Protein 3PE9 (pdb70)

Solvent-accessible surface area: 18981 Å² total; per-residue (Å²): 132,15,104,27,76,34,8,157,72,122,39,114,10,38,6,58,67,42,18,94,0,25,5,72,21,52,52,129,151,36,150,32,23,48,0,6,0,13,11,73,41,44,76,39,12,48,14,146,126,73,76,18,33,24,23,23,30,1,83,99,21,119,27,67,0,12,0,21,3,29,37,85,101,44,35,38,25,117,73,50,54,24,148,4,113,1,95,139,52,197,143,17,96,25,15,29,9,118,71,123,37,42,11,32,6,62,58,42,16,93,0,14,5,40,22,98,201,42,33,49,0,6,0,14,11,85,62,121,78,38,15,49,18,144,136,72,75,13,22,26,19,26,29,2,85,85,20,119,24,66,0,12,0,22,2,32,46,94,119,98,55,64,29,118,73,47,54,25,138,4,117,1,89,136,50,134,127,14,110,27,59,31,7,130,73,125,34,72,9,40,4,85,61,46,20,77,0,28,5,72,22,62,51,125,145,39,147,22,47,51,0,6,0,13,13,87,62,127,73,39,15,36,15,150,125,75,33,19,4,22,22,21,37,2,85,80,21,117,24,66,0,11,0,23,2,33,30,85,123,89,54,64,28,117,68,52,54,22,144,5,114,1,94,143,42,164,169,22,123,24,50,32,8,131,74,125,38,111,10,44,3,85,66,43,19,97,0,28,6,57,33,202,51,42,31,0,6,0,15,12,58,32,86,74,40,14,34,14,83,127,73,70,20,13,22,18,23,35,4,82,82,21,118,27,60,0,6,3,24,10,34,53,86,119,51,54,62,46,125,80,45,57,22,157,5,112,1,91,140,36,198

Secondary structure (DSSP, 8-state):
-EEEEE--TT--EETTSEEEEEEEE--SSS-EEEEEEEETTEEEEEE-SSSEEEEEE--SEEEEEEEEEEETT-PBPPPEEEEEEEEPP-/-EEEEE--TT--EETTSEEEEEEEE--EEEEEEEETTEEEEEE-SSSEEEEEE--SEEEEEEEEEEETT-PBPPPEEEEEEEEP--/-EEEEE--TT---BTTSEEEEEEEE--SSS---EEEEEETTEEEEEE-SSSEEEEEE--SEEEEEEEEEE-TT-PBPPPEEEEEEEBPP-/--EEEE--TT---BTTSEEEEEEE---SEEEEEETTEEEEEE-SSSEEEEEE--SEEEEEEEEEE-TT-PBPPPEEEEEEEBP--

Organism: Acetivibrio thermocellus (strain ATCC 27405 / DSM 1237 / JCM 9322 / NBRC 103400 / NCIMB 10682 / NRRL B-4536 / VPI 7372) (NCBI:txid203119)

Foldseek 3Di:
DKDWDDDAAEDAAAAQDKGKTWMDDDDPPAAFQWKFKDKQRHTPDIDRDPRTMDIDRDHAAKIKIWIWTAGPVRDTDDIDIYIYGHHYHD/DKEWPDDAAEDAAAAQDKDKTWMDDDLWQWKFKDKQRHTPDIDGDPRTMDIDRDDAAKIKIWIWTAHPVRDIDDIYIYIYGHHYHD/DKDWDDDAQEDAAAAQDKDKTWMDDDDDPFAWQWKFKDKQRHTPDIDGDPRTMDIDRDHAAKIKIWIWIATPVRDTDDIDIYIYGHHYHD/DFAWPDDAAEDAAAAQDKDKTFTDDCFQWKFKDKQRHTPDIDGDPRTMDIDRDDAAKIKIWIWTAHPVRDTDDIHIYIYGHHYHD

B-factor: mean 16.58, std 9.68, range [2.0, 65.47]

Radius of gyration: 21.19 Å; Cα contacts (8 Å, |Δi|>4): 1068; chains: 4; bounding box: 40×56×55 Å

CATH classification: 2.60.40.10

InterPro domains:
  IPR001701 Glycoside hydrolase family 9 [PF00759] (308-807)
  IPR001956 Carbohydrate-binding module 3 [PF00942] (1006-1143)
  IPR001956 Carbohydrate-binding module 3 [PS51172] (1001-1147)
  IPR001956 Carbohydrate-binding module 3 [SM01067] (1007-1084)
  IPR002105 Dockerin type I repeat [PF00404] (1161-1214)
  IPR002105 Dockerin type I repeat [PS00448] (1195-1214)
  IPR003305 Carbohydrate-binding, CenC-like [PF02018] (40-178)
  IPR004197 Cellulase, Ig-like domain [PF02927] (211-292)
  IPR004197 Cellulase, Ig-like domain [cd02850] (214-303)
  IPR008928 Six-hairpin glycosidase superfamily [SSF48208] (306-813)
  IPR008965 CBM2/CBM3, carbohydrate-binding domain superfamily [SSF49384] (1003-1146)
  IPR008979 Galactose-binding-like domain superfamily [SSF49785] (42-198)
  IPR012341 Six-hairpin glycosidase-like superfamily [G3DSA:1.50.10.10] (306-815)
  IPR013783 Immunoglobulin-like fold [G3DSA:2.60.40.10] (210-305)
  IPR013783 Immunoglobulin-like fold [G3DSA:2.60.40.10] (822-911)
  IPR013783 Immunoglobulin-like fold [G3DSA:2.60.40.10] (912-1005)
  IPR014756 Immunoglobulin E-set [SSF81296] (210-304)
  IPR016134 Dockerin domain [PS51766] (1157-1223)
  IPR018221 Glycoside hydrolase family 9, His active site [PS00592] (713-739)
  IPR018247 EF-Hand 1, calcium-binding site [PS00018] (1195-1207)

Nearest PDB structures (foldseek):
  3pe9-assembly3_C  TM=1.007E+00  e=3.214E-16  Acetivibrio thermocellus
  3pe9-assembly2_B  TM=1.008E+00  e=7.298E-15  Acetivibrio thermocellus
  3pe9-assembly4_D  TM=9.952E-01  e=1.892E-14  Acetivibrio thermocellus
  3pdd-assembly1_A  TM=9.938E-01  e=3.970E-14  Acetivibrio thermocellus ATCC 27405
  3pdg-assembly1_A  TM=8.285E-01  e=3.205E-06  Acetivibrio thermocellus ATCC 27405

Structure (mmCIF, N/CA/C/O backbone):
data_3PE9
#
_entry.id   3PE9
#
_cell.length_a   42.128
_cell.length_b   103.281
_cell.length_c   45.632
_cell.angle_alpha   90.00
_cell.angle_beta   106.53
_cell.angle_gamma   90.00
#
_symmetry.space_group_name_H-M   'P 1 21 1'
#
loop_
_entity.id
_entity.type
_entity.pdbx_description
1 polymer 'Fibronectin(III)-like module'
2 non-polymer 'IODIDE ION'
3 water water
#
loop_
_atom_site.group_PDB
_atom_site.id
_atom_site.type_symbol
_atom_site.label_atom_id
_atom_site.label_alt_id
_atom_site.label_comp_id
_atom_site.label_asym_id
_atom_site.label_entity_id
_atom_site.label_seq_id
_atom_site.pdbx_PDB_ins_code
_atom_site.Cartn_x
_atom_site.Cartn_y
_atom_site.Cartn_z
_atom_site.occupancy
_atom_site.B_iso_or_equiv
_atom_site.auth_seq_id
_atom_site.auth_comp_id
_atom_site.auth_asym_id
_atom_site.auth_atom_id
_atom_site.pdbx_PDB_model_num
ATOM 1 N N . MET A 1 1 ? 10.335 43.540 20.122 1.00 28.55 1 MET A N 1
ATOM 2 C CA . MET A 1 1 ? 11.487 44.441 20.426 1.00 27.41 1 MET A CA 1
ATOM 3 C C . MET A 1 1 ? 11.263 45.351 21.646 1.00 24.33 1 MET A C 1
ATOM 4 O O . MET A 1 1 ? 10.113 45.555 22.061 1.00 22.45 1 MET A O 1
ATOM 9 N N . VAL A 1 2 ? 12.373 45.864 22.208 1.00 22.06 2 VAL A N 1
ATOM 10 C CA . VAL A 1 2 ? 12.368 46.757 23.388 1.00 18.96 2 VAL A CA 1
ATOM 11 C C . VAL A 1 2 ? 13.346 47.867 23.160 1.00 19.71 2 VAL A C 1
ATOM 12 O O . VAL A 1 2 ? 14.318 47.689 22.416 1.00 22.51 2 VAL A O 1
ATOM 16 N N . LYS A 1 3 ? 13.043 49.035 23.701 1.00 18.74 3 LYS A N 1
ATOM 17 C CA . LYS A 1 3 ? 13.965 50.180 23.684 1.00 17.07 3 LYS A CA 1
ATOM 18 C C . LYS A 1 3 ? 14.022 50.857 25.051 1.00 15.84 3 LYS A C 1
ATOM 19 O O . LYS A 1 3 ? 13.000 51.284 25.568 1.00 14.70 3 LYS A O 1
ATOM 25 N N . LEU A 1 4 ? 15.239 51.061 25.556 1.00 14.26 4 LEU A N 1
ATOM 26 C CA . LEU A 1 4 ? 15.381 51.805 26.794 1.00 14.62 4 LEU A CA 1
ATOM 27 C C . LEU A 1 4 ? 15.266 53.295 26.496 1.00 14.28 4 LEU A C 1
ATOM 28 O O . LEU A 1 4 ? 16.060 53.826 25.750 1.00 15.61 4 LEU A O 1
ATOM 33 N N . THR A 1 5 ? 14.282 53.977 27.024 1.00 10.75 5 THR A N 1
ATOM 34 C CA . THR A 1 5 ? 14.158 55.423 26.808 1.00 12.16 5 THR A CA 1
ATOM 35 C C . THR A 1 5 ? 14.731 56.360 27.905 1.00 12.53 5 THR A C 1
ATOM 36 O O . THR A 1 5 ? 14.908 57.578 27.685 1.00 14.05 5 THR A O 1
ATOM 40 N N . ALA A 1 6 ? 14.938 55.825 29.083 1.00 11.44 6 ALA A N 1
ATOM 41 C CA . ALA A 1 6 ? 15.552 56.572 30.190 1.00 10.97 6 ALA A CA 1
ATOM 42 C C . ALA A 1 6 ? 15.983 55.527 31.204 1.00 10.22 6 ALA A C 1
ATOM 43 O O . ALA A 1 6 ? 15.367 54.475 31.360 1.00 7.83 6 ALA A O 1
ATOM 45 N N . PRO A 1 7 ? 17.121 55.776 31.911 1.00 8.44 7 PRO A N 1
ATOM 46 C CA . PRO A 1 7 ? 17.894 56.995 31.872 1.00 9.69 7 PRO A CA 1
ATOM 47 C C . PRO A 1 7 ? 18.944 57.018 30.750 1.00 10.45 7 PRO A C 1
ATOM 48 O O . PRO A 1 7 ? 19.190 56.014 30.052 1.00 10.07 7 PRO A O 1
ATOM 52 N N A LYS A 1 8 ? 19.521 58.194 30.579 0.70 11.45 8 LYS A N 1
ATOM 53 N N B LYS A 1 8 ? 19.544 58.191 30.586 0.30 11.58 8 LYS A N 1
ATOM 54 C CA A LYS A 1 8 ? 20.713 58.384 29.775 0.70 12.48 8 LYS A CA 1
ATOM 55 C CA B LYS A 1 8 ? 20.718 58.369 29.749 0.30 12.85 8 LYS A CA 1
ATOM 56 C C A LYS A 1 8 ? 21.985 58.011 30.579 0.70 11.98 8 LYS A C 1
ATOM 57 C C B LYS A 1 8 ? 21.974 58.016 30.559 0.30 12.33 8 LYS A C 1
ATOM 58 O O A LYS A 1 8 ? 21.992 58.035 31.815 0.70 10.03 8 LYS A O 1
ATOM 59 O O B LYS A 1 8 ? 21.958 58.040 31.794 0.30 11.21 8 LYS A O 1
ATOM 68 N N . SER A 1 9 ? 23.057 57.697 29.855 1.00 13.22 9 SER A N 1
ATOM 69 C CA . SER A 1 9 ? 24.287 57.278 30.509 1.00 12.50 9 SER A CA 1
ATOM 70 C C . SER A 1 9 ? 24.895 58.309 31.430 1.00 11.97 9 SER A C 1
ATOM 71 O O . SER A 1 9 ? 25.614 57.932 32.391 1.00 11.36 9 SER A O 1
ATOM 74 N N . ASN A 1 10 ? 24.630 59.588 31.192 1.00 12.59 10 ASN A N 1
ATOM 75 C CA . ASN A 1 10 ? 25.129 60.649 32.056 1.00 15.11 10 ASN A CA 1
ATOM 76 C C . ASN A 1 10 ? 24.191 61.117 33.151 1.00 14.05 10 ASN A C 1
ATOM 77 O O . ASN A 1 10 ? 24.357 62.212 33.694 1.00 14.75 10 ASN A O 1
ATOM 82 N N . VAL A 1 11 ? 23.174 60.331 33.453 1.00 12.67 11 VAL A N 1
ATOM 83 C CA . VAL A 1 11 ? 22.165 60.715 34.427 1.00 12.63 11 VAL A CA 1
ATOM 84 C C . VAL A 1 11 ? 22.855 61.036 35.770 1.00 11.83 11 VAL A C 1
ATOM 85 O O . VAL A 1 11 ? 23.802 60.395 36.125 1.00 11.51 11 VAL A O 1
ATOM 89 N N . VAL A 1 12 ? 22.368 62.067 36.433 1.00 12.94 12 VAL A N 1
ATOM 90 C CA . VAL A 1 12 ? 22.794 62.428 37.789 1.00 13.79 12 VAL A CA 1
ATOM 91 C C . VAL A 1 12 ? 21.920 61.685 38.750 1.00 12.81 12 VAL A C 1
ATOM 92 O O . VAL A 1 12 ? 20.707 61.933 38.856 1.00 14.47 12 VAL A O 1
ATOM 96 N N . ALA A 1 13 ? 22.500 60.716 39.456 1.00 11.78 13 ALA A N 1
ATOM 97 C CA . ALA A 1 13 ? 21.769 60.001 40.473 1.00 11.44 13 ALA A CA 1
ATOM 98 C C . ALA A 1 13 ? 22.618 59.784 41.727 1.00 11.98 13 ALA A C 1
ATOM 99 O O . ALA A 1 13 ? 23.833 59.661 41.595 1.00 11.52 13 ALA A O 1
ATOM 101 N N . TYR A 1 14 ? 21.955 59.669 42.853 1.00 11.97 14 TYR A N 1
ATOM 102 C CA . TYR A 1 14 ? 22.583 59.453 44.181 1.00 11.71 14 TYR A CA 1
ATOM 103 C C . TYR A 1 14 ? 22.048 58.194 44.870 1.00 13.09 14 TYR A C 1
ATOM 104 O O . TYR A 1 14 ? 20.884 57.796 44.788 1.00 13.16 14 TYR A O 1
ATOM 113 N N . GLY A 1 15 ? 22.900 57.610 45.683 1.00 14.76 15 GLY A N 1
ATOM 114 C CA . GLY A 1 15 ? 22.475 56.504 46.507 1.00 13.10 15 GLY A CA 1
ATOM 115 C C . GLY A 1 15 ? 21.292 56.816 47.365 1.00 12.64 15 GLY A C 1
ATOM 116 O O . GLY A 1 15 ? 21.110 57.930 47.908 1.00 12.47 15 GLY A O 1
ATOM 117 N N . ASN A 1 16 ? 20.477 55.795 47.471 1.00 11.90 16 ASN A N 1
ATOM 118 C CA . ASN A 1 16 ? 19.224 55.786 48.173 1.00 14.35 16 ASN A CA 1
ATOM 119 C C . ASN A 1 16 ? 18.173 56.681 47.651 1.00 14.28 16 ASN A C 1
ATOM 120 O O . ASN A 1 16 ? 17.164 56.836 48.353 1.00 15.87 16 ASN A O 1
ATOM 125 N N . GLU A 1 17 ? 18.305 57.212 46.427 1.00 13.52 17 GLU A N 1
ATOM 126 C CA . GLU A 1 17 ? 17.238 58.002 45.815 1.00 12.33 17 GLU A CA 1
ATOM 127 C C . GLU A 1 17 ? 16.761 57.193 44.612 1.00 11.36 17 GLU A C 1
ATOM 128 O O . GLU A 1 17 ? 17.495 56.320 44.100 1.00 10.35 17 GLU A O 1
ATOM 134 N N . PHE A 1 18 ? 15.535 57.439 44.200 1.00 10.58 18 PHE A N 1
ATOM 135 C CA . PHE A 1 18 ? 14.935 56.565 43.230 1.00 9.67 18 PHE A CA 1
ATOM 136 C C . PHE A 1 18 ? 15.278 57.096 41.839 1.00 7.44 18 PHE A C 1
ATOM 137 O O . PHE A 1 18 ? 15.194 58.324 41.553 1.00 10.46 18 PHE A O 1
ATOM 145 N N . LEU A 1 19 ? 15.645 56.197 40.973 1.00 7.56 19 LEU A N 1
ATOM 146 C CA . LEU A 1 19 ? 15.864 56.507 39.581 1.00 7.61 19 LEU A CA 1
ATOM 147 C C . LEU A 1 19 ? 14.792 55.809 38.714 1.00 7.89 19 LEU A C 1
ATOM 148 O O . LEU A 1 19 ? 14.571 54.615 38.883 1.00 8.19 19 LEU A O 1
ATOM 153 N N . LYS A 1 20 ? 14.175 56.576 37.809 1.00 10.13 20 LYS A N 1
ATOM 154 C CA . LYS A 1 20 ? 13.152 56.035 36.901 1.00 9.10 20 LYS A CA 1
ATOM 155 C C . LYS A 1 20 ? 13.744 55.418 35.654 1.00 9.54 20 LYS A C 1
ATOM 156 O O . LYS A 1 20 ? 14.664 55.962 35.058 1.00 11.91 20 LYS A O 1
ATOM 162 N N . ILE A 1 21 ? 13.350 54.200 35.361 1.00 6.42 21 ILE A N 1
ATOM 163 C CA . ILE A 1 21 ? 13.753 53.588 34.108 1.00 7.36 21 ILE A CA 1
ATOM 164 C C . ILE A 1 21 ? 12.508 53.510 33.244 1.00 7.82 21 ILE A C 1
ATOM 165 O O . ILE A 1 21 ? 11.440 53.040 33.711 1.00 8.23 21 ILE A O 1
ATOM 170 N N . THR A 1 22 ? 12.648 53.881 31.994 1.00 7.65 22 THR A N 1
ATOM 171 C CA . THR A 1 22 ? 11.494 53.815 31.058 1.00 9.83 22 THR A CA 1
ATOM 172 C C . THR A 1 22 ? 11.848 53.073 29.769 1.00 9.23 22 THR A C 1
ATOM 173 O O . THR A 1 22 ? 12.991 53.065 29.317 1.00 8.00 22 THR A O 1
ATOM 177 N N . ALA A 1 23 ? 10.856 52.452 29.155 1.00 10.87 23 ALA A N 1
ATOM 178 C CA . ALA A 1 23 ? 11.086 51.663 27.952 1.00 9.74 23 ALA A CA 1
ATOM 179 C C . ALA A 1 23 ? 9.865 51.638 27.044 1.00 12.22 23 ALA A C 1
ATOM 180 O O . ALA A 1 23 ? 8.770 51.677 27.526 1.00 13.07 23 ALA A O 1
ATOM 182 N N . THR A 1 24 ? 10.095 51.583 25.742 1.00 14.40 24 THR A N 1
ATOM 183 C CA . THR A 1 24 ? 8.967 51.237 24.831 1.00 17.49 24 THR A CA 1
ATOM 184 C C . THR A 1 24 ? 9.153 49.781 24.432 1.00 19.17 24 THR A C 1
ATOM 185 O O . THR A 1 24 ? 10.212 49.227 24.574 1.00 18.91 24 THR A O 1
ATOM 189 N N . ALA A 1 25 ? 8.107 49.153 23.890 1.00 21.88 25 ALA A N 1
ATOM 190 C CA . ALA A 1 25 ? 8.203 47.770 23.467 1.00 22.66 25 ALA A CA 1
ATOM 191 C C . ALA A 1 25 ? 7.057 47.519 22.485 1.00 24.01 25 ALA A C 1
ATOM 192 O O . ALA A 1 25 ? 6.018 48.126 22.572 1.00 22.99 25 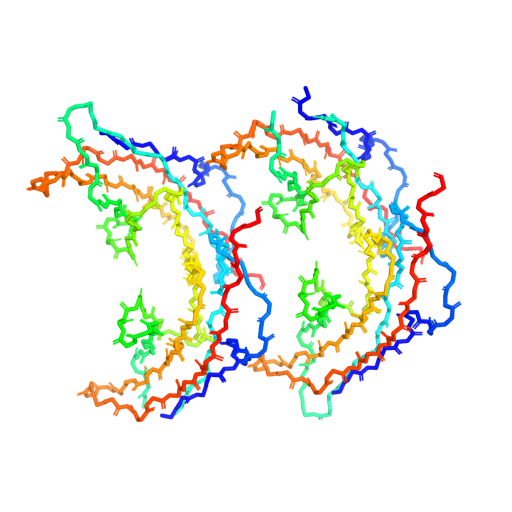ALA A O 1
ATOM 194 N N . SER A 1 26 ? 7.299 46.647 21.535 1.00 26.40 26 SER A N 1
ATOM 195 C CA . SER A 1 26 ? 6.266 46.334 20.548 1.00 30.46 26 SER A CA 1
ATOM 196 C C . SER A 1 26 ? 6.648 45.102 19.778 1.00 33.65 26 SER A C 1
ATOM 197 O O . SER A 1 26 ? 7.779 44.632 19.841 1.00 32.98 26 SER A O 1
ATOM 200 N N . ASP A 1 27 ? 5.679 44.549 19.043 1.00 39.14 27 ASP A N 1
ATOM 201 C CA . ASP A 1 27 ? 5.875 43.240 18.436 1.00 42.99 27 ASP A CA 1
ATOM 202 C C . ASP A 1 27 ? 4.876 43.071 17.312 1.00 47.00 27 ASP A C 1
ATOM 203 O O . ASP A 1 27 ? 3.661 43.046 17.537 1.00 47.15 27 ASP A O 1
ATOM 208 N N . SER A 1 28 ? 5.401 42.963 16.103 1.00 44.17 28 SER A N 1
ATOM 209 C CA . SER A 1 28 ? 4.572 42.799 14.907 1.00 48.38 28 SER A CA 1
ATOM 210 C C . SER A 1 28 ? 3.917 41.403 14.711 1.00 51.07 28 SER A C 1
ATOM 211 O O . SER A 1 28 ? 2.992 41.291 13.901 1.00 53.48 28 SER A O 1
ATOM 214 N N . ASP A 1 29 ? 4.374 40.347 15.409 1.00 51.34 29 ASP A N 1
ATOM 215 C CA . ASP A 1 29 ? 3.665 39.027 15.322 1.00 53.72 29 ASP A CA 1
ATOM 216 C C . ASP A 1 29 ? 2.445 39.032 16.266 1.00 53.45 29 ASP A C 1
ATOM 217 O O . ASP A 1 29 ? 1.283 38.970 15.828 1.00 56.24 29 ASP A O 1
ATOM 222 N N . GLY A 1 30 ? 2.731 39.159 17.559 1.00 51.20 30 GLY A N 1
ATOM 223 C CA . GLY A 1 30 ? 1.705 39.154 18.602 1.00 50.36 30 GLY A CA 1
ATOM 224 C C . GLY A 1 30 ? 2.072 40.134 19.696 1.00 46.77 30 GLY A C 1
ATOM 225 O O . GLY A 1 30 ? 2.707 41.147 19.417 1.00 46.99 30 GLY A O 1
ATOM 226 N N . LYS A 1 31 ? 1.726 39.820 20.943 1.00 43.92 31 LYS A N 1
ATOM 227 C CA . LYS A 1 31 ? 1.585 40.858 21.962 1.00 40.46 31 LYS A CA 1
ATOM 228 C C . LYS A 1 31 ? 2.722 40.835 22.988 1.00 35.70 31 LYS A C 1
ATOM 229 O O . LYS A 1 31 ? 3.240 39.759 23.350 1.00 35.50 31 LYS A O 1
ATOM 235 N N . ILE A 1 32 ? 3.117 42.025 23.438 1.00 30.62 32 ILE A N 1
ATOM 236 C CA . ILE A 1 32 ? 4.085 42.132 24.540 1.00 26.34 32 ILE A CA 1
ATOM 237 C C . ILE A 1 32 ? 3.387 41.757 25.836 1.00 24.29 32 ILE A C 1
ATOM 238 O O . ILE A 1 32 ? 2.429 42.363 26.179 1.00 23.45 32 ILE A O 1
ATOM 243 N N . SER A 1 33 ? 3.864 40.742 26.541 1.00 23.78 33 SER A N 1
ATOM 244 C CA . SER A 1 33 ? 3.258 40.376 27.823 1.00 23.97 33 SER A CA 1
ATOM 245 C C . SER A 1 33 ? 3.793 41.233 28.992 1.00 21.94 33 SER A C 1
ATOM 246 O O . SER A 1 33 ? 3.066 41.608 29.898 1.00 20.72 33 SER A O 1
ATOM 249 N N . ARG A 1 34 ? 5.082 41.554 28.954 1.00 20.05 34 ARG A N 1
ATOM 250 C CA . ARG A 1 34 ? 5.689 42.352 29.988 1.00 17.41 34 ARG A CA 1
ATOM 251 C C . ARG A 1 34 ? 7.035 42.791 29.534 1.00 17.22 34 ARG A C 1
ATOM 252 O O . ARG A 1 34 ? 7.596 42.237 28.566 1.00 17.60 34 ARG A O 1
ATOM 260 N N . VAL A 1 35 ? 7.531 43.787 30.278 1.00 14.35 35 VAL A N 1
ATOM 261 C CA . VAL A 1 35 ? 8.919 44.298 30.141 1.00 12.14 35 VAL A CA 1
ATOM 262 C C . VAL A 1 35 ? 9.514 44.140 31.515 1.00 11.82 35 VAL A C 1
ATOM 263 O O . VAL A 1 35 ? 8.971 44.620 32.513 1.00 11.60 35 VAL A O 1
ATOM 267 N N . ASP A 1 36 ? 10.626 43.414 31.586 1.00 11.64 36 ASP A N 1
ATOM 268 C CA . ASP A 1 36 ? 11.394 43.288 32.821 1.00 10.66 36 ASP A CA 1
ATOM 269 C C . ASP A 1 36 ? 12.489 44.368 32.811 1.00 10.79 36 ASP A C 1
ATOM 270 O O . ASP A 1 36 ? 13.013 44.760 31.763 1.00 11.79 36 ASP A O 1
ATOM 275 N N . PHE A 1 37 ? 12.797 44.824 34.011 1.00 10.16 37 PHE A N 1
ATOM 276 C CA . PHE A 1 37 ? 13.791 45.852 34.271 1.00 9.07 37 PHE A CA 1
ATOM 277 C C . PHE A 1 37 ? 14.852 45.194 35.078 1.00 9.46 37 PHE A C 1
ATOM 278 O O . PHE A 1 37 ? 14.565 44.535 36.096 1.00 8.96 37 PHE A O 1
ATOM 286 N N . LEU A 1 38 ? 16.093 45.398 34.641 1.00 8.38 38 LEU A N 1
ATOM 287 C CA . LEU A 1 38 ? 17.238 44.722 35.197 1.00 10.00 38 LEU A CA 1
ATOM 288 C C . LEU A 1 38 ? 18.316 45.748 35.592 1.00 10.15 38 LEU A C 1
ATOM 289 O O . LEU A 1 38 ? 18.537 46.749 34.931 1.00 8.15 38 LEU A O 1
ATOM 294 N N . VAL A 1 39 ? 18.962 45.460 36.716 1.00 11.58 39 VAL A N 1
ATOM 295 C CA . VAL A 1 39 ? 20.161 46.167 37.137 1.00 11.42 39 VAL A CA 1
ATOM 296 C C . VAL A 1 39 ? 21.301 45.129 37.363 1.00 11.84 39 VAL A C 1
ATOM 297 O O . VAL A 1 39 ? 21.176 44.234 38.183 1.00 10.84 39 VAL A O 1
ATOM 301 N N . ASP A 1 40 ? 22.434 45.308 36.704 1.00 12.11 40 ASP A N 1
ATOM 302 C CA . ASP A 1 40 ? 23.513 44.362 36.755 1.00 12.39 40 ASP A CA 1
ATOM 303 C C . ASP A 1 40 ? 23.019 42.981 36.449 1.00 13.14 40 ASP A C 1
ATOM 304 O O . ASP A 1 40 ? 23.428 41.986 37.050 1.00 14.10 40 ASP A O 1
ATOM 309 N N . GLY A 1 41 ? 22.129 42.904 35.467 1.00 13.05 41 GLY A N 1
ATOM 310 C CA . GLY A 1 41 ? 21.699 41.558 35.010 1.00 15.13 41 GLY A CA 1
ATOM 311 C C . GLY A 1 41 ? 20.662 40.869 35.895 1.00 13.68 41 GLY A C 1
ATOM 312 O O . GLY A 1 41 ? 20.206 39.753 35.577 1.00 13.22 41 GLY A O 1
ATOM 313 N N . GLU A 1 42 ? 20.260 41.541 36.976 1.00 14.24 42 GLU A N 1
ATOM 314 C CA . GLU A 1 42 ? 19.279 40.996 37.941 1.00 12.55 42 GLU A CA 1
ATOM 315 C C . GLU A 1 42 ? 17.954 41.704 37.751 1.00 11.27 42 GLU A C 1
ATOM 316 O O . GLU A 1 42 ? 17.907 42.932 37.744 1.00 11.00 42 GLU A O 1
ATOM 322 N N . VAL A 1 43 ? 16.881 40.936 37.644 1.00 12.58 43 VAL A N 1
ATOM 323 C CA . VAL A 1 43 ? 15.521 41.495 37.475 1.00 12.88 43 VAL A CA 1
ATOM 324 C C . VAL A 1 43 ? 15.087 42.178 38.774 1.00 11.89 43 VAL A C 1
ATOM 325 O O . VAL A 1 43 ? 15.155 41.578 39.854 1.00 14.71 43 VAL A O 1
ATOM 329 N N . ILE A 1 44 ? 14.741 43.476 38.703 1.00 10.10 44 ILE A N 1
ATOM 330 C CA . ILE A 1 44 ? 14.338 44.235 39.841 1.00 10.47 44 ILE A CA 1
ATOM 331 C C . ILE A 1 44 ? 12.816 44.297 39.826 1.00 10.67 44 ILE A C 1
ATOM 332 O O . ILE A 1 44 ? 12.176 44.573 40.845 1.00 12.35 44 ILE A O 1
ATOM 337 N N . GLY A 1 45 ? 12.216 44.064 38.646 1.00 9.83 45 GLY A N 1
ATOM 338 C CA . GLY A 1 45 ? 10.756 44.097 38.589 1.00 10.55 45 GLY A CA 1
ATOM 339 C C . GLY A 1 45 ? 10.257 44.143 37.141 1.00 10.36 45 GLY A C 1
ATOM 340 O O . GLY A 1 45 ? 11.020 44.113 36.157 1.00 8.78 45 GLY A O 1
ATOM 341 N N . SER A 1 46 ? 8.941 44.191 36.996 1.00 10.58 46 SER A N 1
ATOM 342 C CA . SER A 1 46 ? 8.328 44.106 35.651 1.00 13.99 46 SER A CA 1
ATOM 343 C C . SER A 1 46 ? 7.219 45.090 35.535 1.00 14.23 46 SER A C 1
ATOM 344 O O . SER A 1 46 ? 6.640 45.458 36.537 1.00 17.87 46 SER A O 1
ATOM 347 N N . ASP A 1 47 ? 6.865 45.448 34.323 1.00 14.97 47 ASP A N 1
ATOM 348 C CA . ASP A 1 47 ? 5.647 46.194 34.083 1.00 14.26 47 ASP A CA 1
ATOM 349 C C . ASP A 1 47 ? 4.953 45.492 32.929 1.00 15.81 47 ASP A C 1
ATOM 350 O O . ASP A 1 47 ? 5.579 45.189 31.883 1.00 13.60 47 ASP A O 1
ATOM 355 N N . ARG A 1 48 ? 3.638 45.268 33.108 1.00 17.90 48 ARG A N 1
ATOM 356 C CA . ARG A 1 48 ? 2.791 44.634 32.118 1.00 21.35 48 ARG A CA 1
ATOM 357 C C . ARG A 1 48 ? 1.962 45.551 31.252 1.00 22.52 48 ARG A C 1
ATOM 358 O O . ARG A 1 48 ? 1.352 45.080 30.278 1.00 24.09 48 ARG A O 1
ATOM 366 N N A GLU A 1 49 ? 1.964 46.854 31.550 0.70 22.85 49 GLU A N 1
ATOM 367 N N B GLU A 1 49 ? 1.969 46.850 31.542 0.30 22.13 49 GLU A N 1
ATOM 368 C CA A GLU A 1 49 ? 1.203 47.832 30.766 0.70 24.06 49 GLU A CA 1
ATOM 369 C CA B GLU A 1 49 ? 1.205 47.804 30.747 0.30 22.76 49 GLU A CA 1
ATOM 370 C C A GLU A 1 49 ? 2.044 49.036 30.428 0.70 22.84 49 GLU A C 1
ATOM 371 C C B GLU A 1 49 ? 1.998 49.054 30.429 0.30 21.80 49 GLU A C 1
ATOM 372 O O A GLU A 1 49 ? 2.653 49.664 31.323 0.70 21.41 49 GLU A O 1
ATOM 373 O O B GLU A 1 49 ? 2.544 49.715 31.328 0.30 20.98 49 GLU A O 1
ATOM 380 N N . ALA A 1 50 ? 2.050 49.360 29.133 1.00 21.77 50 ALA A N 1
ATOM 381 C CA . ALA A 1 50 ? 2.575 50.622 28.616 1.00 20.27 50 ALA A CA 1
ATOM 382 C C . ALA A 1 50 ? 1.798 51.828 29.217 1.00 20.46 50 ALA A C 1
ATOM 383 O O . ALA A 1 50 ? 0.562 51.730 29.438 1.00 21.10 50 ALA A O 1
ATOM 385 N N A PRO A 1 51 ? 2.495 52.944 29.512 0.50 18.83 51 PRO A N 1
ATOM 386 N N B PRO A 1 51 ? 2.475 52.963 29.445 0.50 18.54 51 PRO A N 1
ATOM 387 C CA A PRO A 1 51 ? 3.934 53.098 29.230 0.50 16.30 51 PRO A CA 1
ATOM 388 C CA B PRO A 1 51 ? 3.940 53.138 29.259 0.50 16.04 51 PRO A CA 1
ATOM 389 C C A PRO A 1 51 ? 4.732 52.351 30.288 0.50 15.42 51 PRO A C 1
ATOM 390 C C B PRO A 1 51 ? 4.727 52.343 30.297 0.50 15.25 51 PRO A C 1
ATOM 391 O O A PRO A 1 51 ? 4.429 52.480 31.472 0.50 15.50 51 PRO A O 1
ATOM 392 O O B PRO A 1 51 ? 4.418 52.436 31.480 0.50 15.35 51 PRO A O 1
ATOM 399 N N . TYR A 1 52 ? 5.765 51.632 29.866 1.00 13.86 52 TYR A N 1
ATOM 400 C CA . TYR A 1 52 ? 6.497 50.710 30.763 1.00 13.71 52 TYR A CA 1
ATOM 401 C C . TYR A 1 52 ? 7.508 51.517 31.583 1.00 13.04 52 TYR A C 1
ATOM 402 O O . TYR A 1 52 ? 8.361 52.223 30.969 1.00 12.43 52 TYR A O 1
ATOM 411 N N . GLU A 1 53 ? 7.394 51.480 32.901 1.00 11.21 53 GLU A N 1
ATOM 412 C CA . GLU A 1 53 ? 8.230 52.265 33.774 1.00 11.05 53 GLU A CA 1
ATOM 413 C C . GLU A 1 53 ? 8.484 51.545 35.058 1.00 9.49 53 GLU A C 1
ATOM 414 O O . GLU A 1 53 ? 7.645 50.740 35.521 1.00 10.76 53 GLU A O 1
ATOM 420 N N . TYR A 1 54 ? 9.622 51.849 35.687 1.00 8.28 54 TYR A N 1
ATOM 421 C CA . TYR A 1 54 ? 9.963 51.280 36.972 1.00 7.91 54 TYR A CA 1
ATOM 422 C C . TYR A 1 54 ? 10.825 52.250 37.726 1.00 8.98 54 TYR A C 1
ATOM 423 O O . TYR A 1 54 ? 11.543 53.053 37.105 1.00 12.21 54 TYR A O 1
ATOM 432 N N A GLU A 1 55 ? 10.752 52.243 39.050 0.50 8.93 55 GLU A N 1
ATOM 433 N N B GLU A 1 55 ? 10.814 52.189 39.050 0.50 8.07 55 GLU A N 1
ATOM 434 C CA A GLU A 1 55 ? 11.666 53.061 39.860 0.50 9.48 55 GLU A CA 1
ATOM 435 C CA B GLU A 1 55 ? 11.682 53.079 39.834 0.50 8.37 55 GLU A CA 1
ATOM 436 C C A GLU A 1 55 ? 12.584 52.104 40.630 0.50 8.55 55 GLU A C 1
ATOM 437 C C B GLU A 1 55 ? 12.561 52.286 40.822 0.50 8.00 55 GLU A C 1
ATOM 438 O O A GLU A 1 55 ? 12.140 51.028 41.103 0.50 7.86 55 GLU A O 1
ATOM 439 O O B GLU A 1 55 ? 12.068 51.528 41.674 0.50 9.77 55 GLU A O 1
ATOM 450 N N . TRP A 1 56 ? 13.876 52.447 40.651 1.00 7.64 56 TRP A N 1
ATOM 451 C CA . TRP A 1 56 ? 14.901 51.655 41.302 1.00 8.47 56 TRP A CA 1
ATOM 452 C C . TRP A 1 56 ? 15.539 52.481 42.394 1.00 7.29 56 TRP A C 1
ATOM 453 O O . TRP A 1 56 ? 15.986 53.664 42.142 1.00 7.87 56 TRP A O 1
ATOM 464 N N . LYS A 1 57 ? 15.599 51.918 43.606 1.00 8.07 57 LYS A N 1
ATOM 465 C CA . LYS A 1 57 ? 16.329 52.514 44.715 1.00 9.30 57 LYS A CA 1
ATOM 466 C C . LYS A 1 57 ? 17.858 52.473 44.402 1.00 9.23 57 LYS A C 1
ATOM 467 O O . LYS A 1 57 ? 18.478 51.392 44.409 1.00 10.04 57 LYS A O 1
ATOM 473 N N . ALA A 1 58 ? 18.420 53.614 44.065 1.00 8.71 58 ALA A N 1
ATOM 474 C CA . ALA A 1 58 ? 19.771 53.601 43.422 1.00 10.07 58 ALA A CA 1
ATOM 475 C C . ALA A 1 58 ? 20.855 53.239 44.507 1.00 10.17 58 ALA A C 1
ATOM 476 O O . ALA A 1 58 ? 20.722 53.565 45.693 1.00 14.74 58 ALA A O 1
ATOM 478 N N . VAL A 1 59 ? 21.868 52.512 44.051 1.00 11.86 59 VAL A N 1
ATOM 479 C CA . VAL A 1 59 ? 23.003 52.063 44.913 1.00 11.66 59 VAL A CA 1
ATOM 480 C C . VAL A 1 59 ? 24.234 52.638 44.203 1.00 11.03 59 VAL A C 1
ATOM 481 O O . VAL A 1 59 ? 24.362 52.564 42.980 1.00 9.53 59 VAL A O 1
ATOM 485 N N . GLU A 1 60 ? 25.076 53.203 45.020 1.00 12.25 60 GLU A N 1
ATOM 486 C CA . GLU A 1 60 ? 26.291 53.889 44.550 1.00 11.34 60 GLU A CA 1
ATOM 487 C C . GLU A 1 60 ? 27.135 53.018 43.642 1.00 11.57 60 GLU A C 1
ATOM 488 O O . GLU A 1 60 ? 27.142 51.770 43.769 1.00 12.52 60 GLU A O 1
ATOM 494 N N . GLY A 1 61 ? 27.925 53.696 42.784 1.00 11.50 61 GLY A N 1
ATOM 495 C CA . GLY A 1 61 ? 28.849 53.077 41.851 1.00 11.59 61 GLY A CA 1
ATOM 496 C C . GLY A 1 61 ? 28.359 52.824 40.429 1.00 13.21 61 GLY A C 1
ATOM 497 O O . GLY A 1 61 ? 27.347 53.390 40.003 1.00 10.57 61 GLY A O 1
ATOM 498 N N . ASN A 1 62 ? 29.125 52.029 39.692 1.00 11.27 62 ASN A N 1
ATOM 499 C CA . ASN A 1 62 ? 28.826 51.666 38.335 1.00 12.17 62 ASN A CA 1
ATOM 500 C C . ASN A 1 62 ? 27.711 50.635 38.283 1.00 12.46 62 ASN A C 1
ATOM 501 O O . ASN A 1 62 ? 27.768 49.621 38.994 1.00 12.27 62 ASN A O 1
ATOM 506 N N . HIS A 1 63 ? 26.701 50.877 37.396 1.00 11.22 63 HIS A N 1
ATOM 507 C CA . HIS A 1 63 ? 25.676 49.856 37.165 1.00 10.20 63 HIS A CA 1
ATOM 508 C C . HIS A 1 63 ? 25.224 49.898 35.759 1.00 10.57 63 HIS A C 1
ATOM 509 O O . HIS A 1 63 ? 25.243 50.975 35.112 1.00 11.48 63 HIS A O 1
ATOM 516 N N . GLU A 1 64 ? 24.839 48.728 35.260 1.00 13.04 64 GLU A N 1
ATOM 517 C CA . GLU A 1 64 ? 24.197 48.614 33.976 1.00 12.29 64 GLU A CA 1
ATOM 518 C C . GLU A 1 64 ? 22.731 48.345 34.171 1.00 10.57 64 GLU A C 1
ATOM 519 O O . GLU A 1 64 ? 22.369 47.351 34.766 1.00 13.03 64 GLU A O 1
ATOM 525 N N . ILE A 1 65 ? 21.917 49.199 33.597 1.00 10.26 65 ILE A N 1
ATOM 526 C CA . ILE A 1 65 ? 20.454 49.085 33.648 1.00 9.11 65 ILE A CA 1
ATOM 527 C C . ILE A 1 65 ? 20.025 48.518 32.323 1.00 10.56 65 ILE A C 1
ATOM 528 O O . ILE A 1 65 ? 20.481 48.952 31.270 1.00 10.24 65 ILE A O 1
ATOM 533 N N . SER A 1 66 ? 19.167 47.507 32.364 1.00 10.58 66 SER A N 1
ATOM 534 C CA . SER A 1 66 ? 18.646 46.980 31.083 1.00 10.52 66 SER A CA 1
ATOM 535 C C . SER A 1 66 ? 17.152 46.698 31.142 1.00 8.23 66 SER A C 1
ATOM 536 O O . SER A 1 66 ? 16.574 46.661 32.189 1.00 10.92 66 SER A O 1
ATOM 539 N N . VAL A 1 67 ? 16.576 46.554 29.955 1.00 12.07 67 VAL A N 1
ATOM 540 C CA . VAL A 1 67 ? 15.162 46.182 29.798 1.00 12.21 67 VAL A CA 1
ATOM 541 C C . VAL A 1 67 ? 15.109 44.986 28.788 1.00 13.47 67 VAL A C 1
ATOM 542 O O . VAL A 1 67 ? 15.917 44.904 27.932 1.00 12.46 67 VAL A O 1
ATOM 546 N N . ILE A 1 68 ? 14.210 44.020 29.025 1.00 14.53 68 ILE A N 1
ATOM 547 C CA . ILE A 1 68 ? 13.920 42.900 28.106 1.00 15.01 68 ILE A CA 1
ATOM 548 C C . ILE A 1 68 ? 12.424 42.792 27.915 1.00 15.25 68 ILE A C 1
ATOM 549 O O . ILE A 1 68 ? 11.689 42.752 28.899 1.00 14.38 68 ILE A O 1
ATOM 554 N N . ALA A 1 69 ? 11.956 42.851 26.670 1.00 15.52 69 ALA A N 1
ATOM 555 C CA . ALA A 1 69 ? 10.534 42.620 26.435 1.00 18.60 69 ALA A CA 1
ATOM 556 C C . ALA A 1 69 ? 10.270 41.110 26.285 1.00 20.25 69 ALA A C 1
ATOM 557 O O . ALA A 1 69 ? 11.084 40.381 25.715 1.00 21.64 69 ALA A O 1
ATOM 559 N N . TYR A 1 70 ? 9.120 40.662 26.796 1.00 22.69 70 TYR A N 1
ATOM 560 C CA . TYR A 1 70 ? 8.682 39.278 26.663 1.00 24.33 70 TYR A CA 1
ATOM 561 C C . TYR A 1 70 ? 7.344 39.221 25.921 1.00 27.24 70 TYR A C 1
ATOM 562 O O . TYR A 1 70 ? 6.455 40.045 26.157 1.00 27.52 70 TYR A O 1
ATOM 571 N N . ASP A 1 71 ? 7.249 38.299 24.958 1.00 29.49 71 ASP A N 1
ATOM 572 C CA . ASP A 1 71 ? 6.035 38.136 24.140 1.00 32.45 71 ASP A CA 1
ATOM 573 C C . ASP A 1 71 ? 5.004 37.230 24.829 1.00 34.19 71 ASP A C 1
ATOM 574 O O . ASP A 1 71 ? 5.181 36.812 25.984 1.00 32.19 71 ASP A O 1
ATOM 579 N N . ASP A 1 72 ? 3.940 36.888 24.107 1.00 37.78 72 ASP A N 1
ATOM 580 C CA . ASP A 1 72 ? 2.899 36.006 24.670 1.00 40.56 72 ASP A CA 1
ATOM 581 C C . ASP A 1 72 ? 3.358 34.543 24.879 1.00 40.78 72 ASP A C 1
ATOM 582 O O . ASP A 1 72 ? 2.733 33.790 25.650 1.00 42.94 72 ASP A O 1
ATOM 587 N N . ASP A 1 73 ? 4.456 34.142 24.244 1.00 39.80 73 ASP A N 1
ATOM 588 C CA . ASP A 1 73 ? 5.065 32.827 24.524 1.00 40.77 73 ASP A CA 1
ATOM 589 C C . ASP A 1 73 ? 6.133 32.899 25.630 1.00 38.60 73 ASP A C 1
ATOM 590 O O . ASP A 1 73 ? 6.843 31.909 25.874 1.00 40.31 73 ASP A O 1
ATOM 595 N N A ASP A 1 74 ? 6.219 34.057 26.291 0.70 41.10 74 ASP A N 1
ATOM 596 N N B ASP A 1 74 ? 6.226 34.046 26.302 0.30 40.80 74 ASP A N 1
ATOM 597 C CA A ASP A 1 74 ? 7.181 34.309 27.354 0.70 39.60 74 ASP A CA 1
ATOM 598 C CA B ASP A 1 74 ? 7.192 34.259 27.373 0.30 38.94 74 ASP A CA 1
ATOM 599 C C A ASP A 1 74 ? 8.614 34.118 26.844 0.70 37.65 74 ASP A C 1
ATOM 600 C C B ASP A 1 74 ? 8.631 34.148 26.854 0.30 37.19 74 ASP A C 1
ATOM 601 O O A ASP A 1 74 ? 9.480 33.625 27.569 0.70 37.41 74 ASP A O 1
ATOM 602 O O B ASP A 1 74 ? 9.533 33.748 27.590 0.30 36.87 74 ASP A O 1
ATOM 611 N N . ALA A 1 75 ? 8.819 34.510 25.583 1.00 35.97 75 ALA A N 1
ATOM 612 C CA . ALA A 1 75 ? 10.117 34.511 24.928 1.00 34.62 75 ALA A CA 1
ATOM 613 C C . ALA A 1 75 ? 10.743 35.912 24.983 1.00 31.48 75 ALA A C 1
ATOM 614 O O . ALA A 1 75 ? 10.065 36.914 24.708 1.00 30.31 75 ALA A O 1
ATOM 616 N N . ALA A 1 76 ? 12.051 35.956 25.281 1.00 30.19 76 ALA A N 1
ATOM 617 C CA . ALA A 1 76 ? 12.784 37.215 25.479 1.00 27.95 76 ALA A CA 1
ATOM 618 C C . ALA A 1 76 ? 13.323 37.931 24.217 1.00 27.03 76 ALA A C 1
ATOM 619 O O . ALA A 1 76 ? 13.865 37.289 23.296 1.00 27.87 76 ALA A O 1
ATOM 621 N N . SER A 1 77 ? 13.156 39.269 24.173 1.00 24.89 77 SER A N 1
ATOM 622 C CA . SER A 1 77 ? 13.889 40.148 23.248 1.00 22.34 77 SER A CA 1
ATOM 623 C C . SER A 1 77 ? 15.363 40.235 23.619 1.00 20.48 77 SER A C 1
ATOM 624 O O . SER A 1 77 ? 15.777 39.938 24.745 1.00 18.97 77 SER A O 1
ATOM 627 N N . THR A 1 78 ? 16.196 40.550 22.629 1.00 18.75 78 THR A N 1
ATOM 628 C CA . THR A 1 78 ? 17.503 41.114 22.926 1.00 17.67 78 THR A CA 1
ATOM 629 C C . THR A 1 78 ? 17.332 42.320 23.923 1.00 16.18 78 THR A C 1
ATOM 630 O O . THR A 1 78 ? 16.460 43.189 23.762 1.00 17.66 78 THR A O 1
ATOM 634 N N . PRO A 1 79 ? 18.174 42.382 24.968 1.00 14.89 79 PRO A N 1
ATOM 635 C CA . PRO A 1 79 ? 18.082 43.518 25.900 1.00 14.96 79 PRO A CA 1
ATOM 636 C C . PRO A 1 79 ? 18.521 44.832 25.274 1.00 14.75 79 PRO A C 1
ATOM 637 O O . PRO A 1 79 ? 19.419 44.876 24.372 1.00 16.44 79 PRO A O 1
ATOM 641 N N . ASP A 1 80 ? 17.925 45.915 25.762 1.00 13.21 80 ASP A N 1
ATOM 642 C CA . ASP A 1 80 ? 18.490 47.216 25.613 1.00 11.70 80 ASP A CA 1
ATOM 643 C C . ASP A 1 80 ? 19.086 47.613 26.965 1.00 12.15 80 ASP A C 1
ATOM 644 O O . ASP A 1 80 ? 18.527 47.336 28.018 1.00 13.30 80 ASP A O 1
ATOM 649 N N . SER A 1 81 ? 20.270 48.201 26.940 1.00 12.32 81 SER A N 1
ATOM 650 C CA . SER A 1 81 ? 20.933 48.572 28.171 1.00 12.23 81 SER A CA 1
ATOM 651 C C . SER A 1 81 ? 21.601 49.957 28.127 1.00 13.38 81 SER A C 1
ATOM 652 O O . SER A 1 81 ? 21.855 50.535 27.047 1.00 14.62 81 SER A O 1
ATOM 655 N N . VAL A 1 82 ? 21.930 50.462 29.313 1.00 12.88 82 VAL A N 1
ATOM 656 C CA . VAL A 1 82 ? 22.708 51.699 29.463 1.00 12.51 82 VAL A CA 1
ATOM 657 C C . VAL A 1 82 ? 23.595 51.564 30.671 1.00 11.72 82 VAL A C 1
ATOM 658 O O . VAL A 1 82 ? 23.265 50.842 31.600 1.00 11.25 82 VAL A O 1
ATOM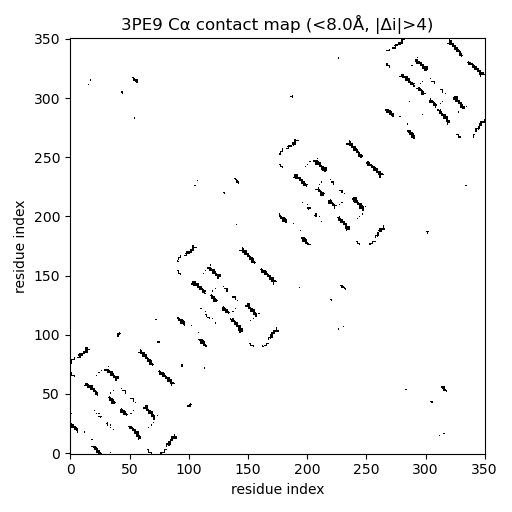 662 N N . LYS A 1 83 ? 24.792 52.159 30.601 1.00 10.99 83 LYS A N 1
ATOM 663 C CA . LYS A 1 83 ? 25.662 52.159 31.796 1.00 8.54 83 LYS A CA 1
ATOM 664 C C . LYS A 1 83 ? 25.595 53.515 32.483 1.00 8.43 83 LYS A C 1
ATOM 665 O O . LYS A 1 83 ? 25.717 54.552 31.786 1.00 10.70 83 LYS A O 1
ATOM 671 N N . ILE A 1 84 ? 25.476 53.502 33.822 1.00 8.43 84 ILE A N 1
ATOM 672 C CA . ILE A 1 84 ? 25.387 54.703 34.587 1.00 8.10 84 ILE A CA 1
ATOM 673 C C . ILE A 1 84 ? 26.361 54.639 35.758 1.00 8.64 84 ILE A C 1
ATOM 674 O O . ILE A 1 84 ? 26.858 53.562 36.111 1.00 11.22 84 ILE A O 1
ATOM 679 N N . PHE A 1 85 ? 26.508 55.778 36.406 1.00 8.68 85 PHE A N 1
ATOM 680 C CA . PHE A 1 85 ? 27.272 55.865 37.685 1.00 9.25 85 PHE A CA 1
ATOM 681 C C . PHE A 1 85 ? 26.452 56.600 38.668 1.00 8.74 85 PHE A C 1
ATOM 682 O O . PHE A 1 85 ? 26.058 57.772 38.422 1.00 11.25 85 PHE A O 1
ATOM 690 N N . VAL A 1 86 ? 26.260 56.025 39.852 1.00 11.37 86 VAL A N 1
ATOM 691 C CA . VAL A 1 86 ? 25.428 56.549 40.897 1.00 11.69 86 VAL A CA 1
ATOM 692 C C . VAL A 1 86 ? 26.382 57.131 41.963 1.00 12.10 86 VAL A C 1
ATOM 693 O O . VAL A 1 86 ? 27.253 56.451 42.467 1.00 11.81 86 VAL A O 1
ATOM 697 N N A LYS A 1 87 ? 26.157 58.366 42.309 0.70 11.61 87 LYS A N 1
ATOM 698 N N B LYS A 1 87 ? 26.217 58.409 42.251 0.30 11.97 87 LYS A N 1
ATOM 699 C CA A LYS A 1 87 ? 27.022 59.015 43.314 0.70 12.59 87 LYS A CA 1
ATOM 700 C CA B LYS A 1 87 ? 27.067 59.088 43.238 0.30 12.44 87 LYS A CA 1
ATOM 701 C C A LYS A 1 87 ? 26.735 58.481 44.708 0.70 11.92 87 LYS A C 1
ATOM 702 C C B LYS A 1 87 ? 26.782 58.583 44.655 0.30 12.08 87 LYS A C 1
ATOM 703 O O A LYS A 1 87 ? 25.721 57.843 44.990 0.70 9.96 87 LYS A O 1
ATOM 704 O O B LYS A 1 87 ? 25.785 57.909 44.920 0.30 10.07 87 LYS A O 1
ATOM 713 N N A GLN A 1 88 ? 27.623 58.824 45.642 0.70 12.79 88 GLN A N 1
ATOM 714 N N B GLN A 1 88 ? 27.649 58.947 45.597 0.30 13.03 88 GLN A N 1
ATOM 715 C CA A GLN A 1 88 ? 27.418 58.524 47.029 0.70 13.97 88 GLN A CA 1
ATOM 716 C CA B GLN A 1 88 ? 27.452 58.561 46.978 0.30 13.81 88 GLN A CA 1
ATOM 717 C C A GLN A 1 88 ? 26.193 59.225 47.547 0.70 14.86 88 GLN A C 1
ATOM 718 C C B GLN A 1 88 ? 26.200 59.237 47.538 0.30 15.27 88 GLN A C 1
ATOM 719 O O A GLN A 1 88 ? 25.913 60.343 47.128 0.70 15.27 88 GLN A O 1
ATOM 720 O O B GLN A 1 88 ? 25.893 60.355 47.140 0.30 15.91 88 GLN A O 1
ATOM 731 N N . ALA A 1 89 ? 25.475 58.556 48.426 1.00 17.46 89 ALA A N 1
ATOM 732 C CA . ALA A 1 89 ? 24.320 59.119 49.096 1.00 19.00 89 ALA A CA 1
ATOM 733 C C . ALA A 1 89 ? 24.674 60.464 49.681 1.00 23.63 89 ALA A C 1
ATOM 734 O O . ALA A 1 89 ? 25.771 60.634 50.223 1.00 24.46 89 ALA A O 1
ATOM 736 N N . ARG A 1 90 ? 23.774 61.431 49.557 1.00 25.76 90 ARG A N 1
ATOM 737 C CA . ARG A 1 90 ? 23.978 62.769 50.147 1.00 29.93 90 ARG A CA 1
ATOM 738 C C . ARG A 1 90 ? 23.690 62.703 51.631 1.00 32.76 90 ARG A C 1
ATOM 739 O O . ARG A 1 90 ? 22.736 62.003 52.012 1.00 34.02 90 ARG A O 1
ATOM 747 N N . MET B 1 1 ? 9.129 17.627 21.797 0.50 26.95 1 MET B N 1
ATOM 748 C CA . MET B 1 1 ? 9.710 18.946 21.391 0.50 25.82 1 MET B CA 1
ATOM 749 C C . MET B 1 1 ? 9.492 19.945 22.506 0.50 25.13 1 MET B C 1
ATOM 750 O O . MET B 1 1 ? 8.381 20.270 22.813 0.50 25.96 1 MET B O 1
ATOM 755 N N . VAL B 1 2 ? 10.569 20.415 23.105 1.00 24.43 2 VAL B N 1
ATOM 756 C CA . VAL B 1 2 ? 10.505 21.242 24.310 1.00 24.61 2 VAL B CA 1
ATOM 757 C C . VAL B 1 2 ? 11.663 22.173 24.316 1.00 22.49 2 VAL B C 1
ATOM 758 O O . VAL B 1 2 ? 12.776 21.741 24.070 1.00 26.23 2 VAL B O 1
ATOM 762 N N . LYS B 1 3 ? 11.427 23.457 24.561 1.00 21.34 3 LYS B N 1
ATOM 763 C CA . LYS B 1 3 ? 12.541 24.370 24.626 1.00 19.72 3 LYS B CA 1
ATOM 764 C C . LYS B 1 3 ? 12.490 25.102 25.962 1.00 18.47 3 LYS B C 1
ATOM 765 O O . LYS B 1 3 ? 11.451 25.558 26.390 1.00 16.25 3 LYS B O 1
ATOM 771 N N A LEU B 1 4 ? 13.637 25.218 26.591 0.70 17.71 4 LEU B N 1
ATOM 772 N N B LEU B 1 4 ? 13.634 25.197 26.627 0.30 17.13 4 LEU B N 1
ATOM 773 C CA A LEU B 1 4 ? 13.709 25.938 27.843 0.70 17.17 4 LEU B CA 1
ATOM 774 C CA B LEU B 1 4 ? 13.711 25.938 27.881 0.30 16.43 4 LEU B CA 1
ATOM 775 C C A LEU B 1 4 ? 13.682 27.409 27.433 0.70 16.47 4 LEU B C 1
ATOM 776 C C B LEU B 1 4 ? 13.761 27.421 27.525 0.30 16.09 4 LEU B C 1
ATOM 777 O O A LEU B 1 4 ? 14.479 27.807 26.579 0.70 18.76 4 LEU B O 1
ATOM 778 O O B LEU B 1 4 ? 14.693 27.838 26.831 0.30 17.14 4 LEU B O 1
ATOM 787 N N . THR B 1 5 ? 12.785 28.203 27.986 1.00 15.75 5 THR B N 1
ATOM 788 C CA . THR B 1 5 ? 12.748 29.651 27.746 1.00 16.09 5 THR B CA 1
ATOM 789 C C . THR B 1 5 ? 13.359 30.496 28.895 1.00 15.15 5 THR B C 1
ATOM 790 O O . THR B 1 5 ? 13.645 31.687 28.759 1.00 16.19 5 THR B O 1
ATOM 794 N N . ALA B 1 6 ? 13.513 29.882 30.057 1.00 13.47 6 ALA B N 1
ATOM 795 C CA . ALA B 1 6 ? 14.108 30.556 31.246 1.00 11.43 6 ALA B CA 1
ATOM 796 C C . ALA B 1 6 ? 14.485 29.465 32.179 1.00 10.35 6 ALA B C 1
ATOM 797 O O . ALA B 1 6 ? 13.836 28.421 32.226 1.00 10.46 6 ALA B O 1
ATOM 799 N N . PRO B 1 7 ? 15.601 29.609 32.901 1.00 9.70 7 PRO B N 1
ATOM 800 C CA . PRO B 1 7 ? 16.533 30.689 32.836 1.00 9.16 7 PRO B CA 1
ATOM 801 C C . PRO B 1 7 ? 17.525 30.664 31.663 1.00 11.06 7 PRO B C 1
ATOM 802 O O . PRO B 1 7 ? 17.701 29.645 30.988 1.00 11.75 7 PRO B O 1
ATOM 806 N N . LYS B 1 8 ? 18.131 31.828 31.438 1.00 12.14 8 LYS B N 1
ATOM 807 C CA . LYS B 1 8 ? 19.255 31.986 30.553 1.00 12.45 8 LYS B CA 1
ATOM 808 C C . LYS B 1 8 ? 20.489 31.649 31.354 1.00 10.72 8 LYS B C 1
ATOM 809 O O . LYS B 1 8 ? 20.543 31.787 32.635 1.00 9.16 8 LYS B O 1
ATOM 815 N N . SER B 1 9 ? 21.534 31.265 30.637 1.00 12.51 9 SER B N 1
ATOM 816 C CA . SER B 1 9 ? 22.753 30.875 31.284 1.00 11.33 9 SER B CA 1
ATOM 817 C C . SER B 1 9 ? 23.377 31.932 32.175 1.00 11.27 9 SER B C 1
ATOM 818 O O . SER B 1 9 ? 24.093 31.617 33.176 1.00 10.31 9 SER B O 1
ATOM 821 N N . ASN B 1 10 ? 23.102 33.186 31.890 1.00 11.18 10 ASN B N 1
ATOM 822 C CA . ASN B 1 10 ? 23.648 34.255 32.645 1.00 12.44 10 ASN B CA 1
ATOM 823 C C . ASN B 1 10 ? 22.731 34.804 33.755 1.00 10.77 10 ASN B C 1
ATOM 824 O O . ASN B 1 10 ? 22.935 35.891 34.261 1.00 11.08 10 ASN B O 1
ATOM 829 N N . VAL B 1 11 ? 21.705 34.043 34.091 1.00 8.45 11 VAL B N 1
ATOM 830 C CA . VAL B 1 11 ? 20.796 34.474 35.141 1.00 8.40 11 VAL B CA 1
ATOM 831 C C . VAL B 1 11 ? 21.486 34.852 36.435 1.00 7.01 11 VAL B C 1
ATOM 832 O O . VAL B 1 11 ? 22.463 34.244 36.802 1.00 7.53 11 VAL B O 1
ATOM 836 N N . VAL B 1 12 ? 21.030 35.908 37.071 1.00 7.29 12 VAL B N 1
ATOM 837 C CA . VAL B 1 12 ? 21.512 36.288 38.428 1.00 7.72 12 VAL B CA 1
ATOM 838 C C . VAL B 1 12 ? 20.514 35.667 39.400 1.00 7.99 12 VAL B C 1
ATOM 839 O O . VAL B 1 12 ? 19.296 36.053 39.400 1.00 9.15 12 VAL B O 1
ATOM 843 N N . ALA B 1 13 ? 20.993 34.719 40.213 1.00 9.63 13 ALA B N 1
ATOM 844 C CA . ALA B 1 13 ? 20.213 34.091 41.228 1.00 8.76 13 ALA B CA 1
ATOM 845 C C . ALA B 1 13 ? 21.041 33.830 42.465 1.00 8.17 13 ALA B C 1
ATOM 846 O O . ALA B 1 13 ? 22.275 33.604 42.344 1.00 9.61 13 ALA B O 1
ATOM 848 N N . TYR B 1 14 ? 20.372 33.787 43.581 1.00 8.55 14 TYR B N 1
ATOM 849 C CA . TYR B 1 14 ? 21.009 33.606 44.910 1.00 7.66 14 TYR B CA 1
ATOM 850 C C . TYR B 1 14 ? 20.512 32.349 45.606 1.00 10.12 14 TYR B C 1
ATOM 851 O O . TYR B 1 14 ? 19.318 31.951 45.482 1.00 8.52 14 TYR B O 1
ATOM 860 N N . GLY B 1 15 ? 21.351 31.788 46.489 1.00 10.74 15 GLY B N 1
ATOM 861 C CA . GLY B 1 15 ? 20.936 30.674 47.300 1.00 9.11 15 GLY B CA 1
ATOM 862 C C . GLY B 1 15 ? 19.748 31.037 48.125 1.00 9.61 15 GLY B C 1
ATOM 863 O O . GLY B 1 15 ? 19.629 32.161 48.648 1.00 8.96 15 GLY B O 1
ATOM 864 N N . ASN B 1 16 ? 18.917 30.050 48.292 1.00 8.86 16 ASN B N 1
ATOM 865 C CA . ASN B 1 16 ? 17.658 30.099 49.027 1.00 11.59 16 ASN B CA 1
ATOM 866 C C . ASN B 1 16 ? 16.534 30.977 48.455 1.00 12.81 16 ASN B C 1
ATOM 867 O O . ASN B 1 16 ? 15.523 31.210 49.151 1.00 15.08 16 ASN B O 1
ATOM 872 N N . GLU B 1 17 ? 16.694 31.483 47.247 1.00 9.69 17 GLU B N 1
ATOM 873 C CA . GLU B 1 17 ? 15.668 32.212 46.587 1.00 9.16 17 GLU B CA 1
ATOM 874 C C . GLU B 1 17 ? 15.174 31.355 45.450 1.00 8.24 17 GLU B C 1
ATOM 875 O O . GLU B 1 17 ? 15.869 30.485 44.959 1.00 8.04 17 GLU B O 1
ATOM 881 N N . PHE B 1 18 ? 13.905 31.532 45.109 1.00 8.50 18 PHE B N 1
ATOM 882 C CA . PHE B 1 18 ? 13.337 30.733 44.069 1.00 9.32 18 PHE B CA 1
ATOM 883 C C . PHE B 1 18 ? 13.681 31.186 42.650 1.00 8.89 18 PHE B C 1
ATOM 884 O O . PHE B 1 18 ? 13.618 32.366 42.271 1.00 9.07 18 PHE B O 1
ATOM 892 N N . LEU B 1 19 ? 14.106 30.223 41.863 1.00 7.43 19 LEU B N 1
ATOM 893 C CA . LEU B 1 19 ? 14.326 30.387 40.497 1.00 8.06 19 LEU B CA 1
ATOM 894 C C . LEU B 1 19 ? 13.243 29.752 39.599 1.00 8.74 19 LEU B C 1
ATOM 895 O O . LEU B 1 19 ? 12.959 28.578 39.721 1.00 9.00 19 LEU B O 1
ATOM 900 N N . LYS B 1 20 ? 12.675 30.563 38.732 1.00 9.96 20 LYS B N 1
ATOM 901 C CA . LYS B 1 20 ? 11.606 30.116 37.808 1.00 10.89 20 LYS B CA 1
ATOM 902 C C . LYS B 1 20 ? 12.210 29.477 36.537 1.00 10.03 20 LYS B C 1
ATOM 903 O O . LYS B 1 20 ? 13.147 30.007 35.953 1.00 12.93 20 LYS B O 1
ATOM 909 N N . ILE B 1 21 ? 11.780 28.240 36.277 1.00 10.47 21 ILE B N 1
ATOM 910 C CA . ILE B 1 21 ? 12.115 27.515 35.097 1.00 11.23 21 ILE B CA 1
ATOM 911 C C . ILE B 1 21 ? 10.869 27.468 34.199 1.00 11.28 21 ILE B C 1
ATOM 912 O O . ILE B 1 21 ? 9.813 27.093 34.648 1.00 12.33 21 ILE B O 1
ATOM 917 N N . THR B 1 22 ? 11.033 27.867 32.958 1.00 11.19 22 THR B N 1
ATOM 918 C CA . THR B 1 22 ? 9.943 27.920 31.981 1.00 13.00 22 THR B CA 1
ATOM 919 C C . THR B 1 22 ? 10.327 27.178 30.691 1.00 12.78 22 THR B C 1
ATOM 920 O O . THR B 1 22 ? 11.501 27.205 30.268 1.00 13.88 22 THR B O 1
ATOM 924 N N . ALA B 1 23 ? 9.330 26.519 30.072 1.00 13.39 23 ALA B N 1
ATOM 925 C CA . ALA B 1 23 ? 9.533 25.785 28.827 1.00 13.16 23 ALA B CA 1
ATOM 926 C C . ALA B 1 23 ? 8.266 25.852 27.975 1.00 15.15 23 ALA B C 1
ATOM 927 O O . ALA B 1 23 ? 7.168 25.944 28.529 1.00 16.59 23 ALA B O 1
ATOM 929 N N . THR B 1 24 ? 8.475 25.794 26.663 1.00 31.62 24 THR B N 1
ATOM 930 C CA . THR B 1 24 ? 7.408 25.546 25.705 1.00 33.48 24 THR B CA 1
ATOM 931 C C . THR B 1 24 ? 7.605 24.113 25.225 1.00 35.99 24 THR B C 1
ATOM 932 O O . THR B 1 24 ? 8.724 23.593 25.246 1.00 36.41 24 THR B O 1
ATOM 936 N N . ALA B 1 25 ? 6.527 23.462 24.797 1.00 37.62 25 ALA B N 1
ATOM 937 C CA . ALA B 1 25 ? 6.645 22.119 24.219 1.00 39.34 25 ALA B CA 1
ATOM 938 C C . ALA B 1 25 ? 5.516 21.929 23.215 1.00 40.58 25 ALA B C 1
ATOM 939 O O . ALA B 1 25 ? 4.497 22.595 23.345 1.00 38.75 25 ALA B O 1
ATOM 941 N N . SER B 1 26 ? 5.725 21.051 22.220 1.00 43.14 26 SER B N 1
ATOM 942 C CA . SER B 1 26 ? 4.712 20.737 21.176 1.00 44.96 26 SER B CA 1
ATOM 943 C C . SER B 1 26 ? 5.062 19.470 20.371 1.00 46.14 26 SER B C 1
ATOM 944 O O . SER B 1 26 ? 6.086 18.833 20.623 1.00 46.61 26 SER B O 1
ATOM 947 N N . LYS B 1 31 ? 0.793 14.732 21.155 1.00 44.40 31 LYS B N 1
ATOM 948 C CA . LYS B 1 31 ? 0.349 15.275 22.417 1.00 42.17 31 LYS B CA 1
ATOM 949 C C . LYS B 1 31 ? 1.512 15.233 23.394 1.00 37.79 31 LYS B C 1
ATOM 950 O O . LYS B 1 31 ? 2.381 14.369 23.296 1.00 39.19 31 LYS B O 1
ATOM 956 N N . ILE B 1 32 ? 1.534 16.190 24.306 1.00 34.67 32 ILE B N 1
ATOM 957 C CA . ILE B 1 32 ? 2.505 16.225 25.394 1.00 30.07 32 ILE B CA 1
ATOM 958 C C . ILE B 1 32 ? 1.743 15.928 26.665 1.00 27.82 32 ILE B C 1
ATOM 959 O O . ILE B 1 32 ? 0.821 16.636 27.000 1.00 27.87 32 ILE B O 1
ATOM 964 N N . SER B 1 33 ? 2.165 14.891 27.376 1.00 26.76 33 SER B N 1
ATOM 965 C CA . SER B 1 33 ? 1.530 14.498 28.609 1.00 25.86 33 SER B CA 1
ATOM 966 C C . SER B 1 33 ? 2.067 15.276 29.808 1.00 23.42 33 SER B C 1
ATOM 967 O O . SER B 1 33 ? 1.319 15.654 30.723 1.00 23.25 33 SER B O 1
ATOM 970 N N . ARG B 1 34 ? 3.367 15.550 29.805 1.00 20.69 34 ARG B N 1
ATOM 971 C CA . ARG B 1 34 ? 3.967 16.312 30.900 1.00 19.20 34 ARG B CA 1
ATOM 972 C C . ARG B 1 34 ? 5.339 16.750 30.467 1.00 17.31 34 ARG B C 1
ATOM 973 O O . ARG B 1 34 ? 5.960 16.077 29.614 1.00 19.98 34 ARG B O 1
ATOM 981 N N . VAL B 1 35 ? 5.790 17.854 31.059 1.00 16.33 35 VAL B N 1
ATOM 982 C CA . VAL B 1 35 ? 7.228 18.262 31.043 1.00 13.84 35 VAL B CA 1
ATOM 983 C C . VAL B 1 35 ? 7.769 18.113 32.484 1.00 12.30 35 VAL B C 1
ATOM 984 O O . VAL B 1 35 ? 7.205 18.605 33.440 1.00 14.84 35 VAL B O 1
ATOM 988 N N . ASP B 1 36 ? 8.906 17.424 32.575 1.00 11.26 36 ASP B N 1
ATOM 989 C CA . ASP B 1 36 ? 9.671 17.248 33.793 1.00 8.86 36 ASP B CA 1
ATOM 990 C C . ASP B 1 36 ? 10.753 18.311 33.809 1.00 9.43 36 ASP B C 1
ATOM 991 O O . ASP B 1 36 ? 11.334 18.685 32.752 1.00 10.41 36 ASP B O 1
ATOM 996 N N . PHE B 1 37 ? 10.958 18.823 35.025 1.00 9.27 37 PHE B N 1
ATOM 997 C CA . PHE B 1 37 ? 11.976 19.828 35.307 1.00 9.76 37 PHE B CA 1
ATOM 998 C C . PHE B 1 37 ? 13.058 19.128 36.151 1.00 9.18 37 PHE B C 1
ATOM 999 O O . PHE B 1 37 ? 12.732 18.404 37.068 1.00 9.81 37 PHE B O 1
ATOM 1007 N N . LEU B 1 38 ? 14.335 19.325 35.776 1.00 8.47 38 LEU B N 1
ATOM 1008 C CA . LEU B 1 38 ? 15.434 18.621 36.357 1.00 8.73 38 LEU B CA 1
ATOM 1009 C C . LEU B 1 38 ? 16.521 19.640 36.742 1.00 8.69 38 LEU B C 1
ATOM 1010 O O . LEU B 1 38 ? 16.753 20.626 36.028 1.00 8.91 38 LEU B O 1
ATOM 1015 N N . VAL B 1 39 ? 17.182 19.339 37.858 1.00 8.41 39 VAL B N 1
ATOM 1016 C CA . VAL B 1 39 ? 18.377 20.082 38.279 1.00 8.12 39 VAL B CA 1
ATOM 1017 C C . VAL B 1 39 ? 19.468 19.028 38.567 1.00 7.60 39 VAL B C 1
ATOM 1018 O O . VAL B 1 39 ? 19.295 18.130 39.379 1.00 8.46 39 VAL B O 1
ATOM 1022 N N . ASP B 1 40 ? 20.603 19.195 37.914 1.00 10.01 40 ASP B N 1
ATOM 1023 C CA . ASP B 1 40 ? 21.699 18.249 37.962 1.00 10.07 40 ASP B CA 1
ATOM 1024 C C . ASP B 1 40 ? 21.207 16.834 37.694 1.00 11.37 40 ASP B C 1
ATOM 1025 O O . ASP B 1 40 ? 21.672 15.879 38.321 1.00 13.40 40 ASP B O 1
ATOM 1030 N N . GLY B 1 41 ? 20.273 16.715 36.730 1.00 10.29 41 GLY B N 1
ATOM 1031 C CA . GLY B 1 41 ? 19.884 15.406 36.279 1.00 11.29 41 GLY B CA 1
ATOM 1032 C C . GLY B 1 41 ? 18.843 14.709 37.132 1.00 11.23 41 GLY B C 1
ATOM 1033 O O . GLY B 1 41 ? 18.384 13.613 36.771 1.00 13.39 41 GLY B O 1
ATOM 1034 N N . GLU B 1 42 ? 18.408 15.389 38.186 1.00 12.23 42 GLU B N 1
ATOM 1035 C CA . GLU B 1 42 ? 17.378 14.913 39.114 1.00 11.36 42 GLU B CA 1
ATOM 1036 C C . GLU B 1 42 ? 16.062 15.599 38.893 1.00 10.12 42 GLU B C 1
ATOM 1037 O O . GLU B 1 42 ? 15.970 16.821 38.882 1.00 9.25 42 GLU B O 1
ATOM 1043 N N . VAL B 1 43 ? 14.977 14.828 38.755 1.00 10.13 43 VAL B N 1
ATOM 1044 C CA . VAL B 1 43 ? 13.683 15.452 38.568 1.00 10.53 43 VAL B CA 1
ATOM 1045 C C . VAL B 1 43 ? 13.229 16.179 39.832 1.00 11.80 43 VAL B C 1
ATOM 1046 O O . VAL B 1 43 ? 13.133 15.550 40.947 1.00 13.77 43 VAL B O 1
ATOM 1050 N N . ILE B 1 44 ? 12.904 17.465 39.708 1.00 10.86 44 ILE B N 1
ATOM 1051 C CA . ILE B 1 44 ? 12.382 18.229 40.838 1.00 9.65 44 ILE B CA 1
ATOM 1052 C C . ILE B 1 44 ? 10.835 18.309 40.798 1.00 11.23 44 ILE B C 1
ATOM 1053 O O . ILE B 1 44 ? 10.242 18.701 41.746 1.00 13.23 44 ILE B O 1
ATOM 1058 N N . GLY B 1 45 ? 10.254 18.088 39.620 1.00 10.95 45 GLY B N 1
ATOM 1059 C CA . GLY B 1 45 ? 8.793 18.085 39.542 1.00 11.16 45 GLY B CA 1
ATOM 1060 C C . GLY B 1 45 ? 8.398 18.167 38.087 1.00 10.40 45 GLY B C 1
ATOM 1061 O O . GLY B 1 45 ? 9.215 18.098 37.184 1.00 10.42 45 GLY B O 1
ATOM 1062 N N . SER B 1 46 ? 7.095 18.281 37.850 1.00 11.54 46 SER B N 1
ATOM 1063 C CA . SER B 1 46 ? 6.542 18.224 36.511 1.00 15.40 46 SER B CA 1
ATOM 1064 C C . SER B 1 46 ? 5.433 19.210 36.388 1.00 16.70 46 SER B C 1
ATOM 1065 O O . SER B 1 46 ? 4.900 19.682 37.394 1.00 18.29 46 SER B O 1
ATOM 1068 N N . ASP B 1 47 ? 5.126 19.602 35.156 1.00 16.86 47 ASP B N 1
ATOM 1069 C CA . ASP B 1 47 ? 3.964 20.436 34.911 1.00 19.42 47 ASP B CA 1
ATOM 1070 C C . ASP B 1 47 ? 3.252 19.778 33.755 1.00 20.94 47 ASP B C 1
ATOM 1071 O O . ASP B 1 47 ? 3.870 19.345 32.774 1.00 20.20 47 ASP B O 1
ATOM 1076 N N A ARG B 1 48 ? 1.931 19.653 33.899 0.50 23.44 48 ARG B N 1
ATOM 1077 N N B ARG B 1 48 ? 1.931 19.707 33.846 0.50 23.56 48 ARG B N 1
ATOM 1078 C CA A ARG B 1 48 ? 1.131 18.880 32.940 0.50 26.36 48 ARG B CA 1
ATOM 1079 C CA B ARG B 1 48 ? 1.181 18.923 32.868 0.50 26.54 48 ARG B CA 1
ATOM 1080 C C A ARG B 1 48 ? 0.403 19.732 31.906 0.50 28.92 48 ARG B C 1
ATOM 1081 C C B ARG B 1 48 ? 0.351 19.738 31.916 0.50 29.12 48 ARG B C 1
ATOM 1082 O O A ARG B 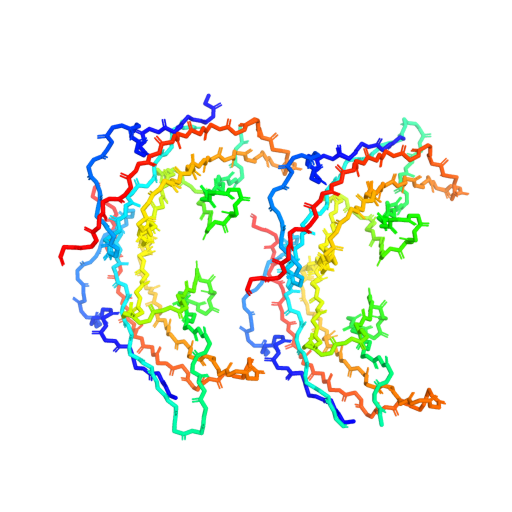1 48 ? -0.087 19.179 30.923 0.50 31.29 48 ARG B O 1
ATOM 1083 O O B ARG B 1 48 ? -0.259 19.177 31.007 0.50 31.60 48 ARG B O 1
ATOM 1098 N N . GLU B 1 49 ? 0.308 21.048 32.114 1.00 29.22 49 GLU B N 1
ATOM 1099 C CA . GLU B 1 49 ? -0.432 21.912 31.195 1.00 33.31 49 GLU B CA 1
ATOM 1100 C C . GLU B 1 49 ? 0.389 23.157 30.834 1.00 33.21 49 GLU B C 1
ATOM 1101 O O . GLU B 1 49 ? 0.975 23.767 31.699 1.00 33.03 49 GLU B O 1
ATOM 1107 N N . ALA B 1 50 ? 0.445 23.521 29.547 1.00 28.65 50 ALA B N 1
ATOM 1108 C CA . ALA B 1 50 ? 1.138 24.734 29.142 1.00 27.84 50 ALA B CA 1
ATOM 1109 C C . ALA B 1 50 ? 0.392 25.943 29.687 1.00 28.84 50 ALA B C 1
ATOM 1110 O O . ALA B 1 50 ? -0.838 25.871 29.915 1.00 30.78 50 ALA B O 1
ATOM 1112 N N . PRO B 1 51 ? 1.114 27.055 29.971 1.00 27.48 51 PRO B N 1
ATOM 1113 C CA . PRO B 1 51 ? 2.566 27.217 29.879 1.00 24.57 51 PRO B CA 1
ATOM 1114 C C . PRO B 1 51 ? 3.314 26.407 30.964 1.00 22.14 51 PRO B C 1
ATOM 1115 O O . PRO B 1 51 ? 2.953 26.446 32.145 1.00 20.55 51 PRO B O 1
ATOM 1119 N N . TYR B 1 52 ? 4.365 25.707 30.562 1.00 19.53 52 TYR B N 1
ATOM 1120 C CA . TYR B 1 52 ? 5.051 24.846 31.485 1.00 16.65 52 TYR B CA 1
ATOM 1121 C C . TYR B 1 52 ? 6.048 25.663 32.360 1.00 15.46 52 TYR B C 1
ATOM 1122 O O . TYR B 1 52 ? 6.928 26.344 31.853 1.00 14.90 52 TYR B O 1
ATOM 1131 N N . GLU B 1 53 ? 5.830 25.607 33.662 1.00 14.36 53 GLU B N 1
ATOM 1132 C CA . GLU B 1 53 ? 6.605 26.387 34.621 1.00 14.19 53 GLU B CA 1
ATOM 1133 C C . GLU B 1 53 ? 6.863 25.604 35.896 1.00 13.64 53 GLU B C 1
ATOM 1134 O O . GLU B 1 53 ? 6.054 24.781 36.303 1.00 13.32 53 GLU B O 1
ATOM 1140 N N . TYR B 1 54 ? 7.979 25.906 36.583 1.00 12.00 54 TYR B N 1
ATOM 1141 C CA . TYR B 1 54 ? 8.255 25.345 37.881 1.00 11.36 54 TYR B CA 1
ATOM 1142 C C . TYR B 1 54 ? 9.161 26.315 38.594 1.00 11.30 54 TYR B C 1
ATOM 1143 O O . TYR B 1 54 ? 9.905 27.043 37.929 1.00 10.59 54 TYR B O 1
ATOM 1152 N N A GLU B 1 55 ? 9.087 26.324 39.926 0.50 9.92 55 GLU B N 1
ATOM 1153 N N B GLU B 1 55 ? 9.165 26.291 39.915 0.50 9.17 55 GLU B N 1
ATOM 1154 C CA A GLU B 1 55 ? 9.979 27.127 40.804 0.50 9.80 55 GLU B CA 1
ATOM 1155 C CA B GLU B 1 55 ? 10.047 27.194 40.676 0.50 8.66 55 GLU B CA 1
ATOM 1156 C C A GLU B 1 55 ? 10.883 26.203 41.570 0.50 8.55 55 GLU B C 1
ATOM 1157 C C B GLU B 1 55 ? 10.863 26.432 41.704 0.50 7.70 55 GLU B C 1
ATOM 1158 O O A GLU B 1 55 ? 10.402 25.161 42.113 0.50 7.26 55 GLU B O 1
ATOM 1159 O O B GLU B 1 55 ? 10.329 25.761 42.553 0.50 7.67 55 GLU B O 1
ATOM 1170 N N . TRP B 1 56 ? 12.202 26.556 41.594 1.00 7.17 56 TRP B N 1
ATOM 1171 C CA . TRP B 1 56 ? 13.209 25.751 42.279 1.00 7.75 56 TRP B CA 1
ATOM 1172 C C . TRP B 1 56 ? 13.908 26.603 43.341 1.00 6.60 56 TRP B C 1
ATOM 1173 O O . TRP B 1 56 ? 14.360 27.723 43.027 1.00 7.77 56 TRP B O 1
ATOM 1184 N N . LYS B 1 57 ? 13.948 26.102 44.564 1.00 7.97 57 LYS B N 1
ATOM 1185 C CA . LYS B 1 57 ? 14.674 26.777 45.667 1.00 8.62 57 LYS B CA 1
ATOM 1186 C C . LYS B 1 57 ? 16.126 26.604 45.332 1.00 6.67 57 LYS B C 1
ATOM 1187 O O . LYS B 1 57 ? 16.660 25.508 45.458 1.00 10.14 57 LYS B O 1
ATOM 1193 N N . ALA B 1 58 ? 16.764 27.694 44.955 1.00 7.39 58 ALA B N 1
ATOM 1194 C CA . ALA B 1 58 ? 18.142 27.626 44.409 1.00 8.00 58 ALA B CA 1
ATOM 1195 C C . ALA B 1 58 ? 19.167 27.284 45.494 1.00 8.70 58 ALA B C 1
ATOM 1196 O O . ALA B 1 58 ? 19.042 27.648 46.677 1.00 11.52 58 ALA B O 1
ATOM 1198 N N A VAL B 1 59 ? 20.162 26.524 45.042 0.50 9.03 59 VAL B N 1
ATOM 1199 N N B VAL B 1 59 ? 20.160 26.524 45.060 0.50 9.29 59 VAL B N 1
ATOM 1200 C CA A VAL B 1 59 ? 21.326 26.087 45.820 0.50 9.52 59 VAL B CA 1
ATOM 1201 C CA B VAL B 1 59 ? 21.314 26.226 45.886 0.50 9.82 59 VAL B CA 1
ATOM 1202 C C A VAL B 1 59 ? 22.526 26.787 45.162 0.50 9.13 59 VAL B C 1
ATOM 1203 C C B VAL B 1 59 ? 22.567 26.734 45.178 0.50 9.84 59 VAL B C 1
ATOM 1204 O O A VAL B 1 59 ? 22.688 26.761 43.944 0.50 8.25 59 VAL B O 1
ATOM 1205 O O B VAL B 1 59 ? 22.680 26.781 43.952 0.50 8.96 59 VAL B O 1
ATOM 1212 N N A GLU B 1 60 ? 23.322 27.474 45.972 0.50 9.35 60 GLU B N 1
ATOM 1213 N N B GLU B 1 60 ? 23.484 27.164 46.020 0.50 10.53 60 GLU B N 1
ATOM 1214 C CA A GLU B 1 60 ? 24.533 28.124 45.446 0.50 8.95 60 GLU B CA 1
ATOM 1215 C CA B GLU B 1 60 ? 24.715 27.804 45.577 0.50 10.54 60 GLU B CA 1
ATOM 1216 C C A GLU B 1 60 ? 25.416 27.159 44.637 0.50 8.30 60 GLU B C 1
ATOM 1217 C C B GLU B 1 60 ? 25.471 27.022 44.550 0.50 9.29 60 GLU B C 1
ATOM 1218 O O A GLU B 1 6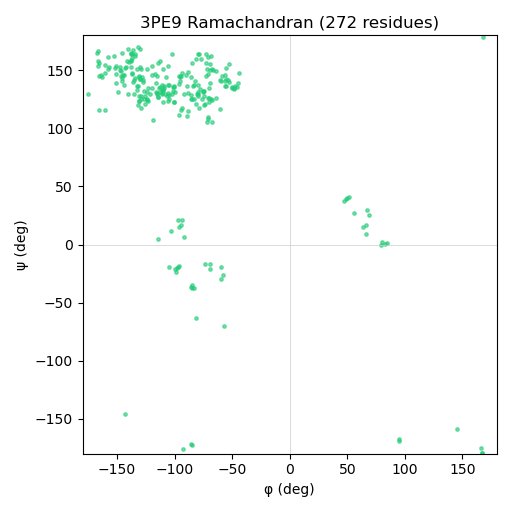0 ? 25.417 25.938 44.911 0.50 8.71 60 GLU B O 1
ATOM 1219 O O B GLU B 1 60 ? 25.465 25.782 44.549 0.50 9.59 60 GLU B O 1
ATOM 1230 N N . GLY B 1 61 ? 26.210 27.730 43.708 1.00 9.47 61 GLY B N 1
ATOM 1231 C CA . GLY B 1 61 ? 27.151 27.007 42.850 1.00 8.68 61 GLY B CA 1
ATOM 1232 C C . GLY B 1 61 ? 26.652 26.713 41.439 1.00 9.88 61 GLY B C 1
ATOM 1233 O O . GLY B 1 61 ? 25.652 27.276 40.993 1.00 9.80 61 GLY B O 1
ATOM 1234 N N . ASN B 1 62 ? 27.433 25.922 40.717 1.00 9.42 62 ASN B N 1
ATOM 1235 C CA . ASN B 1 62 ? 27.179 25.533 39.350 1.00 11.09 62 ASN B CA 1
ATOM 1236 C C . ASN B 1 62 ? 26.066 24.508 39.322 1.00 9.83 62 ASN B C 1
ATOM 1237 O O . ASN B 1 62 ? 26.112 23.571 40.140 1.00 11.65 62 ASN B O 1
ATOM 1242 N N . HIS B 1 63 ? 25.054 24.702 38.433 1.00 9.76 63 HIS B N 1
ATOM 1243 C CA . HIS B 1 63 ? 23.955 23.704 38.295 1.00 6.05 63 HIS B CA 1
ATOM 1244 C C . HIS B 1 63 ? 23.527 23.638 36.863 1.00 6.22 63 HIS B C 1
ATOM 1245 O O . HIS B 1 63 ? 23.625 24.632 36.163 1.00 7.38 63 HIS B O 1
ATOM 1252 N N A GLU B 1 64 ? 23.024 22.493 36.433 0.50 6.42 64 GLU B N 1
ATOM 1253 N N B GLU B 1 64 ? 23.060 22.463 36.455 0.50 5.51 64 GLU B N 1
ATOM 1254 C CA A GLU B 1 64 ? 22.515 22.374 35.071 0.50 6.66 64 GLU B CA 1
ATOM 1255 C CA B GLU B 1 64 ? 22.469 22.265 35.139 0.50 5.31 64 GLU B CA 1
ATOM 1256 C C A GLU B 1 64 ? 21.027 22.094 35.162 0.50 7.02 64 GLU B C 1
ATOM 1257 C C B GLU B 1 64 ? 20.989 22.252 35.385 0.50 5.43 64 GLU B C 1
ATOM 1258 O O A GLU B 1 64 ? 20.654 21.040 35.642 0.50 7.38 64 GLU B O 1
ATOM 1259 O O B GLU B 1 64 ? 20.575 21.552 36.248 0.50 5.36 64 GLU B O 1
ATOM 1270 N N . ILE B 1 65 ? 20.224 23.009 34.613 1.00 6.78 65 ILE B N 1
ATOM 1271 C CA . ILE B 1 65 ? 18.745 22.961 34.678 1.00 5.83 65 ILE B CA 1
ATOM 1272 C C . ILE B 1 65 ? 18.332 22.359 33.335 1.00 7.95 65 ILE B C 1
ATOM 1273 O O . ILE B 1 65 ? 18.829 22.743 32.251 1.00 7.76 65 ILE B O 1
ATOM 1278 N N . SER B 1 66 ? 17.434 21.402 33.398 1.00 7.85 66 SER B N 1
ATOM 1279 C CA . SER B 1 66 ? 16.881 20.865 32.136 1.00 7.77 66 SER B CA 1
ATOM 1280 C C . SER B 1 66 ? 15.434 20.588 32.213 1.00 8.37 66 SER B C 1
ATOM 1281 O O . SER B 1 66 ? 14.853 20.605 33.293 1.00 9.04 66 SER B O 1
ATOM 1284 N N . VAL B 1 67 ? 14.889 20.352 31.029 1.00 9.69 67 VAL B N 1
ATOM 1285 C CA . VAL B 1 67 ? 13.474 20.002 30.844 1.00 10.74 67 VAL B CA 1
ATOM 1286 C C . VAL B 1 67 ? 13.408 18.868 29.837 1.00 11.99 67 VAL B C 1
ATOM 1287 O O . VAL B 1 67 ? 14.211 18.813 28.867 1.00 12.71 67 VAL B O 1
ATOM 1291 N N . ILE B 1 68 ? 12.524 17.927 30.104 1.00 11.27 68 ILE B N 1
ATOM 1292 C CA . ILE B 1 68 ? 12.271 16.795 29.228 1.00 12.25 68 ILE B CA 1
ATOM 1293 C C . ILE B 1 68 ? 10.791 16.723 29.003 1.00 13.94 68 ILE B C 1
ATOM 1294 O O . ILE B 1 68 ? 10.012 16.777 29.957 1.00 13.68 68 ILE B O 1
ATOM 1299 N N . ALA B 1 69 ? 10.387 16.664 27.737 1.00 14.09 69 ALA B N 1
ATOM 1300 C CA . ALA B 1 69 ? 8.967 16.534 27.380 1.00 16.07 69 ALA B CA 1
ATOM 1301 C C . ALA B 1 69 ? 8.612 15.060 27.158 1.00 17.27 69 ALA B C 1
ATOM 1302 O O . ALA B 1 69 ? 9.405 14.286 26.665 1.00 17.26 69 ALA B O 1
ATOM 1304 N N . TYR B 1 70 ? 7.404 14.657 27.545 1.00 19.98 70 TYR B N 1
ATOM 1305 C CA . TYR B 1 70 ? 6.996 13.241 27.438 1.00 22.33 70 TYR B CA 1
ATOM 1306 C C . TYR B 1 70 ? 5.695 13.190 26.705 1.00 25.81 70 TYR B C 1
ATOM 1307 O O . TYR B 1 70 ? 4.835 14.049 26.910 1.00 25.97 70 TYR B O 1
ATOM 1316 N N . ASP B 1 71 ? 5.574 12.202 25.829 1.00 29.02 71 ASP B N 1
ATOM 1317 C CA . ASP B 1 71 ? 4.359 12.069 25.018 1.00 32.79 71 ASP B CA 1
ATOM 1318 C C . ASP B 1 71 ? 3.393 11.133 25.739 1.00 34.50 71 ASP B C 1
ATOM 1319 O O . ASP B 1 71 ? 3.677 10.658 26.844 1.00 33.20 71 ASP B O 1
ATOM 1324 N N . ASP B 1 72 ? 2.276 10.855 25.083 1.00 38.33 72 ASP B N 1
ATOM 1325 C CA . ASP B 1 72 ? 1.236 9.966 25.613 1.00 40.76 72 ASP B CA 1
ATOM 1326 C C . ASP B 1 72 ? 1.695 8.523 25.922 1.00 41.46 72 ASP B C 1
ATOM 1327 O O . ASP B 1 72 ? 1.020 7.794 26.656 1.00 43.51 72 ASP B O 1
ATOM 1332 N N . ASP B 1 73 ? 2.814 8.107 25.335 1.00 40.41 73 ASP B N 1
ATOM 1333 C CA . ASP B 1 73 ? 3.335 6.743 25.485 1.00 40.59 73 ASP B CA 1
ATOM 1334 C C . ASP B 1 73 ? 4.513 6.714 26.468 1.00 37.48 73 ASP B C 1
ATOM 1335 O O . ASP B 1 73 ? 5.216 5.702 26.569 1.00 37.75 73 ASP B O 1
ATOM 1340 N N . ASP B 1 74 ? 4.691 7.826 27.185 1.00 33.88 74 ASP B N 1
ATOM 1341 C CA . ASP B 1 74 ? 5.851 8.109 28.040 1.00 31.75 74 ASP B CA 1
ATOM 1342 C C . ASP B 1 74 ? 7.201 8.031 27.311 1.00 29.12 74 ASP B C 1
ATOM 1343 O O . ASP B 1 74 ? 8.201 7.750 27.943 1.00 26.41 74 ASP B O 1
ATOM 1348 N N . ALA B 1 75 ? 7.228 8.274 26.001 1.00 27.54 75 ALA B N 1
ATOM 1349 C CA . ALA B 1 75 ? 8.508 8.456 25.302 1.00 26.91 75 ALA B CA 1
ATOM 1350 C C . ALA B 1 75 ? 9.051 9.838 25.655 1.00 25.62 75 ALA B C 1
ATOM 1351 O O . ALA B 1 75 ? 8.298 10.855 25.570 1.00 26.73 75 ALA B O 1
ATOM 1353 N N . ALA B 1 76 ? 10.313 9.861 26.115 1.00 24.84 76 ALA B N 1
ATOM 1354 C CA . ALA B 1 76 ? 11.053 11.110 26.436 1.00 22.57 76 ALA B CA 1
ATOM 1355 C C . ALA B 1 76 ? 11.689 11.744 25.179 1.00 22.21 76 ALA B C 1
ATOM 1356 O O . ALA B 1 76 ? 12.208 11.047 24.341 1.00 25.15 76 ALA B O 1
ATOM 1358 N N . SER B 1 77 ? 11.568 13.061 25.078 1.00 21.04 77 SER B N 1
ATOM 1359 C CA . SER B 1 77 ? 12.299 13.925 24.166 1.00 19.32 77 SER B CA 1
ATOM 1360 C C . SER B 1 77 ? 13.733 14.057 24.601 1.00 17.96 77 SER B C 1
ATOM 1361 O O . SER B 1 77 ? 14.069 13.828 25.752 1.00 14.73 77 SER B O 1
ATOM 1364 N N . THR B 1 78 ? 14.599 14.384 23.632 1.00 16.13 78 THR B N 1
ATOM 1365 C CA . THR B 1 78 ? 15.872 14.936 23.985 1.00 14.95 78 THR B CA 1
ATOM 1366 C C . THR B 1 78 ? 15.691 16.087 25.001 1.00 13.90 78 THR B C 1
ATOM 1367 O O . THR B 1 78 ? 14.835 16.983 24.851 1.00 12.82 78 THR B O 1
ATOM 1371 N N . PRO B 1 79 ? 16.509 16.101 26.062 1.00 13.43 79 PRO B N 1
ATOM 1372 C CA . PRO B 1 79 ? 16.363 17.253 26.940 1.00 13.10 79 PRO B CA 1
ATOM 1373 C C . PRO B 1 79 ? 16.871 18.559 26.386 1.00 12.00 79 PRO B C 1
ATOM 1374 O O . PRO B 1 79 ? 17.800 18.567 25.560 1.00 14.58 79 PRO B O 1
ATOM 1378 N N . ASP B 1 80 ? 16.277 19.660 26.813 1.00 12.31 80 ASP B N 1
ATOM 1379 C CA . ASP B 1 80 ? 16.905 20.988 26.653 1.00 11.15 80 ASP B CA 1
ATOM 1380 C C . ASP B 1 80 ? 17.539 21.393 27.971 1.00 11.03 80 ASP B C 1
ATOM 1381 O O . ASP B 1 80 ? 16.961 21.172 29.040 1.00 11.40 80 ASP B O 1
ATOM 1386 N N . SER B 1 81 ? 18.760 21.927 27.937 1.00 9.49 81 SER B N 1
ATOM 1387 C CA . SER B 1 81 ? 19.411 22.251 29.230 1.00 9.00 81 SER B CA 1
ATOM 1388 C C . SER B 1 81 ? 20.102 23.596 29.137 1.00 9.58 81 SER B C 1
ATOM 1389 O O . SER B 1 81 ? 20.312 24.121 28.047 1.00 13.28 81 SER B O 1
ATOM 1392 N N . VAL B 1 82 ? 20.430 24.135 30.277 1.00 9.26 82 VAL B N 1
ATOM 1393 C CA . VAL B 1 82 ? 21.137 25.358 30.408 1.00 9.29 82 VAL B CA 1
ATOM 1394 C C . VAL B 1 82 ? 22.023 25.193 31.668 1.00 9.45 82 VAL B C 1
ATOM 1395 O O . VAL B 1 82 ? 21.649 24.538 32.667 1.00 8.22 82 VAL B O 1
ATOM 1399 N N . LYS B 1 83 ? 23.237 25.758 31.610 1.00 11.49 83 LYS B N 1
ATOM 1400 C CA . LYS B 1 83 ? 24.130 25.810 32.780 1.00 10.54 83 LYS B CA 1
ATOM 1401 C C . LYS B 1 83 ? 24.065 27.178 33.440 1.00 9.99 83 LYS B C 1
ATOM 1402 O O . LYS B 1 83 ? 24.176 28.235 32.758 1.00 10.18 83 LYS B O 1
ATOM 1408 N N . ILE B 1 84 ? 23.890 27.178 34.763 1.00 9.17 84 ILE B N 1
ATOM 1409 C CA . ILE B 1 84 ? 23.857 28.406 35.490 1.00 7.60 84 ILE B CA 1
ATOM 1410 C C . ILE B 1 84 ? 24.772 28.411 36.688 1.00 7.01 84 ILE B C 1
ATOM 1411 O O . ILE B 1 84 ? 25.258 27.376 37.169 1.00 8.69 84 ILE B O 1
ATOM 1416 N N . PHE B 1 85 ? 24.955 29.592 37.232 1.00 6.37 85 PHE B N 1
ATOM 1417 C CA . PHE B 1 85 ? 25.712 29.739 38.500 1.00 6.28 85 PHE B CA 1
ATOM 1418 C C . PHE B 1 85 ? 24.876 30.493 39.487 1.00 7.17 85 PHE B C 1
ATOM 1419 O O . PHE B 1 85 ? 24.452 31.647 39.216 1.00 10.27 85 PHE B O 1
ATOM 1427 N N . VAL B 1 86 ? 24.680 29.868 40.670 1.00 8.11 86 VAL B N 1
ATOM 1428 C CA . VAL B 1 86 ? 23.874 30.460 41.742 1.00 7.86 86 VAL B CA 1
ATOM 1429 C C . VAL B 1 86 ? 24.786 31.088 42.784 1.00 7.05 86 VAL B C 1
ATOM 1430 O O . VAL B 1 86 ? 25.691 30.479 43.316 1.00 8.04 86 VAL B O 1
ATOM 1434 N N . LYS B 1 87 ? 24.586 32.380 43.022 1.00 7.47 87 LYS B N 1
ATOM 1435 C CA . LYS B 1 87 ? 25.472 33.054 44.010 1.00 9.49 87 LYS B CA 1
ATOM 1436 C C . LYS B 1 87 ? 25.178 32.648 45.407 1.00 10.16 87 LYS B C 1
ATOM 1437 O O . LYS B 1 87 ? 24.091 32.091 45.714 1.00 7.96 87 LYS B O 1
ATOM 1443 N N . GLN B 1 88 ? 26.116 32.931 46.308 1.00 12.46 88 GLN B N 1
ATOM 1444 C CA . GLN B 1 88 ? 25.890 32.768 47.742 1.00 14.60 88 GLN B CA 1
ATOM 1445 C C . GLN B 1 88 ? 24.640 33.405 48.231 1.00 15.27 88 GLN B C 1
ATOM 1446 O O . GLN B 1 88 ? 24.331 34.531 47.816 1.00 15.45 88 GLN B O 1
ATOM 1452 N N . ALA B 1 89 ? 23.911 32.680 49.071 1.00 15.87 89 ALA B N 1
ATOM 1453 C CA . ALA B 1 89 ? 22.769 33.275 49.772 1.00 16.58 89 ALA B CA 1
ATOM 1454 C C . ALA B 1 89 ? 23.232 34.636 50.323 1.00 19.20 89 ALA B C 1
ATOM 1455 O O . ALA B 1 89 ? 24.382 34.775 50.841 1.00 19.00 89 ALA B O 1
ATOM 1457 N N . ARG B 1 90 ? 22.388 35.643 50.153 1.00 19.59 90 ARG B N 1
ATOM 1458 C CA . ARG B 1 90 ? 22.754 36.986 50.499 1.00 22.57 90 ARG B CA 1
ATOM 1459 C C . ARG B 1 90 ? 23.054 37.022 52.008 1.00 25.86 90 ARG B C 1
ATOM 1460 O O . ARG B 1 90 ? 24.103 37.615 52.495 1.00 29.23 90 ARG B O 1
ATOM 1468 N N . MET C 1 1 ? 8.888 17.769 65.207 1.00 22.93 1 MET C N 1
ATOM 1469 C CA . MET C 1 1 ? 7.613 18.491 64.911 1.00 21.89 1 MET C CA 1
ATOM 1470 C C . MET C 1 1 ? 7.759 19.427 63.711 1.00 19.19 1 MET C C 1
ATOM 1471 O O . MET C 1 1 ? 8.898 19.652 63.266 1.00 20.95 1 MET C O 1
ATOM 1476 N N . VAL C 1 2 ? 6.603 19.915 63.183 1.00 16.60 2 VAL C N 1
ATOM 1477 C CA . VAL C 1 2 ? 6.553 20.846 62.018 1.00 13.40 2 VAL C CA 1
ATOM 1478 C C . VAL C 1 2 ? 5.532 21.910 62.314 1.00 12.39 2 VAL C C 1
ATOM 1479 O O . VAL C 1 2 ? 4.556 21.646 63.038 1.00 13.88 2 VAL C O 1
ATOM 1483 N N . LYS C 1 3 ? 5.796 23.117 61.807 1.00 12.95 3 LYS C N 1
ATOM 1484 C CA . LYS C 1 3 ? 4.870 24.240 61.813 1.00 11.85 3 LYS C CA 1
ATOM 1485 C C . LYS C 1 3 ? 4.773 24.898 60.460 1.00 10.89 3 LYS C C 1
ATOM 1486 O O . LYS C 1 3 ? 5.780 25.317 59.935 1.00 9.75 3 LYS C O 1
ATOM 1492 N N A LEU C 1 4 ? 3.560 25.020 59.921 0.70 10.52 4 LEU C N 1
ATOM 1493 N N B LEU C 1 4 ? 3.575 24.995 59.908 0.30 10.07 4 LEU C N 1
ATOM 1494 C CA A LEU C 1 4 ? 3.368 25.806 58.664 0.70 10.98 4 LEU C CA 1
ATOM 1495 C CA B LEU C 1 4 ? 3.386 25.820 58.721 0.30 9.83 4 LEU C CA 1
ATOM 1496 C C A LEU C 1 4 ? 3.361 27.313 58.976 0.70 10.66 4 LEU C C 1
ATOM 1497 C C B LEU C 1 4 ? 3.564 27.278 59.188 0.30 9.64 4 LEU C C 1
ATOM 1498 O O A LEU C 1 4 ? 2.459 27.792 59.639 0.70 12.22 4 LEU C O 1
ATOM 1499 O O B LEU C 1 4 ? 3.130 27.654 60.289 0.30 10.07 4 LEU C O 1
ATOM 1508 N N . THR C 1 5 ? 4.277 28.066 58.403 1.00 9.19 5 THR C N 1
ATOM 1509 C CA . THR C 1 5 ? 4.383 29.487 58.653 1.00 11.66 5 THR C CA 1
ATOM 1510 C C . THR C 1 5 ? 3.743 30.399 57.636 1.00 11.62 5 THR C C 1
ATOM 1511 O O . THR C 1 5 ? 3.552 31.584 57.900 1.00 13.81 5 THR C O 1
ATOM 1515 N N . ALA C 1 6 ? 3.477 29.863 56.453 1.00 11.63 6 ALA C N 1
ATOM 1516 C CA . ALA C 1 6 ? 2.856 30.600 55.358 1.00 10.04 6 ALA C CA 1
ATOM 1517 C C . ALA C 1 6 ? 2.420 29.521 54.384 1.00 10.44 6 ALA C C 1
ATOM 1518 O O . ALA C 1 6 ? 3.104 28.514 54.170 1.00 9.77 6 ALA C O 1
ATOM 1520 N N . PRO C 1 7 ? 1.282 29.713 53.699 1.00 9.20 7 PRO C N 1
ATOM 1521 C CA . PRO C 1 7 ? 0.435 30.885 53.770 1.00 9.56 7 PRO C CA 1
ATOM 1522 C C . PRO C 1 7 ? -0.580 30.817 54.959 1.00 10.76 7 PRO C C 1
ATOM 1523 O O . PRO C 1 7 ? -0.719 29.799 55.577 1.00 10.87 7 PRO C O 1
ATOM 1527 N N A LYS C 1 8 ? -1.195 31.954 55.265 0.70 12.51 8 LYS C N 1
ATOM 1528 N N B LYS C 1 8 ? -1.211 31.960 55.225 0.30 12.01 8 LYS C N 1
ATOM 1529 C CA A LYS C 1 8 ? -2.374 32.049 56.124 0.70 14.63 8 LYS C CA 1
ATOM 1530 C CA B LYS C 1 8 ? -2.383 32.086 56.085 0.30 13.58 8 LYS C CA 1
ATOM 1531 C C A LYS C 1 8 ? -3.627 31.724 55.307 0.70 12.73 8 LYS C C 1
ATOM 1532 C C B LYS C 1 8 ? -3.632 31.711 55.302 0.30 12.37 8 LYS C C 1
ATOM 1533 O O A LYS C 1 8 ? -3.635 31.854 54.055 0.70 9.52 8 LYS C O 1
ATOM 1534 O O B LYS C 1 8 ? -3.644 31.783 54.061 0.30 10.44 8 LYS C O 1
ATOM 1545 N N . SER C 1 9 ? -4.699 31.385 56.037 1.00 13.11 9 SER C N 1
ATOM 1546 C CA . SER C 1 9 ? -5.934 30.945 55.442 1.00 12.94 9 SER C CA 1
ATOM 1547 C C . SER C 1 9 ? -6.567 31.990 54.557 1.00 12.33 9 SER C C 1
ATOM 1548 O O . SER C 1 9 ? -7.281 31.598 53.598 1.00 12.63 9 SER C O 1
ATOM 1551 N N . ASN C 1 10 ? -6.330 33.265 54.854 1.00 11.31 10 ASN C N 1
ATOM 1552 C CA . ASN C 1 10 ? -6.870 34.366 54.068 1.00 13.87 10 ASN C CA 1
ATOM 1553 C C . ASN C 1 10 ? -5.950 34.890 52.981 1.00 11.55 10 ASN C C 1
ATOM 1554 O O . ASN C 1 10 ? -6.127 36.038 52.542 1.00 13.23 10 ASN C O 1
ATOM 1559 N N . VAL C 1 11 ? -4.986 34.069 52.577 1.00 9.84 11 VAL C N 1
ATOM 1560 C CA . VAL C 1 11 ? -4.012 34.458 51.586 1.00 9.25 11 VAL C CA 1
ATOM 1561 C C . VAL C 1 11 ? -4.716 34.902 50.285 1.00 10.09 11 VAL C C 1
ATOM 1562 O O . VAL C 1 11 ? -5.667 34.279 49.899 1.00 10.66 11 VAL C O 1
ATOM 1566 N N . VAL C 1 12 ? -4.243 36.002 49.703 1.00 10.10 12 VAL C N 1
ATOM 1567 C CA . VAL C 1 12 ? -4.716 36.422 48.361 1.00 11.65 12 VAL C CA 1
ATOM 1568 C C . VAL C 1 12 ? -3.811 35.726 47.330 1.00 10.81 12 VAL C C 1
ATOM 1569 O O . VAL C 1 12 ? -2.577 35.974 47.229 1.00 12.58 12 VAL C O 1
ATOM 1573 N N . ALA C 1 13 ? -4.402 34.826 46.530 1.00 11.21 13 ALA C N 1
ATOM 1574 C CA . ALA C 1 13 ? -3.715 34.035 45.555 1.00 10.38 13 ALA C CA 1
ATOM 1575 C C . ALA C 1 13 ? -4.591 33.747 44.316 1.00 10.41 13 ALA C C 1
ATOM 1576 O O . ALA C 1 13 ? -5.784 33.590 44.446 1.00 9.97 13 ALA C O 1
ATOM 1578 N N . TYR C 1 14 ? -3.978 33.693 43.194 1.00 11.05 14 TYR C N 1
ATOM 1579 C CA . TYR C 1 14 ? -4.620 33.552 41.876 1.00 11.03 14 TYR C CA 1
ATOM 1580 C C . TYR C 1 14 ? -4.137 32.272 41.177 1.00 12.79 14 TYR C C 1
ATOM 1581 O O . TYR C 1 14 ? -2.963 31.827 41.298 1.00 11.22 14 TYR C O 1
ATOM 1590 N N . GLY C 1 15 ? -5.028 31.658 40.417 1.00 11.79 15 GLY C N 1
ATOM 1591 C CA . GLY C 1 15 ? -4.697 30.485 39.607 1.00 9.95 15 GLY C CA 1
ATOM 1592 C C . GLY C 1 15 ? -3.506 30.754 38.697 1.00 11.70 15 GLY C C 1
ATOM 1593 O O . GLY C 1 15 ? -3.390 31.827 38.070 1.00 11.47 15 GLY C O 1
ATOM 1594 N N . ASN C 1 16 ? -2.676 29.737 38.565 1.00 12.59 16 ASN C N 1
ATOM 1595 C CA . ASN C 1 16 ? -1.499 29.707 37.720 1.00 13.88 16 ASN C CA 1
ATOM 1596 C C . ASN C 1 16 ? -0.399 30.665 38.153 1.00 12.99 16 ASN C C 1
ATOM 1597 O O . ASN C 1 16 ? 0.494 31.016 37.334 1.00 15.84 16 ASN C O 1
ATOM 1602 N N . GLU C 1 17 ? -0.456 31.155 39.377 1.00 11.27 17 GLU C N 1
ATOM 1603 C CA . GLU C 1 17 ? 0.626 31.984 39.915 1.00 11.25 17 GLU C CA 1
ATOM 1604 C C . GLU C 1 17 ? 1.195 31.206 41.090 1.00 9.99 17 GLU C C 1
ATOM 1605 O O . GLU C 1 17 ? 0.494 30.440 41.727 1.00 10.16 17 GLU C O 1
ATOM 1611 N N . PHE C 1 18 ? 2.496 31.341 41.302 1.00 11.90 18 PHE C N 1
ATOM 1612 C CA . PHE C 1 18 ? 3.205 30.614 42.344 1.00 10.75 18 PHE C CA 1
ATOM 1613 C C . PHE C 1 18 ? 2.941 31.167 43.705 1.00 9.10 18 PHE C C 1
ATOM 1614 O O . PHE C 1 18 ? 3.004 32.393 43.967 1.00 9.21 18 PHE C O 1
ATOM 1622 N N . LEU C 1 19 ? 2.616 30.258 44.606 1.00 8.99 19 LEU C N 1
ATOM 1623 C CA . LEU C 1 19 ? 2.353 30.564 45.913 1.00 7.86 19 LEU C CA 1
ATOM 1624 C C . LEU C 1 19 ? 3.447 29.883 46.804 1.00 8.27 19 LEU C C 1
ATOM 1625 O O . LEU C 1 19 ? 3.681 28.699 46.655 1.00 7.83 19 LEU C O 1
ATOM 1630 N N . LYS C 1 20 ? 4.031 30.681 47.680 1.00 8.43 20 LYS C N 1
ATOM 1631 C CA . LYS C 1 20 ? 5.151 30.221 48.565 1.00 9.46 20 LYS C CA 1
ATOM 1632 C C . LYS C 1 20 ? 4.592 29.565 49.849 1.00 9.31 20 LYS C C 1
ATOM 1633 O O . LYS C 1 20 ? 3.645 30.072 50.468 1.00 8.41 20 LYS C O 1
ATOM 1639 N N . ILE C 1 21 ? 5.030 28.317 50.103 1.00 8.89 21 ILE C N 1
ATOM 1640 C CA . ILE C 1 21 ? 4.695 27.650 51.329 1.00 8.12 21 ILE C CA 1
ATOM 1641 C C . ILE C 1 21 ? 5.995 27.539 52.165 1.00 9.06 21 ILE C C 1
ATOM 1642 O O . ILE C 1 21 ? 7.043 27.228 51.640 1.00 10.28 21 ILE C O 1
ATOM 1647 N N . THR C 1 22 ? 5.893 27.893 53.421 1.00 9.49 22 THR C N 1
ATOM 1648 C CA . THR C 1 22 ? 7.056 27.871 54.297 1.00 9.99 22 THR C CA 1
ATOM 1649 C C . THR C 1 22 ? 6.747 27.138 55.595 1.00 8.26 22 THR C C 1
ATOM 1650 O O . THR C 1 22 ? 5.597 27.076 56.108 1.00 8.63 22 THR C O 1
ATOM 1654 N N . ALA C 1 23 ? 7.774 26.575 56.186 1.00 10.29 23 ALA C N 1
ATOM 1655 C CA . ALA C 1 23 ? 7.603 25.915 57.457 1.00 9.36 23 ALA C CA 1
ATOM 1656 C C . ALA C 1 23 ? 8.888 25.947 58.223 1.00 10.14 23 ALA C C 1
ATOM 1657 O O . ALA C 1 23 ? 9.928 26.250 57.670 1.00 11.81 23 ALA C O 1
ATOM 1659 N N . THR C 1 24 ? 8.751 25.721 59.505 1.00 11.90 24 THR C N 1
ATOM 1660 C CA . THR C 1 24 ? 9.878 25.375 60.380 1.00 13.15 24 THR C CA 1
ATOM 1661 C C . THR C 1 24 ? 9.661 23.912 60.837 1.00 14.55 24 THR C C 1
ATOM 1662 O O . THR C 1 24 ? 8.575 23.389 60.789 1.00 12.83 24 THR C O 1
ATOM 1666 N N . ALA C 1 25 ? 10.726 23.238 61.248 1.00 16.50 25 ALA C N 1
ATOM 1667 C CA . ALA C 1 25 ? 10.626 21.890 61.794 1.00 17.42 25 ALA C CA 1
ATOM 1668 C C . ALA C 1 25 ? 11.812 21.709 62.766 1.00 19.40 25 ALA C C 1
ATOM 1669 O O . ALA C 1 25 ? 12.857 22.305 62.580 1.00 19.57 25 ALA C O 1
ATOM 1671 N N . SER C 1 26 ? 11.649 20.865 63.759 1.00 22.92 26 SER C N 1
ATOM 1672 C CA . SER C 1 26 ? 12.760 20.523 64.653 1.00 26.14 26 SER C CA 1
ATOM 1673 C C . SER C 1 26 ? 12.474 19.212 65.300 1.00 28.94 26 SER C C 1
ATOM 1674 O O . SER C 1 26 ? 11.329 18.767 65.319 1.00 26.50 26 SER C O 1
ATOM 1677 N N . ASP C 1 27 ? 13.538 18.593 65.831 1.00 32.38 27 ASP C N 1
ATOM 1678 C CA . ASP C 1 27 ? 13.409 17.358 66.586 1.00 36.86 27 ASP C CA 1
ATOM 1679 C C . ASP C 1 27 ? 14.379 17.478 67.752 1.00 40.40 27 ASP C C 1
ATOM 1680 O O . ASP C 1 27 ? 15.555 17.845 67.560 1.00 41.09 27 ASP C O 1
ATOM 1685 N N . SER C 1 28 ? 13.872 17.210 68.951 1.00 44.03 28 SER C N 1
ATOM 1686 C CA . SER C 1 28 ? 14.621 17.494 70.193 1.00 47.74 28 SER C CA 1
ATOM 1687 C C . SER C 1 28 ? 15.969 16.766 70.178 1.00 50.85 28 SER C C 1
ATOM 1688 O O . SER C 1 28 ? 17.026 17.397 70.055 1.00 51.70 28 SER C O 1
ATOM 1691 N N . ASP C 1 29 ? 15.925 15.441 70.293 1.00 53.50 29 ASP C N 1
ATOM 1692 C CA . ASP C 1 29 ? 17.127 14.644 70.166 1.00 55.70 29 ASP C CA 1
ATOM 1693 C C . ASP C 1 29 ? 16.916 13.719 68.980 1.00 54.92 29 ASP C C 1
ATOM 1694 O O . ASP C 1 29 ? 16.156 12.752 69.045 1.00 55.60 29 ASP C O 1
ATOM 1699 N N . GLY C 1 30 ? 17.617 14.046 67.899 1.00 53.28 30 GLY C N 1
ATOM 1700 C CA . GLY C 1 30 ? 17.254 13.635 66.557 1.00 51.28 30 GLY C CA 1
ATOM 1701 C C . GLY C 1 30 ? 17.613 14.745 65.577 1.00 48.41 30 GLY C C 1
ATOM 1702 O O . GLY C 1 30 ? 18.418 15.614 65.880 1.00 49.43 30 GLY C O 1
ATOM 1703 N N . LYS C 1 31 ? 16.987 14.743 64.412 1.00 44.81 31 LYS C N 1
ATOM 1704 C CA . LYS C 1 31 ? 17.438 15.561 63.295 1.00 42.04 31 LYS C CA 1
ATOM 1705 C C . LYS C 1 31 ? 16.398 15.358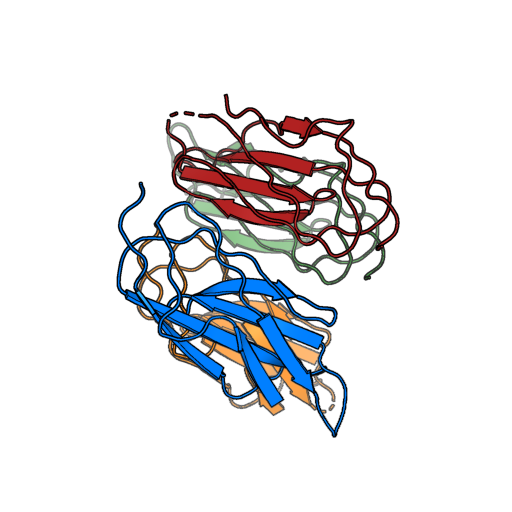 62.196 1.00 37.79 31 LYS C C 1
ATOM 1706 O O . LYS C 1 31 ? 16.050 14.221 61.884 1.00 37.81 31 LYS C O 1
ATOM 1712 N N . ILE C 1 32 ? 15.895 16.449 61.638 1.00 26.74 32 ILE C N 1
ATOM 1713 C CA . ILE C 1 32 ? 14.853 16.359 60.592 1.00 23.14 32 ILE C CA 1
ATOM 1714 C C . ILE C 1 32 ? 15.558 16.020 59.313 1.00 21.14 32 ILE C C 1
ATOM 1715 O O . ILE C 1 32 ? 16.533 16.666 58.927 1.00 22.21 32 ILE C O 1
ATOM 1720 N N . SER C 1 33 ? 15.085 14.982 58.653 1.00 20.41 33 SER C N 1
ATOM 1721 C CA . SER C 1 33 ? 15.632 14.631 57.382 1.00 18.78 33 SER C CA 1
ATOM 1722 C C . SER C 1 33 ? 14.990 15.401 56.224 1.00 17.64 33 SER C C 1
ATOM 1723 O O . SER C 1 33 ? 15.661 15.708 55.241 1.00 16.77 33 SER C O 1
ATOM 1726 N N . ARG C 1 34 ? 13.687 15.669 56.288 1.00 15.35 34 ARG C N 1
ATOM 1727 C CA . ARG C 1 34 ? 13.032 16.376 55.201 1.00 12.24 34 ARG C CA 1
ATOM 1728 C C . ARG C 1 34 ? 11.684 16.838 55.702 1.00 10.88 34 ARG C C 1
ATOM 1729 O O . ARG C 1 34 ? 11.186 16.306 56.715 1.00 10.97 34 ARG C O 1
ATOM 1737 N N . VAL C 1 35 ? 11.201 17.891 55.036 1.00 8.38 35 VAL C N 1
ATOM 1738 C CA . VAL C 1 35 ? 9.787 18.352 55.130 1.00 6.90 35 VAL C CA 1
ATOM 1739 C C . VAL C 1 35 ? 9.187 18.138 53.776 1.00 5.79 35 VAL C C 1
ATOM 1740 O O . VAL C 1 35 ? 9.687 18.630 52.717 1.00 7.18 35 VAL C O 1
ATOM 1744 N N . ASP C 1 36 ? 8.050 17.423 53.764 1.00 6.12 36 ASP C N 1
ATOM 1745 C CA . ASP C 1 36 ? 7.243 17.289 52.577 1.00 5.01 36 ASP C CA 1
ATOM 1746 C C . ASP C 1 36 ? 6.146 18.378 52.602 1.00 6.02 36 ASP C C 1
ATOM 1747 O O . ASP C 1 36 ? 5.608 18.731 53.659 1.00 5.63 36 ASP C O 1
ATOM 1752 N N . PHE C 1 37 ? 5.847 18.846 51.407 1.00 6.36 37 PHE C N 1
ATOM 1753 C CA . PHE C 1 37 ? 4.787 19.838 51.220 1.00 8.29 37 PHE C CA 1
ATOM 1754 C C . PHE C 1 37 ? 3.687 19.152 50.457 1.00 7.72 37 PHE C C 1
ATOM 1755 O O . PHE C 1 37 ? 3.978 18.528 49.438 1.00 8.14 37 PHE C O 1
ATOM 1763 N N . LEU C 1 38 ? 2.418 19.344 50.864 1.00 6.03 38 LEU C N 1
ATOM 1764 C CA . LEU C 1 38 ? 1.293 18.613 50.320 1.00 7.65 38 LEU C CA 1
ATOM 1765 C C . LEU C 1 38 ? 0.186 19.591 49.922 1.00 7.84 38 LEU C C 1
ATOM 1766 O O . LEU C 1 38 ? -0.025 20.601 50.586 1.00 4.84 38 LEU C O 1
ATOM 1771 N N . VAL C 1 39 ? -0.491 19.278 48.796 1.00 7.77 39 VAL C N 1
ATOM 1772 C CA . VAL C 1 39 ? -1.705 19.993 48.428 1.00 8.59 39 VAL C CA 1
ATOM 1773 C C . VAL C 1 39 ? -2.823 18.937 48.338 1.00 7.75 39 VAL C C 1
ATOM 1774 O O . VAL C 1 39 ? -2.679 17.924 47.648 1.00 6.92 39 VAL C O 1
ATOM 1778 N N . ASP C 1 40 ? -3.941 19.183 48.998 1.00 9.54 40 ASP C N 1
ATOM 1779 C CA . ASP C 1 40 ? -4.998 18.200 49.017 1.00 8.73 40 ASP C CA 1
ATOM 1780 C C . ASP C 1 40 ? -4.567 16.777 49.319 1.00 10.88 40 ASP C C 1
ATOM 1781 O O . ASP C 1 40 ? -5.078 15.817 48.787 1.00 10.08 40 ASP C O 1
ATOM 1786 N N . GLY C 1 41 ? -3.595 16.639 50.226 1.00 11.88 41 GLY C N 1
ATOM 1787 C CA . GLY C 1 41 ? -3.088 15.336 50.626 1.00 13.57 41 GLY C CA 1
ATOM 1788 C C . GLY C 1 41 ? -2.098 14.639 49.744 1.00 12.89 41 GLY C C 1
ATOM 1789 O O . GLY C 1 41 ? -1.793 13.491 50.052 1.00 13.49 41 GLY C O 1
ATOM 1790 N N . GLU C 1 42 ? -1.680 15.268 48.633 1.00 11.05 42 GLU C N 1
ATOM 1791 C CA . GLU C 1 42 ? -0.671 14.707 47.696 1.00 12.14 42 GLU C CA 1
ATOM 1792 C C . GLU C 1 42 ? 0.580 15.540 47.878 1.00 10.06 42 GLU C C 1
ATOM 1793 O O . GLU C 1 42 ? 0.536 16.778 47.849 1.00 9.09 42 GLU C O 1
ATOM 1799 N N . VA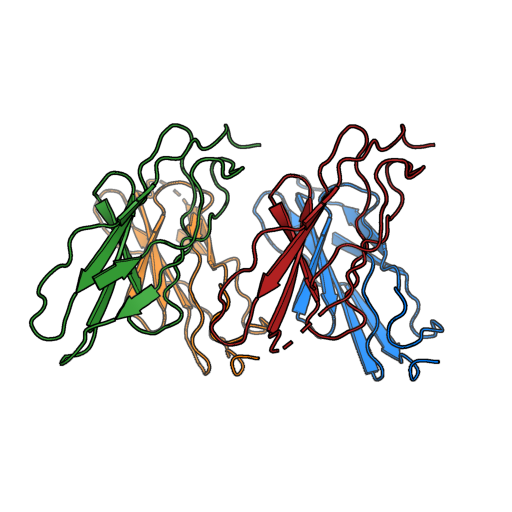L C 1 43 ? 1.698 14.850 47.934 1.00 11.09 43 VAL C N 1
ATOM 1800 C CA . VAL C 1 43 ? 3.017 15.489 48.057 1.00 11.04 43 VAL C CA 1
ATOM 1801 C C . VAL C 1 43 ? 3.378 16.180 46.749 1.00 10.85 43 VAL C C 1
ATOM 1802 O O . VAL C 1 43 ? 3.344 15.536 45.697 1.00 14.70 43 VAL C O 1
ATOM 1806 N N . ILE C 1 44 ? 3.718 17.479 46.810 1.00 9.55 44 ILE C N 1
ATOM 1807 C CA . ILE C 1 44 ? 4.069 18.267 45.652 1.00 10.58 44 ILE C CA 1
ATOM 1808 C C . ILE C 1 44 ? 5.587 18.320 45.586 1.00 9.88 44 ILE C C 1
ATOM 1809 O O . ILE C 1 44 ? 6.135 18.600 44.521 1.00 9.72 44 ILE C O 1
ATOM 1814 N N . GLY C 1 45 ? 6.253 18.120 46.735 1.00 7.78 45 GLY C N 1
ATOM 1815 C CA . GLY C 1 45 ? 7.756 18.168 46.717 1.00 9.24 45 GLY C CA 1
ATOM 1816 C C . GLY C 1 45 ? 8.249 18.208 48.168 1.00 6.61 45 GLY C C 1
ATOM 1817 O O . GLY C 1 45 ? 7.491 18.180 49.127 1.00 8.25 45 GLY C O 1
ATOM 1818 N N . SER C 1 46 ? 9.572 18.227 48.314 1.00 6.87 46 SER C N 1
ATOM 1819 C CA . SER C 1 46 ? 10.178 18.161 49.619 1.00 6.99 46 SER C CA 1
ATOM 1820 C C . SER C 1 46 ? 11.330 19.156 49.633 1.00 7.13 46 SER C C 1
ATOM 1821 O O . SER C 1 46 ? 11.896 19.465 48.582 1.00 10.87 46 SER C O 1
ATOM 1824 N N . ASP C 1 47 ? 11.677 19.534 50.850 1.00 7.17 47 ASP C N 1
ATOM 1825 C CA . ASP C 1 47 ? 12.898 20.340 51.190 1.00 7.31 47 ASP C CA 1
ATOM 1826 C C . ASP C 1 47 ? 13.630 19.705 52.367 1.00 7.31 47 ASP C C 1
ATOM 1827 O O . ASP C 1 47 ? 13.054 19.343 53.395 1.00 9.07 47 ASP C O 1
ATOM 1832 N N . ARG C 1 48 ? 14.969 19.650 52.233 1.00 9.18 48 ARG C N 1
ATOM 1833 C CA . ARG C 1 48 ? 15.808 18.985 53.208 1.00 11.80 48 ARG C CA 1
ATOM 1834 C C . ARG C 1 48 ? 16.752 19.876 54.003 1.00 12.44 48 ARG C C 1
ATOM 1835 O O . ARG C 1 48 ? 17.513 19.365 54.832 1.00 15.13 48 ARG C O 1
ATOM 1843 N N A GLU C 1 49 ? 16.673 21.195 53.808 0.70 14.44 49 GLU C N 1
ATOM 1844 N N B GLU C 1 49 ? 16.643 21.191 53.829 0.30 14.71 49 GLU C N 1
ATOM 1845 C CA A GLU C 1 49 ? 17.382 22.158 54.655 0.70 14.32 49 GLU C CA 1
ATOM 1846 C CA B GLU C 1 49 ? 17.429 22.138 54.603 0.30 14.90 49 GLU C CA 1
ATOM 1847 C C A GLU C 1 49 ? 16.571 23.367 54.971 0.70 12.95 49 GLU C C 1
ATOM 1848 C C B GLU C 1 49 ? 16.625 23.382 54.941 0.30 13.19 49 GLU C C 1
ATOM 1849 O O A GLU C 1 49 ? 15.825 23.884 54.145 0.70 12.03 49 GLU C O 1
ATOM 1850 O O B GLU C 1 49 ? 15.923 23.920 54.085 0.30 12.34 49 GLU C O 1
ATOM 1861 N N . ALA C 1 50 ? 16.699 23.837 56.190 1.00 14.09 50 ALA C N 1
ATOM 1862 C CA . ALA C 1 50 ? 16.141 25.150 56.542 1.00 13.08 50 ALA C CA 1
ATOM 1863 C C . ALA C 1 50 ? 16.865 26.234 55.764 1.00 14.82 50 ALA C C 1
ATOM 1864 O O . ALA C 1 50 ? 18.109 26.142 55.546 1.00 16.08 50 ALA C O 1
ATOM 1866 N N . PRO C 1 51 ? 16.147 27.310 55.354 1.00 14.02 51 PRO C N 1
ATOM 1867 C CA . PRO C 1 51 ? 14.687 27.543 55.745 1.00 13.76 51 PRO C CA 1
ATOM 1868 C C . PRO C 1 51 ? 13.827 26.702 54.862 1.00 11.12 51 PRO C C 1
ATOM 1869 O O . PRO C 1 51 ? 14.035 26.717 53.645 1.00 11.54 51 PRO C O 1
ATOM 1873 N N . TYR C 1 52 ? 12.900 25.922 55.424 1.00 9.89 52 TYR C N 1
ATOM 1874 C CA . TYR C 1 52 ? 12.140 24.976 54.603 1.00 9.16 52 TYR C CA 1
ATOM 1875 C C . TYR C 1 52 ? 11.075 25.752 53.799 1.00 8.76 52 TYR C C 1
ATOM 1876 O O . TYR C 1 52 ? 10.250 26.412 54.394 1.00 9.79 52 TYR C O 1
ATOM 1885 N N . GLU C 1 53 ? 11.064 25.602 52.503 1.00 8.31 53 GLU C N 1
ATOM 1886 C CA . GLU C 1 53 ? 10.164 26.387 51.638 1.00 9.26 53 GLU C CA 1
ATOM 1887 C C . GLU C 1 53 ? 9.924 25.700 50.340 1.00 10.21 53 GLU C C 1
ATOM 1888 O O . GLU C 1 53 ? 10.767 24.964 49.866 1.00 11.09 53 GLU C O 1
ATOM 1894 N N . TYR C 1 54 ? 8.757 25.971 49.724 1.00 7.17 54 TYR C N 1
ATOM 1895 C CA . TYR C 1 54 ? 8.402 25.376 48.444 1.00 6.97 54 TYR C CA 1
ATOM 1896 C C . TYR C 1 54 ? 7.542 26.423 47.712 1.00 7.43 54 TYR C C 1
ATOM 1897 O O . TYR C 1 54 ? 6.911 27.227 48.341 1.00 9.71 54 TYR C O 1
ATOM 1906 N N A GLU C 1 55 ? 7.535 26.392 46.385 0.50 8.18 55 GLU C N 1
ATOM 1907 N N B GLU C 1 55 ? 7.461 26.367 46.405 0.50 6.74 55 GLU C N 1
ATOM 1908 C CA A GLU C 1 55 ? 6.651 27.256 45.579 0.50 9.46 55 GLU C CA 1
ATOM 1909 C CA B GLU C 1 55 ? 6.564 27.287 45.719 0.50 7.41 55 GLU C CA 1
ATOM 1910 C C A GLU C 1 55 ? 5.720 26.292 44.843 0.50 8.14 55 GLU C C 1
ATOM 1911 C C B GLU C 1 55 ? 5.722 26.443 44.766 0.50 6.94 55 GLU C C 1
ATOM 1912 O O A GLU C 1 55 ? 6.196 25.283 44.263 0.50 9.00 55 GLU C O 1
ATOM 1913 O O B GLU C 1 55 ? 6.246 25.670 43.973 0.50 9.16 55 GLU C O 1
ATOM 1924 N N . TRP C 1 56 ? 4.413 26.545 44.937 1.00 7.60 56 TRP C N 1
ATOM 1925 C CA . TRP C 1 56 ? 3.423 25.756 44.242 1.00 7.89 56 TRP C CA 1
ATOM 1926 C C . TRP C 1 56 ? 2.679 26.582 43.198 1.00 8.05 56 TRP C C 1
ATOM 1927 O O . TRP C 1 56 ? 2.197 27.734 43.520 1.00 8.44 56 TRP C O 1
ATOM 1938 N N . LYS C 1 57 ? 2.584 26.054 41.986 1.00 9.42 57 LYS C N 1
ATOM 1939 C CA . LYS C 1 57 ? 1.793 26.693 40.892 1.00 10.09 57 LYS C CA 1
ATOM 1940 C C . LYS C 1 57 ? 0.311 26.524 41.228 1.00 9.19 57 LYS C C 1
ATOM 1941 O O . LYS C 1 57 ? -0.222 25.414 41.125 1.00 10.09 57 LYS C O 1
ATOM 1947 N N . ALA C 1 58 ? -0.297 27.606 41.656 1.00 8.67 58 ALA C N 1
ATOM 1948 C CA . ALA C 1 58 ? -1.609 27.446 42.332 1.00 8.52 58 ALA C CA 1
ATOM 1949 C C . ALA C 1 58 ? -2.670 27.038 41.315 1.00 10.14 58 ALA C C 1
ATOM 1950 O O . ALA C 1 58 ? -2.688 27.492 40.166 1.00 11.55 58 ALA C O 1
ATOM 1952 N N . VAL C 1 59 ? -3.594 26.222 41.837 1.00 9.99 59 VAL C N 1
ATOM 1953 C CA . VAL C 1 59 ? -4.780 25.720 41.112 1.00 10.10 59 VAL C CA 1
ATOM 1954 C C . VAL C 1 59 ? -5.994 26.406 41.752 1.00 9.65 59 VAL C C 1
ATOM 1955 O O . VAL C 1 59 ? -6.087 26.496 42.973 1.00 7.87 59 VAL C O 1
ATOM 1959 N N . GLU C 1 60 ? -6.836 26.972 40.904 1.00 10.11 60 GLU C N 1
ATOM 1960 C CA . GLU C 1 60 ? -8.121 27.592 41.322 1.00 11.49 60 GLU C CA 1
ATOM 1961 C C . GLU C 1 60 ? -8.935 26.796 42.312 1.00 10.66 60 GLU C C 1
ATOM 1962 O O . GLU C 1 60 ? -8.961 25.554 42.311 1.00 10.44 60 GLU C O 1
ATOM 1968 N N . GLY C 1 61 ? -9.645 27.538 43.165 1.00 11.48 61 GLY C N 1
ATOM 1969 C CA . GLY C 1 61 ? -10.604 26.897 44.100 1.00 12.42 61 GLY C CA 1
ATOM 1970 C C . GLY C 1 61 ? -10.074 26.596 45.490 1.00 11.87 61 GLY C C 1
ATOM 1971 O O . GLY C 1 61 ? -9.047 27.117 45.901 1.00 11.25 61 GLY C O 1
ATOM 1972 N N . ASN C 1 62 ? -10.848 25.812 46.263 1.00 11.87 62 ASN C N 1
ATOM 1973 C CA . ASN C 1 62 ? -10.507 25.513 47.640 1.00 12.38 62 ASN C CA 1
ATOM 1974 C C . ASN C 1 62 ? -9.448 24.462 47.691 1.00 11.66 62 ASN C C 1
ATOM 1975 O O . ASN C 1 62 ? -9.543 23.439 46.996 1.00 11.80 62 ASN C O 1
ATOM 1980 N N . HIS C 1 63 ? -8.417 24.676 48.531 1.00 10.47 63 HIS C N 1
ATOM 1981 C CA . HIS C 1 63 ? -7.320 23.643 48.667 1.00 7.90 63 HIS C CA 1
ATOM 1982 C C . HIS C 1 63 ? -6.802 23.650 50.098 1.00 8.26 63 HIS C C 1
ATOM 1983 O O . HIS C 1 63 ? -6.833 24.695 50.727 1.00 8.20 63 HIS C O 1
ATOM 1990 N N A GLU C 1 64 ? -6.313 22.483 50.518 0.70 9.42 64 GLU C N 1
ATOM 1991 N N B GLU C 1 64 ? -6.327 22.493 50.566 0.30 8.11 64 GLU C N 1
ATOM 1992 C CA A GLU C 1 64 ? -5.635 22.305 51.788 0.70 9.66 64 GLU C CA 1
ATOM 1993 C CA B GLU C 1 64 ? -5.683 22.368 51.876 0.30 7.60 64 GLU C CA 1
ATOM 1994 C C A GLU C 1 64 ? -4.162 22.171 51.490 0.70 8.66 64 GLU C C 1
ATOM 1995 C C B GLU C 1 64 ? -4.200 22.097 51.721 0.30 7.08 64 GLU C C 1
ATOM 1996 O O A GLU C 1 64 ? -3.757 21.295 50.719 0.70 8.98 64 GLU C O 1
ATOM 1997 O O B GLU C 1 64 ? -3.807 21.006 51.307 0.30 6.61 64 GLU C O 1
ATOM 2008 N N A ILE C 1 65 ? -3.377 22.993 52.158 0.70 9.25 65 ILE C N 1
ATOM 2009 N N B ILE C 1 65 ? -3.392 23.069 52.112 0.30 7.14 65 ILE C N 1
ATOM 2010 C CA A ILE C 1 65 ? -1.945 22.941 52.041 0.70 7.43 65 ILE C CA 1
ATOM 2011 C CA B ILE C 1 65 ? -1.955 22.950 52.015 0.30 5.73 65 ILE C CA 1
ATOM 2012 C C A ILE C 1 65 ? -1.521 22.310 53.356 0.70 7.60 65 ILE C C 1
ATOM 2013 C C B ILE C 1 65 ? -1.384 22.468 53.335 0.30 6.58 65 ILE C C 1
ATOM 2014 O O A ILE C 1 65 ? -2.067 22.581 54.435 0.70 8.17 65 ILE C O 1
ATOM 2015 O O B ILE C 1 65 ? -1.659 23.072 54.385 0.30 6.55 65 ILE C O 1
ATOM 2024 N N . SER C 1 66 ? -0.547 21.432 53.294 1.00 6.91 66 SER C N 1
ATOM 2025 C CA . SER C 1 66 ? -0.028 20.902 54.537 1.00 7.51 66 SER C CA 1
ATOM 2026 C C . SER C 1 66 ? 1.441 20.635 54.440 1.00 7.19 66 SER C C 1
ATOM 2027 O O . SER C 1 66 ? 1.990 20.601 53.368 1.00 8.26 66 SER C O 1
ATOM 2030 N N . VAL C 1 67 ? 2.010 20.437 55.635 1.00 8.29 67 VAL C N 1
ATOM 2031 C CA . VAL C 1 67 ? 3.463 20.046 55.729 1.00 8.64 67 VAL C CA 1
ATOM 2032 C C . VAL C 1 67 ? 3.604 18.905 56.741 1.00 9.44 67 VAL C C 1
ATOM 2033 O O . VAL C 1 67 ? 2.832 18.839 57.664 1.00 7.90 67 VAL C O 1
ATOM 2037 N N . ILE C 1 68 ? 4.493 17.984 56.464 1.00 8.97 68 ILE C N 1
ATOM 2038 C CA . ILE C 1 68 ? 4.777 16.842 57.305 1.00 8.69 68 ILE C CA 1
ATOM 2039 C C . ILE C 1 68 ? 6.314 16.807 57.436 1.00 8.20 68 ILE C C 1
ATOM 2040 O O . ILE C 1 68 ? 7.031 16.758 56.446 1.00 9.29 68 ILE C O 1
ATOM 2045 N N . ALA C 1 69 ? 6.798 16.831 58.668 1.00 7.71 69 ALA C N 1
ATOM 2046 C CA . ALA C 1 69 ? 8.258 16.660 58.913 1.00 9.66 69 ALA C CA 1
ATOM 2047 C C . ALA C 1 69 ? 8.619 15.163 59.074 1.00 9.51 69 ALA C C 1
ATOM 2048 O O . ALA C 1 69 ? 7.873 14.399 59.647 1.00 11.67 69 ALA C O 1
ATOM 2050 N N . TYR C 1 70 ? 9.813 14.756 58.677 1.00 8.04 70 TYR C N 1
ATOM 2051 C CA . TYR C 1 70 ? 10.284 13.375 58.787 1.00 9.57 70 TYR C CA 1
ATOM 2052 C C . TYR C 1 70 ? 11.637 13.420 59.523 1.00 12.00 70 TYR C C 1
ATOM 2053 O O . TYR C 1 70 ? 12.454 14.285 59.231 1.00 11.60 70 TYR C O 1
ATOM 2062 N N . ASP C 1 71 ? 11.770 12.568 60.515 1.00 13.49 71 ASP C N 1
ATOM 2063 C CA . ASP C 1 71 ? 13.011 12.485 61.302 1.00 14.69 71 ASP C CA 1
ATOM 2064 C C . ASP C 1 71 ? 14.079 11.572 60.648 1.00 15.34 71 ASP C C 1
ATOM 2065 O O . ASP C 1 71 ? 13.952 11.182 59.480 1.00 15.95 71 ASP C O 1
ATOM 2070 N N A ASP C 1 72 ? 15.156 11.271 61.385 0.70 22.50 72 ASP C N 1
ATOM 2071 N N B ASP C 1 72 ? 15.135 11.237 61.387 0.30 21.97 72 ASP C N 1
ATOM 2072 C CA A ASP C 1 72 ? 16.211 10.441 60.830 0.70 24.45 72 ASP C CA 1
ATOM 2073 C CA B ASP C 1 72 ? 16.201 10.428 60.818 0.30 23.34 72 ASP C CA 1
ATOM 2074 C C A ASP C 1 72 ? 15.811 8.974 60.574 0.70 23.84 72 ASP C C 1
ATOM 2075 C C B ASP C 1 72 ? 15.911 8.922 60.736 0.30 23.52 72 ASP C C 1
ATOM 2076 O O A ASP C 1 72 ? 16.453 8.309 59.757 0.70 24.22 72 ASP C O 1
ATOM 2077 O O B ASP C 1 72 ? 16.759 8.166 60.264 0.30 24.72 72 ASP C O 1
ATOM 2086 N N . ASP C 1 73 ? 14.744 8.493 61.223 1.00 22.02 73 ASP C N 1
ATOM 2087 C CA . ASP C 1 73 ? 14.226 7.117 60.968 1.00 23.80 73 ASP C CA 1
ATOM 2088 C C . ASP C 1 73 ? 13.059 7.106 59.965 1.00 22.16 73 ASP C C 1
ATOM 2089 O O . ASP C 1 73 ? 12.393 6.090 59.801 1.00 21.45 73 ASP C O 1
ATOM 2094 N N . ASP C 1 74 ? 12.853 8.255 59.316 1.00 21.49 74 ASP C N 1
ATOM 2095 C CA . ASP C 1 74 ? 11.804 8.477 58.332 1.00 20.76 74 ASP C CA 1
ATOM 2096 C C . ASP C 1 74 ? 10.434 8.457 59.038 1.00 20.19 74 ASP C C 1
ATOM 2097 O O . ASP C 1 74 ? 9.415 8.167 58.405 1.00 19.70 74 ASP C O 1
ATOM 2102 N N . ALA C 1 75 ? 10.403 8.765 60.343 1.00 18.03 75 ALA C N 1
ATOM 2103 C CA . ALA C 1 75 ? 9.137 8.795 61.072 1.00 17.58 75 ALA C CA 1
ATOM 2104 C C . ALA C 1 75 ? 8.420 10.113 60.769 1.00 15.58 75 ALA C C 1
ATOM 2105 O O . ALA C 1 75 ? 9.060 11.170 60.840 1.00 13.50 75 ALA C O 1
ATOM 2107 N N . ALA C 1 76 ? 7.120 10.041 60.379 1.00 14.16 76 ALA C N 1
ATOM 2108 C CA . ALA C 1 76 ? 6.339 11.280 60.125 1.00 13.55 76 ALA C CA 1
ATOM 2109 C C . ALA C 1 76 ? 5.736 11.975 61.327 1.00 11.86 76 ALA C C 1
ATOM 2110 O O . ALA C 1 76 ? 5.224 11.332 62.264 1.00 14.40 76 ALA C O 1
ATOM 2112 N N . SER C 1 77 ? 5.779 13.319 61.300 1.00 12.92 77 SER C N 1
ATOM 2113 C CA . SER C 1 77 ? 5.047 14.136 62.275 1.00 12.46 77 SER C CA 1
ATOM 2114 C C . SER C 1 77 ? 3.585 14.147 61.880 1.00 11.81 77 SER C C 1
ATOM 2115 O O . SER C 1 77 ? 3.224 13.873 60.708 1.00 11.44 77 SER C O 1
ATOM 2118 N N . THR C 1 78 ? 2.735 14.468 62.854 1.00 11.67 78 THR C N 1
ATOM 2119 C CA . THR C 1 78 ? 1.395 15.030 62.554 1.00 12.30 78 THR C CA 1
ATOM 2120 C C . THR C 1 78 ? 1.544 16.189 61.532 1.00 10.45 78 THR C C 1
ATOM 2121 O O . THR C 1 78 ? 2.407 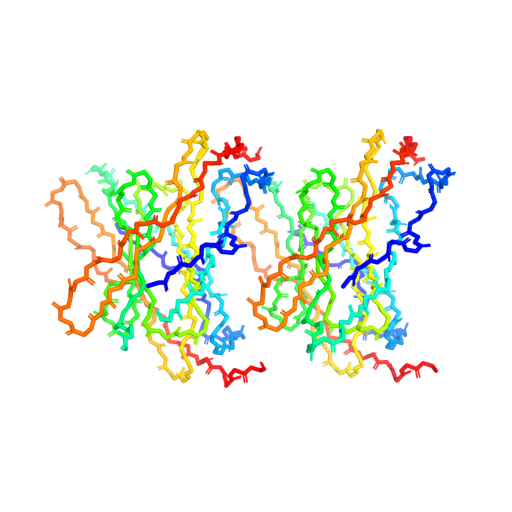17.066 61.673 1.00 10.75 78 THR C O 1
ATOM 2125 N N . PRO C 1 79 ? 0.695 16.215 60.488 1.00 9.99 79 PRO C N 1
ATOM 2126 C CA . PRO C 1 79 ? 0.729 17.341 59.581 1.00 9.99 79 PRO C CA 1
ATOM 2127 C C . PRO C 1 79 ? 0.254 18.669 60.198 1.00 10.26 79 PRO C C 1
ATOM 2128 O O . PRO C 1 79 ? -0.606 18.686 61.103 1.00 12.78 79 PRO C O 1
ATOM 2132 N N . ASP C 1 80 ? 0.782 19.766 59.696 1.00 9.69 80 ASP C N 1
ATOM 2133 C CA . ASP C 1 80 ? 0.199 21.075 59.970 1.00 9.72 80 ASP C CA 1
ATOM 2134 C C . ASP C 1 80 ? -0.383 21.540 58.641 1.00 10.98 80 ASP C C 1
ATOM 2135 O O . ASP C 1 80 ? 0.229 21.423 57.583 1.00 10.58 80 ASP C O 1
ATOM 2140 N N . SER C 1 81 ? -1.571 22.102 58.715 1.00 11.14 81 SER C N 1
ATOM 2141 C CA . SER C 1 81 ? -2.381 22.434 57.538 1.00 11.70 81 SER C CA 1
ATOM 2142 C C . SER C 1 81 ? -2.990 23.815 57.578 1.00 11.50 81 SER C C 1
ATOM 2143 O O . SER C 1 81 ? -3.183 24.427 58.654 1.00 11.79 81 SER C O 1
ATOM 2146 N N . VAL C 1 82 ? -3.402 24.257 56.411 1.00 11.31 82 VAL C N 1
ATOM 2147 C CA . VAL C 1 82 ? -4.167 25.468 56.290 1.00 10.91 82 VAL C CA 1
ATOM 2148 C C . VAL C 1 82 ? -5.055 25.334 55.078 1.00 9.21 82 VAL C C 1
ATOM 2149 O O . VAL C 1 82 ? -4.680 24.770 54.084 1.00 10.30 82 VAL C O 1
ATOM 2153 N N . LYS C 1 83 ? -6.302 25.794 55.198 1.00 9.07 83 LYS C N 1
ATOM 2154 C CA . LYS C 1 83 ? -7.194 25.837 54.026 1.00 9.67 83 LYS C CA 1
ATOM 2155 C C . LYS C 1 83 ? -7.171 27.235 53.385 1.00 8.37 83 LYS C C 1
ATOM 2156 O O . LYS C 1 83 ? -7.308 28.263 54.091 1.00 9.64 83 LYS C O 1
ATOM 2162 N N . ILE C 1 84 ? -7.133 27.236 52.050 1.00 8.34 84 ILE C N 1
ATOM 2163 C CA . ILE C 1 84 ? -7.063 28.456 51.308 1.00 7.48 84 ILE C CA 1
ATOM 2164 C C . ILE C 1 84 ? -8.041 28.411 50.117 1.00 8.32 84 ILE C C 1
ATOM 2165 O O . ILE C 1 84 ? -8.583 27.373 49.757 1.00 9.29 84 ILE C O 1
ATOM 2170 N N . PHE C 1 85 ? -8.243 29.572 49.536 1.00 8.56 85 PHE C N 1
ATOM 2171 C CA . PHE C 1 85 ? -9.091 29.713 48.338 1.00 9.55 85 PHE C CA 1
ATOM 2172 C C . PHE C 1 85 ? -8.317 30.460 47.354 1.00 8.59 85 PHE C C 1
ATOM 2173 O O . PHE C 1 85 ? -7.973 31.669 47.597 1.00 11.13 85 PHE C O 1
ATOM 2181 N N . VAL C 1 86 ? -8.058 29.782 46.227 1.00 9.19 86 VAL C N 1
ATOM 2182 C CA . VAL C 1 86 ? -7.299 30.362 45.088 1.00 8.29 86 VAL C CA 1
ATOM 2183 C C . VAL C 1 86 ? -8.291 30.981 44.073 1.00 9.14 86 VAL C C 1
ATOM 2184 O O . VAL C 1 86 ? -9.125 30.310 43.556 1.00 9.26 86 VAL C O 1
ATOM 2188 N N . LYS C 1 87 ? -8.204 32.292 43.867 1.00 8.88 87 LYS C N 1
ATOM 2189 C CA . LYS C 1 87 ? -9.104 32.974 42.959 1.00 10.59 87 LYS C CA 1
ATOM 2190 C C . LYS C 1 87 ? -8.855 32.573 41.551 1.00 11.23 87 LYS C C 1
ATOM 2191 O O . LYS C 1 87 ? -7.781 32.083 41.158 1.00 9.00 87 LYS C O 1
ATOM 2197 N N . GLN C 1 88 ? -9.842 32.835 40.680 1.00 11.09 88 GLN C N 1
ATOM 2198 C CA . GLN C 1 88 ? -9.695 32.518 39.305 1.00 12.48 88 GLN C CA 1
ATOM 2199 C C . GLN C 1 88 ? -8.481 33.276 38.705 1.00 12.87 88 GLN C C 1
ATOM 2200 O O . GLN C 1 88 ? -8.202 34.497 39.032 1.00 11.77 88 GLN C O 1
ATOM 2206 N N . ALA C 1 89 ? -7.761 32.589 37.842 1.00 13.57 89 ALA C N 1
ATOM 2207 C CA . ALA C 1 89 ? -6.604 33.160 37.131 1.00 15.51 89 ALA C CA 1
ATOM 2208 C C . ALA C 1 89 ? -6.959 34.513 36.551 1.00 18.61 89 ALA C C 1
ATOM 2209 O O . ALA C 1 89 ? -8.051 34.706 35.975 1.00 17.44 89 ALA C O 1
ATOM 2211 N N . ARG C 1 90 ? -6.051 35.466 36.696 1.00 20.57 90 ARG C N 1
ATOM 2212 C CA . ARG C 1 90 ? -6.299 36.809 36.186 1.00 25.98 90 ARG C CA 1
ATOM 2213 C C . ARG C 1 90 ? -5.662 37.017 34.792 1.00 28.93 90 ARG C C 1
ATOM 2214 O O . ARG C 1 90 ? -4.642 36.429 34.473 1.00 31.33 90 ARG C O 1
ATOM 2222 N N . MET D 1 1 ? 9.764 47.899 65.788 0.80 33.86 1 MET D N 1
ATOM 2223 C CA . MET D 1 1 ? 9.450 48.154 64.328 0.80 33.32 1 MET D CA 1
ATOM 2224 C C . MET D 1 1 ? 9.105 46.774 63.780 0.80 31.80 1 MET D C 1
ATOM 2225 O O . MET D 1 1 ? 8.964 45.838 64.604 0.80 32.65 1 MET D O 1
ATOM 2230 N N . VAL D 1 2 ? 8.951 46.563 62.459 1.00 29.79 2 VAL D N 1
ATOM 2231 C CA . VAL D 1 2 ? 9.145 47.517 61.325 1.00 27.83 2 VAL D CA 1
ATOM 2232 C C . VAL D 1 2 ? 7.807 48.166 61.050 1.00 25.45 2 VAL D C 1
ATOM 2233 O O . VAL D 1 2 ? 6.824 47.481 60.928 1.00 27.16 2 VAL D O 1
ATOM 2237 N N . LYS D 1 3 ? 7.764 49.488 60.981 1.00 22.88 3 LYS D N 1
ATOM 2238 C CA . LYS D 1 3 ? 6.498 50.170 60.862 1.00 21.33 3 LYS D CA 1
ATOM 2239 C C . LYS D 1 3 ? 6.468 50.881 59.522 1.00 18.42 3 LYS D C 1
ATOM 2240 O O . LYS D 1 3 ? 7.394 51.561 59.154 1.00 18.08 3 LYS D O 1
ATOM 2246 N N . LEU D 1 4 ? 5.319 50.821 58.868 1.00 18.29 4 LEU D N 1
ATOM 2247 C CA . LEU D 1 4 ? 5.092 51.627 57.679 1.00 16.44 4 LEU D CA 1
ATOM 2248 C C . LEU D 1 4 ? 5.124 53.098 58.079 1.00 16.38 4 LEU D C 1
ATOM 2249 O O . LEU D 1 4 ? 4.414 53.523 58.999 1.00 19.36 4 LEU D O 1
ATOM 2254 N N . THR D 1 5 ? 5.943 53.895 57.423 1.00 14.66 5 THR D N 1
ATOM 2255 C CA . THR D 1 5 ? 5.971 55.338 57.653 1.00 15.03 5 THR D CA 1
ATOM 2256 C C . THR D 1 5 ? 5.321 56.176 56.557 1.00 15.30 5 THR D C 1
ATOM 2257 O O . THR D 1 5 ? 5.033 57.365 56.743 1.00 15.04 5 THR D O 1
ATOM 2261 N N . ALA D 1 6 ? 5.167 55.577 55.376 1.00 12.26 6 ALA D N 1
ATOM 2262 C CA . ALA D 1 6 ? 4.401 56.161 54.283 1.00 10.80 6 ALA D CA 1
ATOM 2263 C C . ALA D 1 6 ? 3.998 55.026 53.394 1.00 10.51 6 ALA D C 1
ATOM 2264 O O . ALA D 1 6 ? 4.713 54.008 53.290 1.00 9.96 6 ALA D O 1
ATOM 2266 N N . PRO D 1 7 ? 2.842 55.139 52.678 1.00 9.41 7 PRO D N 1
ATOM 2267 C CA . PRO D 1 7 ? 1.913 56.255 52.760 1.00 9.17 7 PRO D CA 1
ATOM 2268 C C . PRO D 1 7 ? 0.988 56.164 53.982 1.00 10.86 7 PRO D C 1
ATOM 2269 O O . PRO D 1 7 ? 0.789 55.125 54.547 1.00 11.18 7 PRO D O 1
ATOM 2273 N N . LYS D 1 8 ? 0.373 57.294 54.287 1.00 12.24 8 LYS D N 1
ATOM 2274 C CA . LYS D 1 8 ? -0.801 57.382 55.164 1.00 13.67 8 LYS D CA 1
ATOM 2275 C C . LYS D 1 8 ? -2.099 57.053 54.442 1.00 11.80 8 LYS D C 1
ATOM 2276 O O . LYS D 1 8 ? -2.207 57.144 53.190 1.00 8.29 8 LYS D O 1
ATOM 2282 N N . SER D 1 9 ? -3.095 56.700 55.223 1.00 11.28 9 SER D N 1
ATOM 2283 C CA . SER D 1 9 ? -4.370 56.284 54.690 1.00 12.13 9 SER D CA 1
ATOM 2284 C C . SER D 1 9 ? -5.036 57.337 53.848 1.00 11.37 9 SER D C 1
ATOM 2285 O O . SER D 1 9 ? -5.807 57.000 52.931 1.00 11.86 9 SER D O 1
ATOM 2288 N N . ASN D 1 10 ? -4.775 58.586 54.157 1.00 10.26 10 ASN D N 1
ATOM 2289 C CA . ASN D 1 10 ? -5.361 59.699 53.448 1.00 12.49 10 ASN D CA 1
ATOM 2290 C C . ASN D 1 10 ? -4.471 60.318 52.334 1.00 10.44 10 ASN D C 1
ATOM 2291 O O . ASN D 1 10 ? -4.676 61.469 51.873 1.00 10.15 10 ASN D O 1
ATOM 2296 N N . VAL D 1 11 ? -3.521 59.527 51.869 1.00 8.30 11 VAL D N 1
ATOM 2297 C CA . VAL D 1 11 ? -2.622 60.009 50.894 1.00 8.14 11 VAL D CA 1
ATOM 2298 C C . VAL D 1 11 ? -3.375 60.417 49.615 1.00 7.59 11 VAL D C 1
ATOM 2299 O O . VAL D 1 11 ? -4.282 59.769 49.251 1.00 7.58 11 VAL D O 1
ATOM 2303 N N . VAL D 1 12 ? -2.955 61.497 48.985 1.00 7.87 12 VAL D N 1
ATOM 2304 C CA . VAL D 1 12 ? -3.461 61.937 47.682 1.00 8.73 12 VAL D CA 1
ATOM 2305 C C . VAL D 1 12 ? -2.494 61.396 46.667 1.00 9.00 12 VAL D C 1
ATOM 2306 O O . VAL D 1 12 ? -1.271 61.792 46.663 1.00 10.28 12 VAL D O 1
ATOM 2310 N N . ALA D 1 13 ? -2.952 60.440 45.883 1.00 8.77 13 ALA D N 1
ATOM 2311 C CA . ALA D 1 13 ? -2.152 59.747 44.851 1.00 8.63 13 ALA D CA 1
ATOM 2312 C C . ALA D 1 13 ? -2.998 59.424 43.645 1.00 9.92 13 ALA D C 1
ATOM 2313 O O . ALA D 1 13 ? -4.219 59.169 43.779 1.00 9.52 13 ALA D O 1
ATOM 2315 N N . TYR D 1 14 ? -2.369 59.481 42.509 1.00 7.56 14 TYR D N 1
ATOM 2316 C CA . TYR D 1 14 ? -3.007 59.376 41.163 1.00 8.54 14 TYR D CA 1
ATOM 2317 C C . TYR D 1 14 ? -2.531 58.133 40.442 1.00 10.76 14 TYR D C 1
ATOM 2318 O O . TYR D 1 14 ? -1.387 57.703 40.576 1.00 10.09 14 TYR D O 1
ATOM 2327 N N . GLY D 1 15 ? -3.398 57.516 39.671 1.00 10.69 15 GLY D N 1
ATOM 2328 C CA . GLY D 1 15 ? -3.025 56.416 38.854 1.00 10.64 15 GLY D CA 1
ATOM 2329 C C . GLY D 1 15 ? -1.874 56.732 37.922 1.00 11.43 15 GLY D C 1
ATOM 2330 O O . GLY D 1 15 ? -1.725 57.892 37.439 1.00 11.17 15 GLY D O 1
ATOM 2331 N N A ASN D 1 16 ? -1.045 55.725 37.696 0.50 12.05 16 ASN D N 1
ATOM 2332 N N B ASN D 1 16 ? -1.083 55.693 37.650 0.50 12.45 16 ASN D N 1
ATOM 2333 C CA A ASN D 1 16 ? 0.108 55.832 36.802 0.50 12.46 16 ASN D CA 1
ATOM 2334 C CA B ASN D 1 16 ? 0.179 55.717 36.855 0.50 13.06 16 ASN D CA 1
ATOM 2335 C C A ASN D 1 16 ? 1.170 56.837 37.277 0.50 11.74 16 ASN D C 1
ATOM 2336 C C B ASN D 1 16 ? 1.333 56.536 37.402 0.50 12.42 16 ASN D C 1
ATOM 2337 O O A ASN D 1 16 ? 1.948 57.398 36.450 0.50 10.59 16 ASN D O 1
ATOM 2338 O O B ASN D 1 16 ? 2.374 56.626 36.748 0.50 13.18 16 ASN D O 1
ATOM 2347 N N . GLU D 1 17 ? 1.203 57.106 38.599 1.00 9.37 17 GLU D N 1
ATOM 2348 C CA . GLU D 1 17 ? 2.235 57.863 39.164 1.00 10.09 17 GLU D CA 1
ATOM 2349 C C . GLU D 1 17 ? 2.842 56.999 40.259 1.00 8.64 17 GLU D C 1
ATOM 2350 O O . GLU D 1 17 ? 2.183 56.134 40.875 1.00 8.92 17 GLU D O 1
ATOM 2356 N N . PHE D 1 18 ? 4.141 57.150 40.446 1.00 8.91 18 PHE D N 1
ATOM 2357 C CA . PHE D 1 18 ? 4.751 56.290 41.449 1.00 8.84 18 PHE D CA 1
ATOM 2358 C C . PHE D 1 18 ? 4.484 56.838 42.850 1.00 7.44 18 PHE D C 1
ATOM 2359 O O . PHE D 1 18 ? 4.617 58.067 43.155 1.00 9.54 18 PHE D O 1
ATOM 2367 N N . LEU D 1 19 ? 4.163 55.924 43.724 1.00 8.12 19 LEU D N 1
ATOM 2368 C CA . LEU D 1 19 ? 3.933 56.174 45.082 1.00 5.96 19 LEU D CA 1
ATOM 2369 C C . LEU D 1 19 ? 5.017 55.483 45.958 1.00 7.59 19 LEU D C 1
ATOM 2370 O O . LEU D 1 19 ? 5.244 54.270 45.795 1.00 6.75 19 LEU D O 1
ATOM 2375 N N . LYS D 1 20 ? 5.631 56.285 46.815 1.00 8.22 20 LYS D N 1
ATOM 2376 C CA . LYS D 1 20 ? 6.713 55.827 47.715 1.00 9.63 20 LYS D CA 1
ATOM 2377 C C . LYS D 1 20 ? 6.161 55.174 48.962 1.00 10.23 20 LYS D C 1
ATOM 2378 O O . LYS D 1 20 ? 5.153 55.670 49.546 1.00 12.71 20 LYS D O 1
ATOM 2384 N N . ILE D 1 21 ? 6.606 53.926 49.213 1.00 9.55 21 ILE D N 1
ATOM 2385 C CA . ILE D 1 21 ? 6.312 53.238 50.382 1.00 9.01 21 ILE D CA 1
ATOM 2386 C C . ILE D 1 21 ? 7.575 53.155 51.241 1.00 12.05 21 ILE D C 1
ATOM 2387 O O . ILE D 1 21 ? 8.619 52.765 50.771 1.00 9.49 21 ILE D O 1
ATOM 2392 N N . THR D 1 22 ? 7.461 53.536 52.507 1.00 12.48 22 THR D N 1
ATOM 2393 C CA . THR D 1 22 ? 8.636 53.565 53.391 1.00 12.99 22 THR D CA 1
ATOM 2394 C C . THR D 1 22 ? 8.337 52.901 54.736 1.00 13.12 22 THR D C 1
ATOM 2395 O O . THR D 1 22 ? 7.181 52.766 55.205 1.00 11.67 22 THR D O 1
ATOM 2399 N N . ALA D 1 23 ? 9.372 52.349 55.330 1.00 13.49 23 ALA D N 1
ATOM 2400 C CA . ALA D 1 23 ? 9.228 51.671 56.579 1.00 13.98 23 ALA D CA 1
ATOM 2401 C C . ALA D 1 23 ? 10.498 51.883 57.411 1.00 16.05 23 ALA D C 1
ATOM 2402 O O . ALA D 1 23 ? 11.601 51.997 56.872 1.00 15.28 23 ALA D O 1
ATOM 2404 N N A THR D 1 24 ? 10.302 52.020 58.718 0.30 18.79 24 THR D N 1
ATOM 2405 N N B THR D 1 24 ? 10.322 52.022 58.715 0.70 18.37 24 THR D N 1
ATOM 2406 C CA A THR D 1 24 ? 11.382 52.332 59.658 0.30 21.68 24 THR D CA 1
ATOM 2407 C CA B THR D 1 24 ? 11.462 52.288 59.616 0.70 20.85 24 THR D CA 1
ATOM 2408 C C A THR D 1 24 ? 11.434 51.184 60.626 0.30 23.93 24 THR D C 1
ATOM 2409 C C B THR D 1 24 ? 11.447 51.242 60.672 0.70 23.84 24 THR D C 1
ATOM 2410 O O A THR D 1 24 ? 10.401 50.794 61.178 0.30 23.95 24 THR D O 1
ATOM 2411 O O B THR D 1 24 ? 10.416 51.015 61.339 0.70 23.38 24 THR D O 1
ATOM 2418 N N . ALA D 1 25 ? 12.640 50.665 60.855 1.00 29.34 25 ALA D N 1
ATOM 2419 C CA . ALA D 1 25 ? 12.790 49.332 61.389 1.00 31.00 25 ALA D CA 1
ATOM 2420 C C . ALA D 1 25 ? 14.224 48.987 61.734 1.00 33.05 25 ALA D C 1
ATOM 2421 O O . ALA D 1 25 ? 14.483 47.838 62.064 1.00 36.49 25 ALA D O 1
ATOM 2423 N N . LYS D 1 31 ? 17.579 42.179 64.197 1.00 38.51 31 LYS D N 1
ATOM 2424 C CA . LYS D 1 31 ? 18.266 41.690 62.984 1.00 36.60 31 LYS D CA 1
ATOM 2425 C C . LYS D 1 31 ? 17.308 41.440 61.831 1.00 31.97 31 LYS D C 1
ATOM 2426 O O . LYS D 1 31 ? 16.412 40.593 61.939 1.00 31.09 31 LYS D O 1
ATOM 2432 N N . ILE D 1 32 ? 17.467 42.187 60.728 1.00 28.34 32 ILE D N 1
ATOM 2433 C CA . ILE D 1 32 ? 16.504 42.153 59.630 1.00 24.12 32 ILE D CA 1
ATOM 2434 C C . ILE D 1 32 ? 17.218 41.846 58.341 1.00 22.32 32 ILE D C 1
ATOM 2435 O O . ILE D 1 32 ? 18.136 42.555 57.946 1.00 22.19 32 ILE D O 1
ATOM 2440 N N . SER D 1 33 ? 16.815 40.762 57.706 1.00 21.34 33 SER D N 1
ATOM 2441 C CA . SER D 1 33 ? 17.409 40.316 56.465 1.00 21.19 33 SER D CA 1
ATOM 2442 C C . SER D 1 33 ? 16.773 41.032 55.286 1.00 19.00 33 SER D C 1
ATOM 2443 O O . SER D 1 33 ? 17.443 41.333 54.313 1.00 17.18 33 SER D O 1
ATOM 2446 N N . ARG D 1 34 ? 15.459 41.321 55.375 1.00 16.10 34 ARG D N 1
ATOM 2447 C CA . ARG D 1 34 ? 14.795 42.078 54.292 1.00 14.16 34 ARG D CA 1
ATOM 2448 C C . ARG D 1 34 ? 13.458 42.540 54.771 1.00 12.62 34 ARG D C 1
ATOM 2449 O O . ARG D 1 34 ? 12.867 41.901 55.677 1.00 11.34 34 ARG D O 1
ATOM 2457 N N . VAL D 1 35 ? 12.951 43.597 54.117 1.00 10.91 35 VAL D N 1
ATOM 2458 C CA . VAL D 1 35 ? 11.550 43.941 54.204 1.00 9.64 35 VAL D CA 1
ATOM 2459 C C . VAL D 1 35 ? 10.904 43.775 52.819 1.00 8.12 35 VAL D C 1
ATOM 2460 O O . VAL D 1 35 ? 11.433 44.275 51.829 1.00 9.80 35 VAL D O 1
ATOM 2464 N N . ASP D 1 36 ? 9.771 43.069 52.780 1.00 7.60 36 ASP D N 1
ATOM 2465 C CA . ASP D 1 36 ? 8.994 42.933 51.579 1.00 6.94 36 ASP D CA 1
ATOM 2466 C C . ASP D 1 36 ? 7.877 43.983 51.619 1.00 6.26 36 ASP D C 1
ATOM 2467 O O . ASP D 1 36 ? 7.306 44.329 52.650 1.00 7.01 36 ASP D O 1
ATOM 2472 N N . PHE D 1 37 ? 7.602 44.458 50.422 1.00 6.74 37 PHE D N 1
ATOM 2473 C CA . PHE D 1 37 ? 6.518 45.452 50.229 1.00 8.31 37 PHE D CA 1
ATOM 2474 C C . PHE D 1 37 ? 5.474 44.744 49.414 1.00 9.17 37 PHE D C 1
ATOM 2475 O O . PHE D 1 37 ? 5.786 44.126 48.416 1.00 8.70 37 PHE D O 1
ATOM 2483 N N . LEU D 1 38 ? 4.223 44.902 49.839 1.00 9.07 38 LEU D N 1
ATOM 2484 C CA . LEU D 1 38 ? 3.114 44.201 49.238 1.00 8.96 38 LEU D CA 1
ATOM 2485 C C . LEU D 1 38 ? 1.968 45.185 48.908 1.00 9.04 38 LEU D C 1
ATOM 2486 O O . LEU D 1 38 ? 1.689 46.132 49.655 1.00 6.65 38 LEU D O 1
ATOM 2491 N N . VAL D 1 39 ? 1.291 44.891 47.780 1.00 8.56 39 VAL D N 1
ATOM 2492 C CA . VAL D 1 39 ? 0.116 45.622 47.385 1.00 9.97 39 VAL D CA 1
ATOM 2493 C C . VAL D 1 39 ? -0.979 44.535 47.230 1.00 9.28 39 VAL D C 1
ATOM 2494 O O . VAL D 1 39 ? -0.800 43.609 46.424 1.00 10.08 39 VAL D O 1
ATOM 2498 N N . ASP D 1 40 ? -2.110 44.686 47.944 1.00 10.07 40 ASP D N 1
ATOM 2499 C CA . ASP D 1 40 ? -3.168 43.714 47.940 1.00 11.68 40 ASP D CA 1
ATOM 2500 C C . ASP D 1 40 ? -2.693 42.298 48.175 1.00 12.65 40 ASP D C 1
ATOM 2501 O O . ASP D 1 40 ? -3.182 41.363 47.558 1.00 13.50 40 ASP D O 1
ATOM 2506 N N . GLY D 1 41 ? -1.715 42.140 49.077 1.00 11.49 41 GLY D N 1
ATOM 2507 C CA . GLY D 1 41 ? -1.283 40.807 49.474 1.00 13.70 41 GLY D CA 1
ATOM 2508 C C . GLY D 1 41 ? -0.266 40.172 48.568 1.00 14.41 41 GLY D C 1
ATOM 2509 O O . GLY D 1 41 ? 0.091 39.020 48.800 1.00 17.47 41 GLY D O 1
ATOM 2510 N N . GLU D 1 42 ? 0.170 40.868 47.512 1.00 13.59 42 GLU D N 1
ATOM 2511 C CA . GLU D 1 42 ? 1.189 40.363 46.597 1.00 15.08 42 GLU D CA 1
ATOM 2512 C C . GLU D 1 42 ? 2.472 41.182 46.796 1.00 12.43 42 GLU D C 1
ATOM 2513 O O . GLU D 1 42 ? 2.452 42.420 46.785 1.00 11.42 42 GLU D O 1
ATOM 2519 N N . VAL D 1 43 ? 3.588 40.470 46.910 1.00 11.68 43 VAL D N 1
ATOM 2520 C CA . VAL D 1 43 ? 4.891 41.118 47.040 1.00 10.92 43 VAL D CA 1
ATOM 2521 C C . VAL D 1 43 ? 5.240 41.840 45.731 1.00 11.12 43 VAL D C 1
ATOM 2522 O O . VAL D 1 43 ? 5.330 41.209 44.628 1.00 13.37 43 VAL D O 1
ATOM 2526 N N . ILE D 1 44 ? 5.516 43.134 45.799 1.00 10.07 44 ILE D N 1
ATOM 2527 C CA . ILE D 1 44 ? 5.938 43.882 44.615 1.00 9.89 44 ILE D CA 1
ATOM 2528 C C . ILE D 1 44 ? 7.475 44.001 44.577 1.00 11.51 44 ILE D C 1
ATOM 2529 O O . ILE D 1 44 ? 8.055 44.269 43.522 1.00 13.30 44 ILE D O 1
ATOM 2534 N N . GLY D 1 45 ? 8.121 43.792 45.737 1.00 10.53 45 GLY D N 1
ATOM 2535 C CA . GLY D 1 45 ? 9.582 43.825 45.764 1.00 12.04 45 GLY D CA 1
ATOM 2536 C C . GLY D 1 45 ? 10.049 43.896 47.221 1.00 10.20 45 GLY D C 1
ATOM 2537 O O . GLY D 1 45 ? 9.237 43.833 48.151 1.00 10.33 45 GLY D O 1
ATOM 2538 N N . SER D 1 46 ? 11.359 43.951 47.382 1.00 9.93 46 SER D N 1
ATOM 2539 C CA . SER D 1 46 ? 11.992 43.933 48.666 1.00 11.46 46 SER D CA 1
ATOM 2540 C C . SER D 1 46 ? 13.147 44.895 48.726 1.00 12.30 46 SER D C 1
ATOM 2541 O O . SER D 1 46 ? 13.686 45.274 47.703 1.00 15.75 46 SER D O 1
ATOM 2544 N N . ASP D 1 47 ? 13.483 45.295 49.946 1.00 12.09 47 ASP D N 1
ATOM 2545 C CA . ASP D 1 47 ? 14.656 46.131 50.250 1.00 12.70 47 ASP D CA 1
ATOM 2546 C C . ASP D 1 47 ? 15.422 45.493 51.418 1.00 13.77 47 ASP D C 1
ATOM 2547 O O . ASP D 1 47 ? 14.820 45.046 52.376 1.00 12.50 47 ASP D O 1
ATOM 2552 N N . ARG D 1 48 ? 16.765 45.445 51.327 1.00 14.22 48 ARG D N 1
ATOM 2553 C CA . ARG D 1 48 ? 17.543 44.730 52.343 1.00 17.23 48 ARG D CA 1
ATOM 2554 C C . ARG D 1 48 ? 18.425 45.651 53.147 1.00 17.51 48 ARG D C 1
ATOM 2555 O O . ARG D 1 48 ? 19.193 45.196 53.958 1.00 19.13 48 ARG D O 1
ATOM 2563 N N . GLU D 1 49 ? 18.334 46.957 52.936 1.00 18.31 49 GLU D N 1
ATOM 2564 C CA . GLU D 1 49 ? 19.061 47.907 53.795 1.00 20.74 49 GLU D CA 1
ATOM 2565 C C . GLU D 1 49 ? 18.270 49.176 54.046 1.00 19.44 49 GLU D C 1
ATOM 2566 O O . GLU D 1 49 ? 17.684 49.695 53.115 1.00 17.98 49 GLU D O 1
ATOM 2572 N N . ALA D 1 50 ? 18.272 49.656 55.276 1.00 20.36 50 ALA D N 1
ATOM 2573 C CA . ALA D 1 50 ? 17.778 50.979 55.589 1.00 20.78 50 ALA D CA 1
ATOM 2574 C C . ALA D 1 50 ? 18.508 52.042 54.752 1.00 21.76 50 ALA D C 1
ATOM 2575 O O . ALA D 1 50 ? 19.736 51.924 54.512 1.00 21.38 50 ALA D O 1
ATOM 2577 N N . PRO D 1 51 ? 17.801 53.132 54.365 1.00 20.53 51 PRO D N 1
ATOM 2578 C CA . PRO D 1 51 ? 16.354 53.353 54.603 1.00 19.39 51 PRO D CA 1
ATOM 2579 C C . PRO D 1 51 ? 15.495 52.431 53.769 1.00 15.90 51 PRO D C 1
ATOM 2580 O O . PRO D 1 51 ? 15.674 52.384 52.535 1.00 15.32 51 PRO D O 1
ATOM 2584 N N . TYR D 1 52 ? 14.577 51.674 54.419 1.00 14.10 52 TYR D N 1
ATOM 2585 C CA . TYR D 1 52 ? 13.748 50.708 53.693 1.00 11.89 52 TYR D CA 1
ATOM 2586 C C . TYR D 1 52 ? 12.661 51.465 52.886 1.00 10.60 52 TYR D C 1
ATOM 2587 O O . TYR D 1 52 ? 11.840 52.199 53.457 1.00 11.03 52 TYR D O 1
ATOM 2596 N N . GLU D 1 53 ? 12.674 51.284 51.583 1.00 9.13 53 GLU D N 1
ATOM 2597 C CA . GLU D 1 53 ? 11.782 52.065 50.718 1.00 8.00 53 GLU D CA 1
ATOM 2598 C C . GLU D 1 53 ? 11.605 51.421 49.401 1.00 8.78 53 GLU D C 1
ATOM 2599 O O . GLU D 1 53 ? 12.494 50.687 48.904 1.00 9.86 53 GLU D O 1
ATOM 2605 N N . TYR D 1 54 ? 10.480 51.707 48.769 1.00 6.27 54 TYR D N 1
ATOM 2606 C CA . TYR D 1 54 ? 10.113 51.115 47.489 1.00 7.01 54 TYR D CA 1
ATOM 2607 C C . TYR D 1 54 ? 9.192 52.112 46.797 1.00 7.82 54 TYR D C 1
ATOM 2608 O O . TYR D 1 54 ? 8.480 52.877 47.468 1.00 9.99 54 TYR D O 1
ATOM 2617 N N A GLU D 1 55 ? 9.260 52.126 45.470 0.50 8.06 55 GLU D N 1
ATOM 2618 N N B GLU D 1 55 ? 9.155 52.049 45.486 0.50 7.75 55 GLU D N 1
ATOM 2619 C CA A GLU D 1 55 ? 8.360 52.921 44.611 0.50 7.62 55 GLU D CA 1
ATOM 2620 C CA B GLU D 1 55 ? 8.306 52.950 44.713 0.50 7.57 55 GLU D CA 1
ATOM 2621 C C A GLU D 1 55 ? 7.420 51.928 43.897 0.50 6.22 55 GLU D C 1
ATOM 2622 C C B GLU D 1 55 ? 7.430 52.131 43.747 0.50 6.20 55 GLU D C 1
ATOM 2623 O O A GLU D 1 55 ? 7.850 50.859 43.402 0.50 4.79 55 GLU D O 1
ATOM 2624 O O B GLU D 1 55 ? 7.900 51.423 42.897 0.50 7.01 55 GLU D O 1
ATOM 2635 N N . TRP D 1 56 ? 6.104 52.230 43.919 1.00 5.99 56 TRP D N 1
ATOM 2636 C CA . TRP D 1 56 ? 5.106 51.425 43.248 1.00 7.40 56 TRP D CA 1
ATOM 2637 C C . TRP D 1 56 ? 4.341 52.273 42.212 1.00 7.01 56 TRP D C 1
ATOM 2638 O O . TRP D 1 56 ? 3.825 53.376 42.570 1.00 6.58 56 TRP D O 1
ATOM 2649 N N . LYS D 1 57 ? 4.256 51.818 40.948 1.00 9.24 57 LYS D N 1
ATOM 2650 C CA . LYS D 1 57 ? 3.422 52.513 39.910 1.00 8.32 57 LYS D CA 1
ATOM 2651 C C . LYS D 1 57 ? 1.955 52.256 40.283 1.00 9.33 57 LYS D C 1
ATOM 2652 O O . LYS D 1 57 ? 1.461 51.107 40.171 1.00 10.89 57 LYS D O 1
ATOM 2658 N N . ALA D 1 58 ? 1.334 53.316 40.748 1.00 7.62 58 ALA D N 1
ATOM 2659 C CA . ALA D 1 58 ? 0.016 53.208 41.406 1.00 8.06 58 ALA D CA 1
ATOM 2660 C C . ALA D 1 58 ? -1.065 52.837 40.392 1.00 9.25 58 ALA D C 1
ATOM 2661 O O . ALA D 1 58 ? -1.082 53.250 39.227 1.00 10.34 58 ALA D O 1
ATOM 2663 N N . VAL D 1 59 ? -1.902 51.960 40.880 1.00 11.29 59 VAL D N 1
ATOM 2664 C CA . VAL D 1 59 ? -3.109 51.517 40.162 1.00 12.13 59 VAL D CA 1
ATOM 2665 C C . VAL D 1 59 ? -4.302 52.196 40.868 1.00 10.28 59 VAL D C 1
ATOM 2666 O O . VAL D 1 59 ? -4.438 52.226 42.102 1.00 8.76 59 VAL D O 1
ATOM 2670 N N . GLU D 1 60 ? -5.204 52.688 40.040 1.00 11.86 60 GLU D N 1
ATOM 2671 C CA . GLU D 1 60 ? -6.442 53.336 40.486 1.00 10.60 60 GLU D CA 1
ATOM 2672 C C . GLU D 1 60 ? -7.247 52.446 41.397 1.00 9.35 60 GLU D C 1
ATOM 2673 O O . GLU D 1 60 ? -7.256 51.211 41.307 1.00 10.65 60 GLU D O 1
ATOM 2679 N N . GLY D 1 61 ? -7.985 53.125 42.240 1.00 9.44 61 GLY D N 1
ATOM 2680 C CA . GLY D 1 61 ? -8.946 52.500 43.115 1.00 10.47 61 GLY D CA 1
ATOM 2681 C C . GLY D 1 61 ? -8.396 52.185 44.502 1.00 9.44 61 GLY D C 1
ATOM 2682 O O . GLY D 1 61 ? -7.358 52.729 44.944 1.00 10.29 61 GLY D O 1
ATOM 2683 N N A ASN D 1 62 ? -9.165 51.406 45.259 0.70 9.62 62 ASN D N 1
ATOM 2684 N N B ASN D 1 62 ? -9.117 51.341 45.226 0.30 9.93 62 ASN D N 1
ATOM 2685 C CA A ASN D 1 62 ? -8.809 50.943 46.607 0.70 9.89 62 ASN D CA 1
ATOM 2686 C CA B ASN D 1 62 ? -8.763 51.052 46.599 0.30 9.84 62 ASN D CA 1
ATOM 2687 C C A ASN D 1 62 ? -7.693 49.946 46.549 0.70 8.24 62 ASN D C 1
ATOM 2688 C C B ASN D 1 62 ? -7.808 49.875 46.723 0.30 8.67 62 ASN D C 1
ATOM 2689 O O A ASN D 1 62 ? -7.725 49.075 45.727 0.70 9.00 62 ASN D O 1
ATOM 2690 O O B ASN D 1 62 ? -8.114 48.779 46.256 0.30 8.23 62 ASN D O 1
ATOM 2699 N N . HIS D 1 63 ? -6.699 50.111 47.440 1.00 9.45 63 HIS D N 1
ATOM 2700 C CA . HIS D 1 63 ? -5.579 49.147 47.590 1.00 6.70 63 HIS D CA 1
ATOM 2701 C C . HIS D 1 63 ? -5.097 49.154 49.012 1.00 6.27 63 HIS D C 1
ATOM 2702 O O . HIS D 1 63 ? -5.200 50.142 49.675 1.00 8.49 63 HIS D O 1
ATOM 2709 N N A GLU D 1 64 ? -4.534 48.022 49.407 0.50 7.67 64 GLU D N 1
ATOM 2710 N N B GLU D 1 64 ? -4.606 48.011 49.445 0.50 8.33 64 GLU D N 1
ATOM 2711 C CA A GLU D 1 64 ? -3.958 47.802 50.715 0.50 6.99 64 GLU D CA 1
ATOM 2712 C CA B GLU D 1 64 ? -3.974 47.848 50.726 0.50 8.07 64 GLU D CA 1
ATOM 2713 C C A GLU D 1 64 ? -2.457 47.602 50.622 0.50 6.46 64 GLU D C 1
ATOM 2714 C C B GLU D 1 64 ? -2.486 47.740 50.427 0.50 7.15 64 GLU D C 1
ATOM 2715 O O A GLU D 1 64 ? -2.052 46.575 50.190 0.50 7.07 64 GLU D O 1
ATOM 2716 O O B GLU D 1 64 ? -2.131 47.009 49.502 0.50 7.46 64 GLU D O 1
ATOM 2727 N N . ILE D 1 65 ? -1.678 48.509 51.146 1.00 7.42 65 ILE D N 1
ATOM 2728 C CA . ILE D 1 65 ? -0.198 48.482 51.034 1.00 6.96 65 ILE D CA 1
ATOM 2729 C C . ILE D 1 65 ? 0.298 47.926 52.358 1.00 7.92 65 ILE D C 1
ATOM 2730 O O . ILE D 1 65 ? -0.260 48.230 53.425 1.00 8.43 65 ILE D O 1
ATOM 2735 N N . SER D 1 66 ? 1.300 47.039 52.312 1.00 8.73 66 SER D N 1
ATOM 2736 C CA . SER D 1 66 ? 1.776 46.470 53.559 1.00 8.00 66 SER D CA 1
ATOM 2737 C C . SER D 1 66 ? 3.271 46.238 53.433 1.00 7.89 66 SER D C 1
ATOM 2738 O O . SER D 1 66 ? 3.779 46.191 52.356 1.00 8.57 66 SER D O 1
ATOM 2741 N N . VAL D 1 67 ? 3.892 46.026 54.596 1.00 9.65 67 VAL D N 1
ATOM 2742 C CA . VAL D 1 67 ? 5.329 45.702 54.692 1.00 9.77 67 VAL D CA 1
ATOM 2743 C C . VAL D 1 67 ? 5.422 44.555 55.699 1.00 9.01 67 VAL D C 1
ATOM 2744 O O . VAL D 1 67 ? 4.623 44.465 56.675 1.00 9.20 67 VAL D O 1
ATOM 2748 N N . ILE D 1 68 ? 6.315 43.614 55.400 1.00 10.07 68 ILE D N 1
ATOM 2749 C CA . ILE D 1 68 ? 6.544 42.422 56.236 1.00 9.66 68 ILE D CA 1
ATOM 2750 C C . ILE D 1 68 ? 8.037 42.330 56.400 1.00 11.02 68 ILE D C 1
ATOM 2751 O O . ILE D 1 68 ? 8.770 42.281 55.414 1.00 9.91 68 ILE D O 1
ATOM 2756 N N . ALA D 1 69 ? 8.486 42.382 57.671 1.00 9.48 69 ALA D N 1
ATOM 2757 C CA . ALA D 1 69 ? 9.941 42.240 57.932 1.00 12.00 69 ALA D CA 1
ATOM 2758 C C . ALA D 1 69 ? 10.327 40.765 58.158 1.00 13.22 69 ALA D C 1
ATOM 2759 O O . ALA D 1 69 ? 9.577 39.975 58.779 1.00 13.30 69 ALA D O 1
ATOM 2761 N N . TYR D 1 70 ? 11.533 40.418 57.711 1.00 11.36 70 TYR D N 1
ATOM 2762 C CA . TYR D 1 70 ? 12.062 39.036 57.801 1.00 13.29 70 TYR D CA 1
ATOM 2763 C C . TYR D 1 70 ? 13.396 39.094 58.561 1.00 14.41 70 TYR D C 1
ATOM 2764 O O . TYR D 1 70 ? 14.193 40.007 58.311 1.00 16.40 70 TYR D O 1
ATOM 2773 N N . ASP D 1 71 ? 13.551 38.215 59.549 1.00 17.09 71 ASP D N 1
ATOM 2774 C CA . ASP D 1 71 ? 14.814 38.104 60.300 1.00 19.91 71 ASP D CA 1
ATOM 2775 C C . ASP D 1 71 ? 15.796 37.192 59.596 1.00 22.06 71 ASP D C 1
ATOM 2776 O O . ASP D 1 71 ? 15.579 36.781 58.482 1.00 21.86 71 ASP D O 1
ATOM 2781 N N . ASP D 1 72 ? 16.911 36.857 60.247 1.00 26.16 72 ASP D N 1
ATOM 2782 C CA . ASP D 1 72 ? 17.966 36.039 59.613 1.00 28.71 72 ASP D CA 1
ATOM 2783 C C . ASP D 1 72 ? 17.594 34.563 59.339 1.00 28.76 72 ASP D C 1
ATOM 2784 O O . ASP D 1 72 ? 18.203 33.909 58.475 1.00 29.84 72 ASP D O 1
ATOM 2789 N N . ASP D 1 73 ? 16.586 34.082 60.060 1.00 27.16 73 ASP D N 1
ATOM 2790 C CA . ASP D 1 73 ? 16.015 32.775 59.858 1.00 27.95 73 ASP D CA 1
ATOM 2791 C C . ASP D 1 73 ? 14.861 32.820 58.899 1.00 26.23 73 ASP D C 1
ATOM 2792 O O . ASP D 1 73 ? 14.209 31.801 58.712 1.00 26.01 73 ASP D O 1
ATOM 2797 N N . ASP D 1 74 ? 14.624 33.987 58.277 1.00 24.32 74 ASP D N 1
ATOM 2798 C CA . ASP D 1 74 ? 13.576 34.137 57.289 1.00 25.02 74 ASP D CA 1
ATOM 2799 C C . ASP D 1 74 ? 12.227 33.991 57.990 1.00 22.00 74 ASP D C 1
ATOM 2800 O O . ASP D 1 74 ? 11.222 33.607 57.358 1.00 23.63 74 ASP D O 1
ATOM 2805 N N . ALA D 1 75 ? 12.158 34.373 59.278 1.00 19.20 75 ALA D N 1
ATOM 2806 C CA . ALA D 1 75 ? 10.880 34.384 60.008 1.00 16.97 75 ALA D CA 1
ATOM 2807 C C . ALA D 1 75 ? 10.229 35.754 59.781 1.00 16.20 75 ALA D C 1
ATOM 2808 O O . ALA D 1 75 ? 10.913 36.819 59.900 1.00 15.23 75 ALA D O 1
ATOM 2810 N N . ALA D 1 76 ? 8.947 35.690 59.386 1.00 14.64 76 ALA D N 1
ATOM 2811 C CA . ALA D 1 76 ? 8.134 36.879 59.085 1.00 14.34 76 ALA D CA 1
ATOM 2812 C C . ALA D 1 76 ? 7.501 37.494 60.313 1.00 13.52 76 ALA D C 1
ATOM 2813 O O . ALA D 1 76 ? 6.974 36.785 61.192 1.00 15.17 76 ALA D O 1
ATOM 2815 N N A SER D 1 77 ? 7.598 38.813 60.384 0.70 13.24 77 SER D N 1
ATOM 2816 N N B SER D 1 77 ? 7.517 38.809 60.402 0.30 12.66 77 SER D N 1
ATOM 2817 C CA A SER D 1 77 ? 6.785 39.662 61.271 0.70 13.77 77 SER D CA 1
ATOM 2818 C CA B SER D 1 77 ? 6.725 39.497 61.412 0.30 12.14 77 SER D CA 1
ATOM 2819 C C A SER D 1 77 ? 5.327 39.601 60.837 0.70 13.74 77 SER D C 1
ATOM 2820 C C B SER D 1 77 ? 5.288 39.681 60.923 0.30 11.68 77 SER D C 1
ATOM 2821 O O A SER D 1 77 ? 5.048 39.254 59.686 0.70 13.71 77 SER D O 1
ATOM 2822 O O B SER D 1 77 ? 5.013 39.497 59.739 0.30 11.60 77 SER D O 1
ATOM 2827 N N A THR D 1 78 ? 4.407 39.943 61.751 0.70 14.06 78 THR D N 1
ATOM 2828 N N B THR D 1 78 ? 4.380 40.013 61.847 0.30 11.47 78 THR D N 1
ATOM 2829 C CA A THR D 1 78 ? 3.080 40.300 61.342 0.70 14.71 78 THR D CA 1
ATOM 2830 C CA B THR D 1 78 ? 3.065 40.516 61.496 0.30 11.04 78 THR D CA 1
ATOM 2831 C C A THR D 1 78 ? 3.160 41.561 60.419 0.70 12.44 78 THR D C 1
ATOM 2832 C C B THR D 1 78 ? 3.192 41.624 60.423 0.30 11.07 78 THR D C 1
ATOM 2833 O O A THR D 1 78 ? 4.001 42.426 60.585 0.70 12.99 78 THR D O 1
ATOM 2834 O O B THR D 1 78 ? 4.089 42.458 60.507 0.30 11.22 78 THR D O 1
ATOM 2841 N N . PRO D 1 79 ? 2.310 41.643 59.402 1.00 12.43 79 PRO D N 1
ATOM 2842 C CA . PRO D 1 79 ? 2.348 42.817 58.537 1.00 12.19 79 PRO D CA 1
ATOM 2843 C C . PRO D 1 79 ? 1.874 44.106 59.152 1.00 11.43 79 PRO D C 1
ATOM 2844 O O . PRO D 1 79 ? 0.973 44.109 60.028 1.00 13.01 79 PRO D O 1
ATOM 2848 N N . ASP D 1 80 ? 2.489 45.188 58.751 1.00 11.31 80 ASP D N 1
ATOM 2849 C CA . ASP D 1 80 ? 1.961 46.567 58.985 1.00 11.11 80 ASP D CA 1
ATOM 2850 C C . ASP D 1 80 ? 1.341 47.028 57.654 1.00 11.38 80 ASP D C 1
ATOM 2851 O O . ASP D 1 80 ? 2.002 46.972 56.643 1.00 11.74 80 ASP D O 1
ATOM 2856 N N . SER D 1 81 ? 0.101 47.512 57.696 1.00 10.59 81 SER D N 1
ATOM 2857 C CA . SER D 1 81 ? -0.663 47.759 56.493 1.00 11.28 81 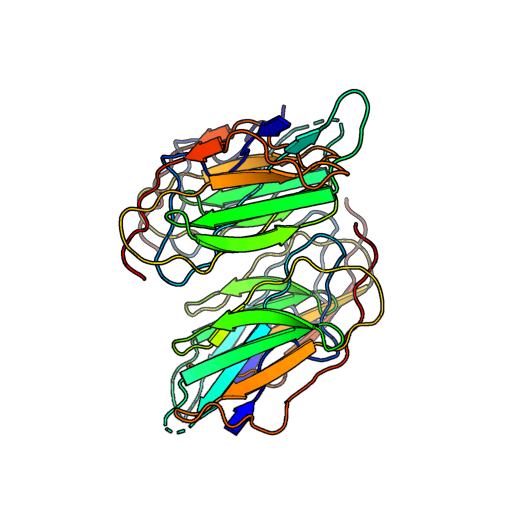SER D CA 1
ATOM 2858 C C . SER D 1 81 ? -1.401 49.088 56.577 1.00 10.57 81 SER D C 1
ATOM 2859 O O . SER D 1 81 ? -1.567 49.665 57.663 1.00 12.47 81 SER D O 1
ATOM 2862 N N . VAL D 1 82 ? -1.785 49.596 55.408 1.00 9.22 82 VAL D N 1
ATOM 2863 C CA . VAL D 1 82 ? -2.513 50.823 55.330 1.00 8.49 82 VAL D CA 1
ATOM 2864 C C . VAL D 1 82 ? -3.463 50.655 54.151 1.00 7.45 82 VAL D C 1
ATOM 2865 O O . VAL D 1 82 ? -3.126 50.047 53.161 1.00 7.74 82 VAL D O 1
ATOM 2869 N N . LYS D 1 83 ? -4.689 51.151 54.295 1.00 8.18 83 LYS D N 1
ATOM 2870 C CA . LYS D 1 83 ? -5.583 51.199 53.113 1.00 9.50 83 LYS D CA 1
ATOM 2871 C C . LYS D 1 83 ? -5.621 52.593 52.512 1.00 8.89 83 LYS D C 1
ATOM 2872 O O . LYS D 1 83 ? -5.784 53.572 53.221 1.00 10.65 83 LYS D O 1
ATOM 2878 N N . ILE D 1 84 ? -5.559 52.652 51.185 1.00 9.22 84 ILE D N 1
ATOM 2879 C CA . ILE D 1 84 ? -5.497 53.894 50.445 1.00 6.77 84 ILE D CA 1
ATOM 2880 C C . ILE D 1 84 ? -6.474 53.868 49.264 1.00 8.12 84 ILE D C 1
ATOM 2881 O O . ILE D 1 84 ? -7.054 52.826 48.913 1.00 8.52 84 ILE D O 1
ATOM 2886 N N . PHE D 1 85 ? -6.736 55.054 48.747 1.00 6.82 85 PHE D N 1
ATOM 2887 C CA . PHE D 1 85 ? -7.482 55.172 47.479 1.00 7.57 85 PHE D CA 1
ATOM 2888 C C . PHE D 1 85 ? -6.682 55.988 46.517 1.00 8.11 85 PHE D C 1
ATOM 2889 O O . PHE D 1 85 ? -6.286 57.135 46.847 1.00 10.17 85 PHE D O 1
ATOM 2897 N N . VAL D 1 86 ? -6.488 55.404 45.310 1.00 8.68 86 VAL D N 1
ATOM 2898 C CA . VAL D 1 86 ? -5.706 56.032 44.265 1.00 8.73 86 VAL D CA 1
ATOM 2899 C C . VAL D 1 86 ? -6.693 56.642 43.294 1.00 9.26 86 VAL D C 1
ATOM 2900 O O . VAL D 1 86 ? -7.570 55.986 42.779 1.00 9.88 86 VAL D O 1
ATOM 2904 N N . LYS D 1 87 ? -6.562 57.923 43.103 1.00 8.42 87 LYS D N 1
ATOM 2905 C CA . LYS D 1 87 ? -7.484 58.648 42.237 1.00 9.64 87 LYS D CA 1
ATOM 2906 C C . LYS D 1 87 ? -7.257 58.287 40.792 1.00 8.35 87 LYS D C 1
ATOM 2907 O O . LYS D 1 87 ? -6.186 57.762 40.331 1.00 7.88 87 LYS D O 1
ATOM 2913 N N . GLN D 1 88 ? -8.267 58.587 39.986 1.00 10.24 88 GLN D N 1
ATOM 2914 C CA . GLN D 1 88 ? -8.156 58.374 38.571 1.00 12.74 88 GLN D CA 1
ATOM 2915 C C . GLN D 1 88 ? -6.915 59.104 38.006 1.00 12.38 88 GLN D C 1
ATOM 2916 O O . GLN D 1 88 ? -6.620 60.273 38.380 1.00 12.80 88 GLN D O 1
ATOM 2922 N N . ALA D 1 89 ? -6.175 58.417 37.139 1.00 15.12 89 ALA D N 1
ATOM 2923 C CA . ALA D 1 89 ? -5.073 58.975 36.399 1.00 14.83 89 ALA D CA 1
ATOM 2924 C C . ALA D 1 89 ? -5.461 60.345 35.835 1.00 18.06 89 ALA D C 1
ATOM 2925 O O . ALA D 1 89 ? -6.608 60.600 35.407 1.00 18.76 89 ALA D O 1
ATOM 2927 N N . ARG D 1 90 ? -4.535 61.259 35.905 1.00 19.51 90 ARG D N 1
ATOM 2928 C CA . ARG D 1 90 ? -4.850 62.631 35.597 1.00 23.02 90 ARG D CA 1
ATOM 2929 C C . ARG D 1 90 ? -5.169 62.767 34.116 1.00 26.83 90 ARG D C 1
ATOM 2930 O O . ARG D 1 90 ? -4.394 62.260 33.276 1.00 28.43 90 ARG D O 1
#

Sequence (351 aa):
MVKLTAPKKSNVVAYGNEFLKITATASDSDGKISRVDFLVDGEVIGSDREEAPPYEYEEWKAVEGNHEISVIAYDDDDDAASTPDSVKIFVKKQQARMVKLLTAPKSNVVAYGNEFLKITATASKISRVDFLVDGEVIGSDRREAPYEYEEWKAVVEEGNHEEISVIAYDDDDAASTPDSVKIFVKQARMVKLLTAPKKSNVVAYGNEFLKITATASDSDGKISRVDFLVDGEVIGSDREEAPYEYEEWKAVEGNHEEIISVIAYDDDDDAASTPDSVKIFVKQARMVKLTAPKSNVVAYGNNEFLKITATTAKISRVDFLVDGEVIGSDREAPYEYEEWKAVEGNNHEEISVIAYDDDDAASSTTPDSVKIFVKQAR